Protein AF-A0A183KPX6-F1 (afdb_monomer)

Sequence (380 aa):
MDDGVQQNDGDDDDNSQLTISNYNNSENESKLTETSMHMRNQCDVLLHRLDSLIHPNVYNEDKGNSPETADRNSTFCPILLPINDLNYPQCCDAVCDIDKEFNTHLNEIPSSITDNKAGLFIQSVKGLAQVTNHLVQITYQAAYLIAAAHPASRPGHVTRFRSSDQLTTIHDHVAAIRKSVSEICQSQNEASSKGLPSLEILATANHLAQRATQLCQTTRPYLSEIKNLSEKRRLADSLEHVARSAASVFNIIKTSRNTNPTSGTTDIIQKLCSASSILEVDVDQYID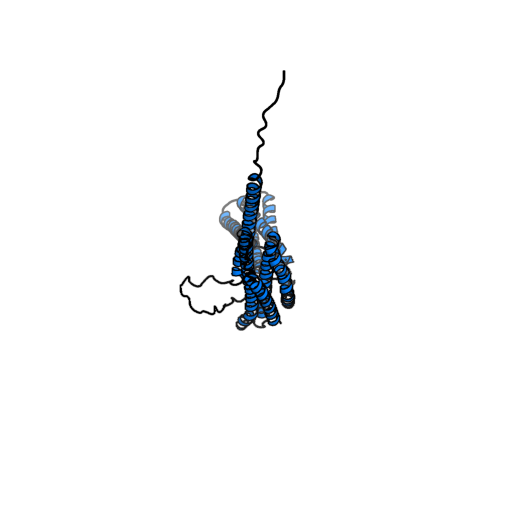LLLRDAAGSPAHLAEETYELQVPVLKCGQTVAKCIANLIDSSRQIIDNHCQNIQTKLNDNNNANNDRTGLSNFEDGRHNLHESCLNLLSTLR

Radius of gyration: 35.92 Å; Cα contacts (8 Å, |Δi|>4): 374; chains: 1; bounding box: 118×67×97 Å

Organism: NCBI:txid6186

Foldseek 3Di:
DDDDDDDDDDDDDDPPVVVVVVVVVVVVLVVLVVLLVLLLVLLVVLLVVLVCLLCVDPDDDDPDDDDDDDPPPNLDDQLFEALDDDDLVRLLVLLVCLLVQLCVLLVQLLVCLLVSVSVSNSVSLVSLSVSLVVLSNSLSNNLLNQQCPDPPKPHWYAFQPPDPVLVVLLVVLLVLLVVLLVVLVVVLVVCPPDDADPPVNLVSLLSNLVSLVVSLVSCVVVLVVDPDPVLSVVLVVLNVQLNVLSVQSVVLSVVSVVDDDDPCGSVSSVSNSVSSVSSSVSSVVNVVSCCVPRVIDTMPGDPVSSVLSVQSSVLSSQLSVLSSQLSVLSSVSSVLSSVQVVCVVVDVDDRPPPCVSVVSNVVSSVSNVVSSVSSSVSSD

Nearest PDB structures (foldseek):
  2x0c-assembly1_A  TM=5.797E-01  e=1.295E-13  Mus musculus
  5ic1-assembly1_A  TM=5.621E-01  e=4.613E-10  Mus musculus
  5ic0-assembly1_A  TM=5.397E-01  e=4.072E-09  Mus musculus
  6xz4-assembly1_B  TM=5.244E-01  e=3.895E-09  Homo sapiens
  8vdr-assembly1_A  TM=5.788E-01  e=6.182E-07  Mus musculus

Mean predicted aligned error: 13.22 Å

Secondary structure (DSSP, 8-state):
-------------SHHHHHHHHHHHHHHHHHHHHHHHHHHHHHHHHHHHHHHHH-TT-SSS------S-------PPP--S--SS--HHHHHHHHHHHHHHHHHHHTTHHHHHHTT-HHHHHHHHHHHHHHHHHHHHHHHHHHHHHHHTSTT-B--B----SSHHHHHHHHHHHHHHHHHHHHHHHHHHHGGGS-SPPHHHHHHHHHHHHHHHHHHHHHTTHHHH---HHHHHHHHHHHHHHHHHHHHHHHHHHHHHHS-SSS-HHHHHHHHHHHHHHHHHHHHHHHHHHHHHHS-B--B--THHHHHHHHHHHHHHHHHHHHHHHHHHHHHHHHHHHHHHHHHHH-SS------HHHHHHHHHHHHHHHHHHHHHHH--

Solvent-accessible surface area (backbone atoms only — not comparable to full-atom values): 21089 Å² total; per-residue (Å²): 135,82,90,84,85,90,84,83,88,81,91,82,83,74,68,67,62,61,53,52,54,52,52,56,49,51,55,52,52,51,52,51,51,51,45,52,50,52,49,43,54,52,42,55,56,48,45,58,56,47,48,52,69,61,48,78,78,82,86,85,74,75,99,64,94,77,94,73,94,68,86,72,76,77,78,74,76,73,62,38,48,61,70,62,90,70,51,66,70,54,34,51,55,52,57,68,47,46,60,58,57,45,47,65,26,58,69,46,38,67,56,20,57,77,68,68,35,46,71,59,30,51,51,22,56,51,45,46,54,51,53,44,52,50,47,45,48,41,30,46,30,39,26,22,51,60,27,40,68,38,90,78,22,42,69,38,40,60,49,67,58,92,42,76,64,55,55,52,53,51,51,52,31,52,52,49,34,55,50,32,38,50,55,41,42,50,48,45,69,64,47,76,78,68,74,68,76,50,74,62,52,55,47,39,48,50,50,30,29,49,34,50,50,47,45,54,59,74,50,48,68,54,56,76,70,48,82,52,65,70,59,32,48,55,53,49,53,34,49,49,48,30,53,52,32,27,49,51,42,49,52,51,55,54,50,62,75,72,54,80,97,81,82,65,46,70,60,50,45,50,50,45,32,53,36,36,51,51,29,49,54,35,44,52,56,33,47,57,55,46,46,76,71,32,62,40,41,69,32,51,63,38,78,78,33,51,67,67,22,47,65,41,48,51,29,40,38,48,34,44,48,33,51,47,52,34,46,51,24,49,45,43,39,48,53,48,50,52,52,51,52,52,46,60,74,73,44,97,81,76,81,79,81,74,53,62,31,58,50,53,30,55,55,31,50,54,55,30,52,53,31,49,50,50,35,53,61,66,71,103

Structure (mmCIF, N/CA/C/O backbone):
data_AF-A0A183KPX6-F1
#
_entry.id   AF-A0A183KPX6-F1
#
loop_
_atom_site.group_PDB
_atom_site.id
_atom_site.type_symbol
_atom_site.label_atom_id
_atom_site.label_alt_id
_atom_site.label_comp_id
_atom_site.label_asym_id
_atom_site.label_entity_id
_atom_site.label_seq_id
_atom_site.pdbx_PDB_ins_code
_atom_site.Cartn_x
_atom_site.Cartn_y
_atom_site.Cartn_z
_atom_site.occupancy
_atom_site.B_iso_or_equiv
_atom_site.auth_seq_id
_atom_site.auth_comp_id
_atom_site.auth_asym_id
_atom_site.auth_atom_id
_atom_site.pdbx_PDB_model_num
ATOM 1 N N . MET A 1 1 ? 96.692 37.257 -19.162 1.00 35.53 1 MET A N 1
ATOM 2 C CA . MET A 1 1 ? 95.775 37.783 -20.187 1.00 35.53 1 MET A CA 1
ATOM 3 C C . MET A 1 1 ? 94.917 36.613 -20.634 1.00 35.53 1 MET A C 1
ATOM 5 O O . MET A 1 1 ? 95.504 35.576 -20.912 1.00 35.53 1 MET A O 1
ATOM 9 N N . ASP A 1 2 ? 93.599 36.823 -20.589 1.00 33.12 2 ASP A N 1
ATOM 10 C CA . ASP A 1 2 ? 92.469 36.097 -21.205 1.00 33.12 2 ASP A CA 1
ATOM 11 C C . ASP A 1 2 ? 92.203 34.606 -20.933 1.00 33.12 2 ASP A C 1
ATOM 13 O O . ASP A 1 2 ? 92.860 33.722 -21.474 1.00 33.12 2 ASP A O 1
ATOM 17 N N . ASP A 1 3 ? 91.232 34.359 -20.039 1.00 37.50 3 ASP A N 1
ATOM 18 C CA . ASP A 1 3 ? 89.817 33.973 -20.273 1.00 37.50 3 ASP A CA 1
ATOM 19 C C . ASP A 1 3 ? 89.383 33.052 -21.437 1.00 37.50 3 ASP A C 1
ATOM 21 O O . ASP A 1 3 ? 89.729 33.259 -22.597 1.00 37.50 3 ASP A O 1
ATOM 25 N N . GLY A 1 4 ? 88.443 32.143 -21.104 1.00 31.92 4 GLY A N 1
ATOM 26 C CA . GLY A 1 4 ? 87.409 31.601 -22.013 1.00 31.92 4 GLY A CA 1
ATOM 27 C C . GLY A 1 4 ? 87.271 30.068 -22.017 1.00 31.92 4 GLY A C 1
ATOM 28 O O . GLY A 1 4 ? 87.915 29.407 -22.818 1.00 31.92 4 GLY A O 1
ATOM 29 N N . VAL A 1 5 ? 86.625 29.449 -21.017 1.00 37.97 5 VAL A N 1
ATOM 30 C CA . VAL A 1 5 ? 85.237 28.901 -21.020 1.00 37.97 5 VAL A CA 1
ATOM 31 C C . VAL A 1 5 ? 84.965 27.764 -22.031 1.00 37.97 5 VAL A C 1
ATOM 33 O O . VAL A 1 5 ? 84.950 27.965 -23.239 1.00 37.97 5 VAL A O 1
ATOM 36 N N . GLN A 1 6 ? 84.682 26.570 -21.486 1.00 41.88 6 GLN A N 1
ATOM 37 C CA . GLN A 1 6 ? 84.154 25.374 -22.161 1.00 41.88 6 GLN A CA 1
ATOM 38 C C . GLN A 1 6 ? 82.669 25.540 -22.534 1.00 41.88 6 GLN A C 1
ATOM 40 O O . GLN A 1 6 ? 81.868 25.929 -21.686 1.00 41.88 6 GLN A O 1
ATOM 45 N N . GLN A 1 7 ? 82.298 25.139 -23.753 1.00 36.00 7 GLN A N 1
ATOM 46 C CA . GLN A 1 7 ? 80.924 24.810 -24.149 1.00 36.00 7 GLN A CA 1
ATOM 47 C C . GLN A 1 7 ? 80.869 23.329 -24.548 1.00 36.00 7 GLN A C 1
ATOM 49 O O . GLN A 1 7 ? 81.538 22.912 -25.489 1.00 36.00 7 GLN A O 1
ATOM 54 N N . ASN A 1 8 ? 80.095 22.550 -23.789 1.00 34.31 8 ASN A N 1
ATOM 55 C CA . ASN A 1 8 ? 79.495 21.292 -24.223 1.00 34.31 8 ASN A CA 1
ATOM 56 C C . ASN A 1 8 ? 78.014 21.616 -24.442 1.00 34.31 8 ASN A C 1
ATOM 58 O O . ASN A 1 8 ? 77.315 21.892 -23.466 1.00 34.31 8 ASN A O 1
ATOM 62 N N . ASP A 1 9 ? 77.565 21.610 -25.693 1.00 37.88 9 ASP A N 1
ATOM 63 C CA . ASP A 1 9 ? 76.144 21.654 -26.023 1.00 37.88 9 ASP A CA 1
ATOM 64 C C . ASP A 1 9 ? 75.543 20.263 -25.783 1.00 37.88 9 ASP A C 1
ATOM 66 O O . ASP A 1 9 ? 76.089 19.247 -26.220 1.00 37.88 9 ASP A O 1
ATOM 70 N N . GLY A 1 10 ? 74.463 20.233 -25.003 1.00 35.16 10 GLY A N 1
ATOM 71 C CA . GLY A 1 10 ? 73.672 19.046 -24.718 1.00 35.16 10 GLY A CA 1
ATOM 72 C C . GLY A 1 10 ? 72.518 18.914 -25.703 1.00 35.16 10 GLY A C 1
ATOM 73 O O . GLY A 1 10 ? 71.741 19.851 -25.864 1.00 35.16 10 GLY A O 1
ATOM 74 N N . ASP A 1 11 ? 72.398 17.729 -26.295 1.00 39.25 11 ASP A N 1
A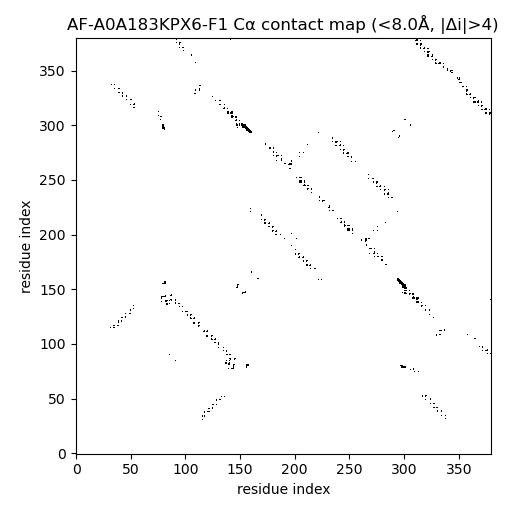TOM 75 C CA . ASP A 1 11 ? 71.172 17.221 -26.906 1.00 39.25 11 ASP A CA 1
ATOM 76 C C . ASP A 1 11 ? 70.502 16.287 -25.884 1.00 39.25 11 ASP A C 1
ATOM 78 O O . ASP A 1 11 ? 70.887 15.128 -25.753 1.00 39.25 11 ASP A O 1
ATOM 82 N N . ASP A 1 12 ? 69.528 16.799 -25.132 1.00 45.66 12 ASP A N 1
ATOM 83 C CA . ASP A 1 12 ? 68.634 16.019 -24.264 1.00 45.66 12 ASP A CA 1
ATOM 84 C C . ASP A 1 12 ? 67.262 16.715 -24.255 1.00 45.66 12 ASP A C 1
ATOM 86 O O . ASP A 1 12 ? 66.947 17.465 -23.336 1.00 45.66 12 ASP A O 1
ATOM 90 N N . ASP A 1 13 ? 66.445 16.513 -25.297 1.00 44.81 13 ASP A N 1
ATOM 91 C CA . ASP A 1 13 ? 65.096 17.113 -25.348 1.00 44.81 13 ASP A CA 1
ATOM 92 C C . ASP A 1 13 ? 63.986 16.224 -25.951 1.00 44.81 13 ASP A C 1
ATOM 94 O O . ASP A 1 13 ? 62.910 16.718 -26.273 1.00 44.81 13 ASP A O 1
ATOM 98 N N . ASP A 1 14 ? 64.171 14.896 -26.031 1.00 45.06 14 ASP A N 1
ATOM 99 C CA . ASP A 1 14 ? 63.149 13.990 -26.611 1.00 45.06 14 ASP A CA 1
ATOM 100 C C . ASP A 1 14 ? 62.479 13.010 -25.621 1.00 45.06 14 ASP A C 1
ATOM 102 O O . ASP A 1 14 ? 61.479 12.371 -25.949 1.00 45.06 14 ASP A O 1
ATOM 106 N N . ASN A 1 15 ? 62.954 12.893 -24.373 1.00 42.62 15 ASN A N 1
ATOM 107 C CA . ASN A 1 15 ? 62.436 11.878 -23.431 1.00 42.62 15 ASN A CA 1
ATOM 108 C C . ASN A 1 15 ? 61.370 12.404 -22.438 1.00 42.62 15 ASN A C 1
ATOM 110 O O . ASN A 1 15 ? 60.672 11.634 -21.769 1.00 42.62 15 ASN A O 1
ATOM 114 N N . SER A 1 16 ? 61.204 13.725 -22.337 1.00 43.66 16 SER A N 1
ATOM 115 C CA . SER A 1 16 ? 60.244 14.362 -21.423 1.00 43.66 16 SER A CA 1
ATOM 116 C C . SER A 1 16 ? 58.813 14.390 -21.985 1.00 43.66 16 SER A C 1
ATOM 118 O O . SER A 1 16 ? 57.857 14.244 -21.222 1.00 43.66 16 SER A O 1
ATOM 120 N N . GLN A 1 17 ? 58.634 14.475 -23.311 1.00 40.62 17 GLN A N 1
ATOM 121 C CA . GLN A 1 17 ? 57.304 14.494 -23.944 1.00 40.62 17 GLN A CA 1
ATOM 122 C C . GLN A 1 17 ? 56.614 13.117 -23.966 1.00 40.62 17 GLN A C 1
ATOM 124 O O . GLN A 1 17 ? 55.404 13.039 -23.745 1.00 40.62 17 GLN A O 1
ATOM 129 N N . LEU A 1 18 ? 57.369 12.027 -24.151 1.00 42.69 18 LEU A N 1
ATOM 130 C CA . LEU A 1 18 ? 56.855 10.645 -24.127 1.00 42.69 18 LEU A CA 1
ATOM 131 C C . LEU A 1 18 ? 56.393 10.199 -22.731 1.00 42.69 18 LEU A C 1
ATOM 133 O O . LEU A 1 18 ? 55.443 9.431 -22.594 1.00 42.69 18 LEU A O 1
ATOM 137 N N . THR A 1 19 ? 57.039 10.703 -21.681 1.00 40.47 19 THR A N 1
ATOM 138 C CA . THR A 1 19 ? 56.699 10.339 -20.299 1.00 40.47 19 THR A CA 1
ATOM 139 C C . THR A 1 19 ? 55.446 11.081 -19.817 1.00 40.47 19 THR A C 1
ATOM 141 O O . THR A 1 19 ? 54.610 10.495 -19.131 1.00 40.47 19 THR A O 1
ATOM 144 N N . ILE A 1 20 ? 55.258 12.341 -20.232 1.00 42.19 20 ILE A N 1
ATOM 145 C CA . ILE A 1 20 ? 54.077 13.155 -19.893 1.00 42.19 20 ILE A CA 1
ATOM 146 C C . ILE A 1 20 ? 52.832 12.703 -20.679 1.00 42.19 20 ILE A C 1
ATOM 148 O O . ILE A 1 20 ? 51.737 12.673 -20.115 1.00 42.19 20 ILE A O 1
ATOM 152 N N . SER A 1 21 ? 52.970 12.304 -21.952 1.00 46.66 21 SER A N 1
ATOM 153 C CA . SER A 1 21 ? 51.834 11.787 -22.735 1.00 46.66 21 SER A CA 1
ATOM 154 C C . SER A 1 21 ? 51.317 10.448 -22.192 1.00 46.66 21 SER A C 1
ATOM 156 O O . SER A 1 21 ? 50.106 10.265 -22.069 1.00 46.66 21 SER A O 1
ATOM 158 N N . ASN A 1 22 ? 52.215 9.555 -21.764 1.00 46.28 22 ASN A N 1
ATOM 159 C CA . ASN A 1 22 ? 51.853 8.266 -21.172 1.00 46.28 22 ASN A CA 1
ATOM 160 C C . ASN A 1 22 ? 51.226 8.401 -19.773 1.00 46.28 22 ASN A C 1
ATOM 162 O O . ASN A 1 22 ? 50.276 7.682 -19.463 1.00 46.28 22 ASN A O 1
ATOM 166 N N . TYR A 1 23 ? 51.689 9.346 -18.946 1.00 44.41 23 TYR A N 1
ATOM 167 C CA . TYR A 1 23 ? 51.087 9.601 -17.629 1.00 44.41 23 TYR A CA 1
ATOM 168 C C . TYR A 1 23 ? 49.653 10.138 -17.750 1.00 44.41 23 TYR A C 1
ATOM 170 O O . TYR A 1 23 ? 48.742 9.605 -17.111 1.00 44.41 23 TYR A O 1
ATOM 178 N N . ASN A 1 24 ? 49.442 11.118 -18.638 1.00 52.56 24 ASN A N 1
ATOM 179 C CA . ASN A 1 24 ? 48.124 11.696 -18.921 1.00 52.56 24 ASN A CA 1
ATOM 180 C C . ASN A 1 24 ? 47.159 10.678 -19.550 1.00 52.56 24 ASN A C 1
ATOM 182 O O . ASN A 1 24 ? 45.958 10.723 -19.283 1.00 52.56 24 ASN A O 1
ATOM 186 N N . ASN A 1 25 ? 47.661 9.743 -20.362 1.00 58.22 25 ASN A N 1
ATOM 187 C CA . ASN A 1 25 ? 46.845 8.654 -20.898 1.00 58.22 25 ASN A CA 1
ATOM 188 C C . ASN A 1 25 ? 46.409 7.674 -19.798 1.00 58.22 25 ASN A C 1
ATOM 190 O O . ASN A 1 25 ? 45.232 7.324 -19.754 1.00 58.22 25 ASN A O 1
ATOM 194 N N . SER A 1 26 ? 47.294 7.312 -18.859 1.00 59.88 26 SER A N 1
ATOM 195 C CA . SER A 1 26 ? 46.948 6.377 -17.772 1.00 59.88 26 SER A CA 1
ATOM 196 C C . SER A 1 26 ? 45.931 6.946 -16.768 1.00 59.88 26 SER A C 1
ATOM 198 O O . SER A 1 26 ? 45.042 6.231 -16.305 1.00 59.88 26 SER A O 1
ATOM 200 N N . GLU A 1 27 ? 46.002 8.248 -16.460 1.00 61.16 27 GLU A N 1
ATOM 201 C CA . GLU A 1 27 ? 45.043 8.914 -15.566 1.00 61.16 27 GLU A CA 1
ATOM 202 C C . GLU A 1 27 ? 43.651 9.019 -16.209 1.00 61.16 27 GLU A C 1
ATOM 204 O O . GLU A 1 27 ? 42.630 8.791 -15.552 1.00 61.16 27 GLU A O 1
ATOM 209 N N . ASN A 1 28 ? 43.605 9.307 -17.513 1.00 62.47 28 ASN A N 1
ATOM 210 C CA . ASN A 1 28 ? 42.362 9.354 -18.280 1.00 62.47 28 ASN A CA 1
ATOM 211 C C . ASN A 1 28 ? 41.732 7.962 -18.451 1.00 62.47 28 ASN A C 1
ATOM 213 O O . ASN A 1 28 ? 40.512 7.832 -18.340 1.00 62.47 28 ASN A O 1
ATOM 217 N N . GLU A 1 29 ? 42.542 6.921 -18.654 1.00 65.00 29 GLU A N 1
ATOM 218 C CA . GLU A 1 29 ? 42.094 5.525 -18.731 1.00 65.00 29 GLU A CA 1
ATOM 219 C C . GLU A 1 29 ? 41.525 5.033 -17.387 1.00 65.00 29 GLU A C 1
ATOM 221 O O . GLU A 1 29 ? 40.447 4.430 -17.341 1.00 65.00 29 GLU A O 1
ATOM 226 N N . SER A 1 30 ? 42.184 5.374 -16.275 1.00 69.06 30 SER A N 1
ATOM 227 C CA . SER A 1 30 ? 41.719 5.066 -14.915 1.00 69.06 30 SER A CA 1
ATOM 228 C C . SER A 1 30 ? 40.360 5.712 -14.612 1.00 69.06 30 SER A C 1
ATOM 230 O O . SER A 1 30 ? 39.408 5.035 -14.213 1.00 69.06 30 SER A O 1
ATOM 232 N N . LYS A 1 31 ? 40.218 7.012 -14.902 1.00 72.56 31 LYS A N 1
ATOM 233 C CA . LYS A 1 31 ? 38.980 7.770 -14.663 1.00 72.56 31 LYS A CA 1
ATOM 234 C C . LYS A 1 31 ? 37.813 7.298 -15.536 1.00 72.56 31 LYS A C 1
ATOM 236 O O . LYS A 1 31 ? 36.662 7.272 -15.089 1.00 72.56 31 LYS A O 1
ATOM 241 N N . LEU A 1 32 ? 38.092 6.909 -16.779 1.00 72.50 32 LEU A N 1
ATOM 242 C CA . LEU A 1 32 ? 37.102 6.340 -17.694 1.00 72.50 32 LEU A CA 1
ATOM 243 C C . LEU A 1 32 ? 36.619 4.960 -17.223 1.00 72.50 32 LEU A C 1
ATOM 245 O O . LEU A 1 32 ? 35.418 4.668 -17.254 1.00 72.50 32 LEU A O 1
ATOM 249 N N . THR A 1 33 ? 37.549 4.135 -16.741 1.00 78.50 33 THR A N 1
ATOM 250 C CA . THR A 1 33 ? 37.259 2.810 -16.184 1.00 78.50 33 THR A CA 1
ATOM 251 C C . THR A 1 33 ? 36.402 2.922 -14.923 1.00 78.50 33 THR A C 1
ATOM 253 O O . THR A 1 33 ? 35.402 2.212 -14.798 1.00 78.50 33 THR A O 1
ATOM 256 N N . GLU A 1 34 ? 36.717 3.865 -14.033 1.00 84.88 34 GLU A N 1
ATOM 257 C CA . GLU A 1 34 ? 35.930 4.151 -12.828 1.00 84.88 34 GLU A CA 1
ATOM 258 C C . GLU A 1 34 ? 34.511 4.637 -13.170 1.00 84.88 34 GLU A C 1
ATOM 260 O O . GLU A 1 34 ? 33.524 4.122 -12.639 1.00 84.88 34 GLU A O 1
ATOM 265 N N . THR A 1 35 ? 34.390 5.573 -14.118 1.00 87.56 35 THR A N 1
ATOM 266 C CA . THR A 1 35 ? 33.102 6.123 -14.579 1.00 87.56 35 THR A CA 1
ATOM 267 C C . THR A 1 35 ? 32.197 5.025 -15.145 1.00 87.56 35 THR A C 1
ATOM 269 O O . THR A 1 35 ? 31.026 4.917 -14.774 1.00 87.56 35 THR A O 1
ATOM 272 N N . SER A 1 36 ? 32.752 4.165 -15.998 1.00 87.69 36 SER A N 1
ATOM 273 C CA . SER A 1 36 ? 32.016 3.068 -16.630 1.00 87.69 36 SER A CA 1
ATOM 274 C C . SER A 1 36 ? 31.628 1.983 -15.624 1.00 87.69 36 SER A C 1
ATOM 276 O O . SER A 1 36 ? 30.502 1.484 -15.643 1.00 87.69 36 SER A O 1
ATOM 278 N N . MET A 1 37 ? 32.526 1.651 -14.690 1.00 89.69 37 MET A N 1
ATOM 279 C CA . MET A 1 37 ? 32.228 0.736 -13.586 1.00 89.69 37 MET A CA 1
ATOM 280 C C . MET A 1 37 ? 31.098 1.280 -12.704 1.00 89.69 37 MET A C 1
ATOM 282 O O . MET A 1 37 ? 30.201 0.531 -12.319 1.00 89.69 37 MET A O 1
ATOM 286 N N . HIS A 1 38 ? 31.085 2.587 -12.432 1.00 92.12 38 HIS A N 1
ATOM 287 C CA . HIS A 1 38 ? 30.016 3.214 -11.664 1.00 92.12 38 HIS A CA 1
ATOM 288 C C . HIS A 1 38 ? 28.654 3.109 -12.370 1.00 92.12 38 HIS A C 1
ATOM 290 O O . HIS A 1 38 ? 27.667 2.739 -11.731 1.00 92.12 38 HIS A O 1
ATOM 296 N N . MET A 1 39 ? 28.596 3.360 -13.684 1.00 94.44 39 MET A N 1
ATOM 297 C CA . MET A 1 39 ? 27.373 3.184 -14.479 1.00 94.44 39 MET A CA 1
ATOM 298 C C . MET A 1 39 ? 26.882 1.722 -14.480 1.00 94.44 39 MET A C 1
ATOM 300 O O . MET A 1 39 ? 25.694 1.480 -14.250 1.00 94.44 39 MET A O 1
ATOM 304 N N . ARG A 1 40 ? 27.781 0.740 -14.663 1.00 92.69 40 ARG A N 1
ATOM 305 C CA . ARG A 1 40 ? 27.448 -0.701 -14.607 1.00 92.69 40 ARG A CA 1
ATOM 306 C C . ARG A 1 40 ? 26.859 -1.104 -13.262 1.00 92.69 40 ARG A C 1
ATOM 308 O O . ARG A 1 40 ? 25.772 -1.671 -13.216 1.00 92.69 40 ARG A O 1
ATOM 315 N N . ASN A 1 41 ? 27.527 -0.721 -12.174 1.00 93.62 41 ASN A N 1
ATOM 316 C CA . ASN A 1 41 ? 27.073 -1.030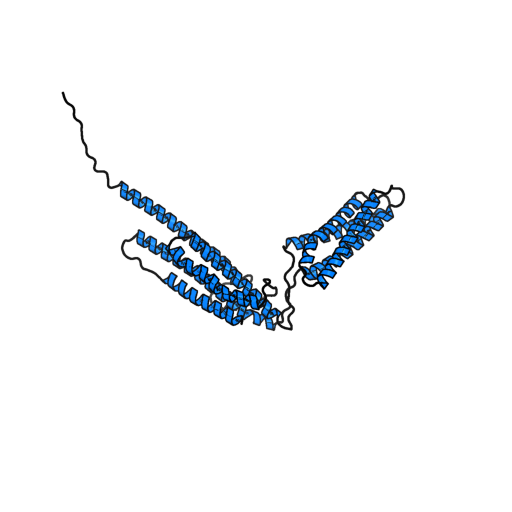 -10.820 1.00 93.62 41 ASN A CA 1
ATOM 317 C C . ASN A 1 41 ? 25.658 -0.488 -10.562 1.00 93.62 41 ASN A C 1
ATOM 319 O O . ASN A 1 41 ? 24.866 -1.123 -9.868 1.00 93.62 41 ASN A O 1
ATOM 323 N N . GLN A 1 42 ? 25.308 0.676 -11.122 1.00 94.69 42 GLN A N 1
ATOM 324 C CA . GLN A 1 42 ? 23.946 1.206 -11.009 1.00 94.69 42 GLN A CA 1
ATOM 325 C C . GLN A 1 42 ? 22.927 0.395 -11.819 1.00 94.69 42 GLN A C 1
ATOM 327 O O . GLN A 1 42 ? 21.809 0.219 -11.339 1.00 94.69 42 GLN A O 1
ATOM 332 N N . CYS A 1 43 ? 23.295 -0.142 -12.985 1.00 94.50 43 CYS A N 1
ATOM 333 C CA . CYS A 1 43 ? 22.432 -1.070 -13.723 1.00 94.50 43 CYS A CA 1
ATOM 334 C C . CYS A 1 43 ? 22.138 -2.317 -12.887 1.00 94.50 43 CYS A C 1
ATOM 336 O O . CYS A 1 43 ? 20.974 -2.658 -12.705 1.00 94.50 43 CYS A O 1
ATOM 338 N N . ASP A 1 44 ? 23.164 -2.942 -12.305 1.00 92.75 44 ASP A N 1
ATOM 339 C CA . ASP A 1 44 ? 23.007 -4.173 -11.521 1.00 92.75 44 ASP A CA 1
ATOM 340 C C . ASP A 1 44 ? 22.123 -3.960 -10.280 1.00 92.75 44 ASP A C 1
ATOM 342 O O . ASP A 1 44 ? 21.215 -4.749 -10.003 1.00 92.75 44 ASP A O 1
ATOM 346 N N . VAL A 1 45 ? 22.322 -2.846 -9.563 1.00 92.94 45 VAL A N 1
ATOM 347 C CA . VAL A 1 45 ? 21.478 -2.470 -8.415 1.00 92.94 45 VAL A CA 1
ATOM 348 C C . VAL A 1 45 ? 20.017 -2.289 -8.831 1.00 92.94 45 VAL A C 1
ATOM 350 O O . VAL A 1 45 ? 19.111 -2.692 -8.098 1.00 92.94 45 VAL A O 1
ATOM 353 N N . LEU A 1 46 ? 19.764 -1.663 -9.979 1.00 92.50 46 LEU A N 1
ATOM 354 C CA . LEU A 1 46 ? 18.404 -1.405 -10.448 1.00 92.50 46 LEU A CA 1
ATOM 355 C C . LEU A 1 46 ? 17.735 -2.657 -11.015 1.00 92.50 46 LEU A C 1
ATOM 357 O O . LEU A 1 46 ? 16.561 -2.870 -10.727 1.00 92.50 46 LEU A O 1
ATOM 361 N N . LEU A 1 47 ? 18.468 -3.513 -11.729 1.00 92.69 47 LEU A N 1
ATOM 362 C CA . LEU A 1 47 ? 17.972 -4.811 -12.188 1.00 92.69 47 LEU A CA 1
ATOM 363 C C . LEU A 1 47 ? 17.539 -5.677 -11.003 1.00 92.69 47 LEU A C 1
ATOM 365 O O . LEU A 1 47 ? 16.433 -6.207 -11.014 1.00 92.69 47 LEU A O 1
ATOM 369 N N . HIS A 1 48 ? 18.342 -5.731 -9.936 1.00 89.62 48 HIS A N 1
ATOM 370 C CA . HIS A 1 48 ? 17.960 -6.440 -8.714 1.00 89.62 48 HIS A CA 1
ATOM 371 C C . HIS A 1 48 ? 16.683 -5.861 -8.078 1.00 89.62 48 HIS A C 1
ATOM 373 O O . HIS A 1 48 ? 15.852 -6.600 -7.553 1.00 89.62 48 HIS A O 1
ATOM 379 N N . ARG A 1 49 ? 16.499 -4.535 -8.092 1.00 87.69 49 ARG A N 1
ATOM 380 C CA . ARG A 1 49 ? 15.272 -3.904 -7.566 1.00 87.69 49 ARG A CA 1
ATOM 381 C C . ARG A 1 49 ? 14.049 -4.197 -8.433 1.00 87.69 49 ARG A C 1
ATOM 383 O O . ARG A 1 49 ? 12.972 -4.425 -7.892 1.00 87.69 49 ARG A O 1
ATOM 390 N N . LEU A 1 50 ? 14.209 -4.179 -9.755 1.00 89.00 50 LEU A N 1
ATOM 391 C CA . LEU A 1 50 ? 13.138 -4.490 -10.699 1.00 89.00 50 LEU A CA 1
ATOM 392 C C . LEU A 1 50 ? 12.743 -5.965 -10.648 1.00 89.00 50 LEU A C 1
ATOM 394 O O . LEU A 1 50 ? 11.559 -6.261 -10.763 1.00 89.00 50 LEU A O 1
ATOM 398 N N . ASP A 1 51 ? 13.686 -6.877 -10.415 1.00 86.81 51 ASP A N 1
ATOM 399 C CA . ASP A 1 51 ? 13.389 -8.307 -10.299 1.00 86.81 51 ASP A CA 1
ATOM 400 C C . ASP A 1 51 ? 12.371 -8.586 -9.183 1.00 86.81 51 ASP A C 1
ATOM 402 O O . ASP A 1 51 ? 11.400 -9.312 -9.389 1.00 86.81 51 ASP A O 1
ATOM 406 N N . SER A 1 52 ? 12.504 -7.899 -8.043 1.00 80.44 52 SER A N 1
ATOM 407 C CA . SER A 1 52 ? 11.536 -7.971 -6.939 1.00 80.44 52 SER A CA 1
ATOM 408 C C . SER A 1 52 ? 10.137 -7.442 -7.304 1.00 80.44 52 SER A C 1
ATOM 410 O O . SER A 1 52 ? 9.153 -7.875 -6.712 1.00 80.44 52 SER A O 1
ATOM 412 N N . LEU A 1 53 ? 10.026 -6.521 -8.269 1.00 79.50 53 LEU A N 1
ATOM 413 C CA . LEU A 1 53 ? 8.740 -6.017 -8.778 1.00 79.50 53 LEU A CA 1
ATOM 414 C C . LEU A 1 53 ? 8.136 -6.943 -9.842 1.00 79.50 53 LEU A C 1
ATOM 416 O O . LEU A 1 53 ? 6.919 -7.100 -9.913 1.00 79.50 53 LEU A O 1
ATOM 420 N N . ILE A 1 54 ? 8.982 -7.554 -10.673 1.00 80.69 54 ILE A N 1
ATOM 421 C CA . ILE A 1 54 ? 8.574 -8.489 -11.726 1.00 80.69 54 ILE A CA 1
ATOM 422 C C . ILE A 1 54 ? 8.154 -9.828 -11.115 1.00 80.69 54 ILE A C 1
ATOM 424 O O . ILE A 1 54 ? 7.211 -10.451 -11.602 1.00 80.69 54 ILE A O 1
ATOM 428 N N . HIS A 1 55 ? 8.795 -10.254 -10.028 1.00 73.62 55 HIS A N 1
ATOM 429 C CA . HIS A 1 55 ? 8.544 -11.524 -9.354 1.00 73.62 55 HIS A CA 1
ATOM 430 C C . HIS A 1 55 ? 8.163 -11.314 -7.875 1.00 73.62 55 HIS A C 1
ATOM 432 O O . HIS A 1 55 ? 8.919 -11.713 -6.988 1.00 73.62 55 HIS A O 1
ATOM 438 N N . PRO A 1 56 ? 6.978 -10.742 -7.570 1.00 62.19 56 PRO A N 1
ATOM 439 C CA . PRO A 1 56 ? 6.589 -10.417 -6.194 1.00 62.19 56 PRO A CA 1
ATOM 440 C C . PRO A 1 56 ? 6.505 -11.637 -5.261 1.00 62.19 56 PRO A C 1
ATOM 442 O O . PRO A 1 56 ? 6.558 -11.472 -4.048 1.00 62.19 56 PRO A O 1
ATOM 445 N N . ASN A 1 57 ? 6.386 -12.854 -5.813 1.00 48.41 57 ASN A N 1
ATOM 446 C CA . ASN A 1 57 ? 6.211 -14.104 -5.072 1.00 48.41 57 ASN A CA 1
ATOM 447 C C . ASN A 1 57 ? 7.121 -15.231 -5.591 1.00 48.41 57 ASN A C 1
ATOM 449 O O . ASN A 1 57 ? 6.652 -16.203 -6.175 1.00 48.41 57 ASN A O 1
ATOM 453 N N . VAL A 1 58 ? 8.427 -15.138 -5.332 1.00 39.97 58 VAL A N 1
ATOM 454 C CA . VAL A 1 58 ? 9.313 -16.319 -5.297 1.00 39.97 58 VAL A CA 1
ATOM 455 C C . VAL A 1 58 ? 9.811 -16.501 -3.865 1.00 39.97 58 VAL A C 1
ATOM 457 O O . VAL A 1 58 ? 10.984 -16.337 -3.553 1.00 39.97 58 VAL A O 1
ATOM 460 N N . TYR A 1 59 ? 8.883 -16.805 -2.964 1.00 34.62 59 TYR A N 1
ATOM 461 C CA . TYR A 1 59 ? 9.184 -17.411 -1.669 1.00 34.62 59 TYR A CA 1
ATOM 462 C C . TYR A 1 59 ? 8.243 -18.602 -1.508 1.00 34.62 59 TYR A C 1
ATOM 464 O O . TYR A 1 59 ? 7.103 -18.436 -1.085 1.00 34.62 59 TYR A O 1
ATOM 472 N N . ASN A 1 60 ? 8.757 -19.766 -1.919 1.00 36.44 60 ASN A N 1
ATOM 473 C CA . ASN A 1 60 ? 8.233 -21.138 -1.825 1.00 36.44 60 ASN A CA 1
ATOM 474 C C . ASN A 1 60 ? 8.098 -21.807 -3.194 1.00 36.44 60 ASN A C 1
ATOM 476 O O . ASN A 1 60 ? 6.992 -22.095 -3.618 1.00 36.44 60 ASN A O 1
ATOM 480 N N . GLU A 1 61 ? 9.224 -22.113 -3.835 1.00 34.34 61 GLU A N 1
ATOM 481 C CA . GLU A 1 61 ? 9.423 -23.442 -4.422 1.00 34.34 61 GLU A CA 1
ATOM 482 C C . GLU A 1 61 ? 10.889 -23.828 -4.214 1.00 34.34 61 GLU A C 1
ATOM 484 O O . GLU A 1 61 ? 11.790 -22.987 -4.265 1.00 34.34 61 GLU A O 1
ATOM 489 N N . ASP A 1 62 ? 11.086 -25.094 -3.867 1.00 33.47 62 ASP A N 1
ATOM 490 C CA . ASP A 1 62 ? 12.349 -25.729 -3.535 1.00 33.47 62 ASP A CA 1
ATOM 491 C C . ASP A 1 62 ? 13.524 -25.295 -4.418 1.00 33.47 62 ASP A C 1
ATOM 493 O O . ASP A 1 62 ? 13.451 -25.241 -5.647 1.00 33.47 62 ASP A O 1
ATOM 497 N N . LYS A 1 63 ? 14.687 -25.137 -3.777 1.00 37.03 63 LYS A N 1
ATOM 498 C CA . LYS A 1 63 ? 15.977 -25.379 -4.431 1.00 37.03 63 LYS A CA 1
ATOM 499 C C . LYS A 1 63 ? 16.055 -26.868 -4.798 1.00 37.03 63 LYS A C 1
ATOM 501 O O . LYS A 1 63 ? 16.713 -27.647 -4.116 1.00 37.03 63 LYS A O 1
ATOM 506 N N . GLY A 1 64 ? 15.361 -27.257 -5.860 1.00 32.34 64 GLY A N 1
ATOM 507 C CA . GLY A 1 64 ? 15.354 -28.597 -6.428 1.00 32.34 64 GLY A CA 1
ATOM 508 C C . GLY A 1 64 ? 15.717 -28.525 -7.903 1.00 32.34 64 GLY A C 1
ATOM 509 O O . GLY A 1 64 ? 14.977 -27.982 -8.713 1.00 32.34 64 GLY A O 1
ATOM 510 N N . ASN A 1 65 ? 16.892 -29.047 -8.239 1.00 37.28 65 ASN A N 1
ATOM 511 C CA . ASN A 1 65 ? 17.436 -29.122 -9.591 1.00 37.28 65 ASN A CA 1
ATOM 512 C C . ASN A 1 65 ? 16.458 -29.772 -10.592 1.00 37.28 65 ASN A C 1
ATOM 514 O O . ASN A 1 65 ? 16.161 -30.954 -10.447 1.00 37.28 65 ASN A O 1
ATOM 518 N N . SER A 1 66 ? 16.086 -29.076 -11.669 1.00 28.12 66 SER A N 1
ATOM 519 C CA . SER A 1 66 ? 16.119 -29.642 -13.031 1.00 28.12 66 SER A CA 1
ATOM 520 C C . SER A 1 66 ? 16.024 -28.531 -14.093 1.00 28.12 66 SER A C 1
ATOM 522 O O . SER A 1 66 ? 15.335 -27.535 -13.858 1.00 28.12 66 SER A O 1
ATOM 524 N N . PRO A 1 67 ? 16.716 -28.657 -15.240 1.00 44.62 67 PRO A N 1
ATOM 525 C CA . PRO A 1 67 ? 16.623 -27.718 -16.343 1.00 44.62 67 PRO A CA 1
ATOM 526 C C . PRO A 1 67 ? 15.743 -28.320 -17.440 1.00 44.62 67 PRO A C 1
ATOM 528 O O . PRO A 1 67 ? 16.257 -29.070 -18.251 1.00 44.62 67 PRO A O 1
ATOM 531 N N . GLU A 1 68 ? 14.445 -28.025 -17.490 1.00 34.16 68 GLU A N 1
ATOM 532 C CA . GLU A 1 68 ? 13.646 -28.266 -18.701 1.00 34.16 68 GLU A CA 1
ATOM 533 C C . GLU A 1 68 ? 12.268 -27.599 -18.592 1.00 34.16 68 GLU A C 1
ATOM 535 O O . GLU A 1 68 ? 11.516 -27.831 -17.652 1.00 34.16 68 GLU A O 1
ATOM 540 N N . THR A 1 69 ? 11.980 -26.726 -19.563 1.00 39.09 69 THR A N 1
ATOM 541 C CA . THR A 1 69 ? 10.640 -26.322 -20.029 1.00 39.09 69 THR A CA 1
ATOM 542 C C . THR A 1 69 ? 9.525 -26.274 -18.979 1.00 39.09 69 THR A C 1
ATOM 544 O O . THR A 1 69 ? 8.687 -27.170 -18.905 1.00 39.09 69 THR A O 1
ATOM 547 N N . ALA A 1 70 ? 9.437 -25.173 -18.239 1.00 33.06 70 ALA A N 1
ATOM 548 C CA . ALA A 1 70 ? 8.198 -24.791 -17.579 1.00 33.06 70 ALA A CA 1
ATOM 549 C C . ALA A 1 70 ? 7.907 -23.341 -17.946 1.00 33.06 70 ALA A C 1
ATOM 551 O O . ALA A 1 70 ? 8.592 -22.422 -17.493 1.00 33.06 70 ALA A O 1
ATOM 552 N N . ASP A 1 71 ? 6.893 -23.155 -18.787 1.00 38.78 71 ASP A N 1
ATOM 553 C CA . ASP A 1 71 ? 6.080 -21.948 -18.783 1.00 38.78 71 ASP A CA 1
ATOM 554 C C . ASP A 1 71 ? 5.680 -21.745 -17.317 1.00 38.78 71 ASP A C 1
ATOM 556 O O . ASP A 1 71 ? 4.816 -22.447 -16.785 1.00 38.78 71 ASP A O 1
ATOM 560 N N . ARG A 1 72 ? 6.422 -20.898 -16.593 1.00 43.00 72 ARG A N 1
ATOM 561 C CA . ARG A 1 72 ? 6.073 -20.522 -15.228 1.00 43.00 72 ARG A CA 1
ATOM 562 C C . ARG A 1 72 ? 4.790 -19.726 -15.367 1.00 43.00 72 ARG A C 1
ATOM 564 O O . ARG A 1 72 ? 4.841 -18.511 -15.543 1.00 43.00 72 ARG A O 1
ATOM 571 N N . ASN A 1 73 ? 3.656 -20.426 -15.351 1.00 43.00 73 ASN A N 1
ATOM 572 C CA . ASN A 1 73 ? 2.344 -19.843 -15.154 1.00 43.00 73 ASN A CA 1
ATOM 573 C C . ASN A 1 73 ? 2.475 -18.974 -13.910 1.00 43.00 73 ASN A C 1
ATOM 575 O O . ASN A 1 73 ? 2.564 -19.476 -12.792 1.00 43.00 73 ASN A O 1
ATOM 579 N N . SER A 1 74 ? 2.621 -17.669 -14.121 1.00 50.59 74 SER A N 1
ATOM 580 C CA . SER A 1 74 ? 2.710 -16.694 -13.055 1.00 50.59 74 SER A CA 1
ATOM 581 C C . SER A 1 74 ? 1.346 -16.683 -12.385 1.00 50.59 74 SER A C 1
ATOM 583 O O . SER A 1 74 ? 0.447 -15.965 -12.823 1.00 50.59 74 SER A O 1
ATOM 585 N N . THR A 1 75 ? 1.160 -17.535 -11.381 1.00 63.16 75 THR A N 1
ATOM 586 C CA . THR A 1 75 ? -0.034 -17.528 -10.546 1.00 63.16 75 THR A CA 1
ATOM 587 C C . THR A 1 75 ? 0.024 -16.238 -9.744 1.00 63.16 75 THR A C 1
ATOM 589 O O . THR A 1 75 ? 0.701 -16.147 -8.720 1.00 63.16 75 THR A O 1
ATOM 592 N N . PHE A 1 76 ? -0.596 -15.187 -10.275 1.00 72.56 76 PHE A N 1
ATOM 593 C CA . PHE A 1 76 ? -0.709 -13.926 -9.566 1.00 72.56 76 PHE A CA 1
ATOM 594 C C . PHE A 1 76 ? -1.529 -14.168 -8.303 1.00 72.56 76 PHE A C 1
ATOM 596 O O . PHE A 1 76 ? -2.640 -14.694 -8.365 1.00 72.56 76 PHE A O 1
ATOM 603 N N . CYS A 1 77 ? -0.988 -13.780 -7.149 1.00 82.00 77 CYS A N 1
ATOM 604 C CA . CYS A 1 77 ? -1.819 -13.689 -5.960 1.00 82.00 77 CYS A CA 1
ATOM 605 C C . CYS A 1 77 ? -2.834 -12.560 -6.175 1.00 82.00 77 CYS A C 1
ATOM 607 O O . CYS A 1 77 ? -2.448 -11.488 -6.651 1.00 82.00 77 CYS A O 1
ATOM 609 N N . PRO A 1 78 ? -4.110 -12.779 -5.833 1.00 85.62 78 PRO A N 1
ATOM 610 C CA . PRO A 1 78 ? -5.128 -11.766 -6.031 1.00 85.62 78 PRO A CA 1
ATOM 611 C C . PRO A 1 78 ? -4.823 -10.530 -5.185 1.00 85.62 78 PRO A C 1
ATOM 613 O O . PRO A 1 78 ? -4.442 -10.630 -4.016 1.00 85.62 78 PRO A O 1
ATOM 616 N N . ILE A 1 79 ? -5.014 -9.352 -5.772 1.00 91.69 79 ILE A N 1
ATOM 617 C CA . ILE A 1 79 ? -4.852 -8.080 -5.077 1.00 91.69 79 ILE A CA 1
ATOM 618 C C . ILE A 1 79 ? -6.119 -7.823 -4.263 1.00 91.69 79 ILE A C 1
ATOM 620 O O . ILE A 1 79 ? -7.190 -7.555 -4.805 1.00 91.69 79 ILE A O 1
ATOM 624 N N . LEU A 1 80 ? -6.000 -7.931 -2.940 1.00 90.88 80 LEU A N 1
ATOM 625 C CA . LEU A 1 80 ? -7.135 -7.819 -2.015 1.00 90.88 80 LEU A CA 1
ATOM 626 C C . LEU A 1 80 ? -7.236 -6.450 -1.337 1.00 90.88 80 LEU A C 1
ATOM 628 O O . LEU A 1 80 ? -8.206 -6.190 -0.634 1.00 90.88 80 LEU A O 1
ATOM 632 N N . LEU A 1 81 ? -6.254 -5.571 -1.506 1.00 90.44 81 LEU A N 1
ATOM 633 C CA . LEU A 1 81 ? -6.251 -4.246 -0.891 1.00 90.44 81 LEU A CA 1
ATOM 634 C C . LEU A 1 81 ? -6.024 -3.174 -1.956 1.00 90.44 81 LEU A C 1
ATOM 636 O O . LEU A 1 81 ? -5.237 -3.407 -2.876 1.00 90.44 81 LEU A O 1
ATOM 640 N N . PRO A 1 82 ? -6.664 -1.998 -1.822 1.00 90.56 82 PRO A N 1
ATOM 641 C CA . PRO A 1 82 ? -6.317 -0.866 -2.663 1.00 90.56 82 PRO A CA 1
ATOM 642 C C . PRO A 1 82 ? -4.862 -0.467 -2.397 1.00 90.56 82 PRO A C 1
ATOM 644 O O . PRO A 1 82 ? -4.404 -0.470 -1.255 1.00 90.56 82 PRO A O 1
ATOM 647 N N . ILE A 1 83 ? -4.141 -0.126 -3.460 1.00 90.31 83 ILE A N 1
ATOM 648 C CA . ILE A 1 83 ? -2.723 0.249 -3.418 1.00 90.31 83 ILE A CA 1
ATOM 649 C C . ILE A 1 83 ? -2.563 1.757 -3.241 1.00 90.31 83 ILE A C 1
ATOM 651 O O . ILE A 1 83 ? -1.626 2.216 -2.592 1.00 90.31 83 ILE A O 1
ATOM 655 N N . ASN A 1 84 ? -3.474 2.534 -3.824 1.00 89.38 84 ASN A N 1
ATOM 656 C CA . ASN A 1 84 ? -3.477 3.990 -3.753 1.00 89.38 84 ASN A CA 1
ATOM 657 C C . ASN A 1 84 ? -4.912 4.546 -3.848 1.00 89.38 84 ASN A C 1
ATOM 659 O O . ASN A 1 84 ? -5.890 3.799 -3.911 1.00 89.38 84 ASN A O 1
ATOM 663 N N . ASP A 1 85 ? -5.031 5.875 -3.837 1.00 89.31 85 ASP A N 1
ATOM 664 C CA . ASP A 1 85 ? -6.314 6.588 -3.849 1.00 89.31 85 ASP A CA 1
ATOM 665 C C . ASP A 1 85 ? -6.872 6.857 -5.262 1.00 89.31 85 ASP A C 1
ATOM 667 O O . ASP A 1 85 ? -7.893 7.540 -5.393 1.00 89.31 85 ASP A O 1
ATOM 671 N N . LEU A 1 86 ? -6.227 6.357 -6.325 1.00 93.69 86 LEU A N 1
ATOM 672 C CA . LEU A 1 86 ? -6.705 6.557 -7.694 1.00 93.69 86 LEU A CA 1
ATOM 673 C C . LEU A 1 86 ? -7.989 5.760 -7.934 1.00 93.69 86 LEU A C 1
ATOM 675 O O . LEU A 1 86 ? -8.116 4.602 -7.528 1.00 93.69 86 LEU A O 1
ATOM 679 N N . ASN A 1 87 ? -8.940 6.377 -8.631 1.00 95.06 87 ASN A N 1
ATOM 680 C CA . ASN A 1 87 ? -10.085 5.675 -9.203 1.00 95.06 87 ASN A CA 1
ATOM 681 C C . ASN A 1 87 ? -9.736 5.065 -10.573 1.00 95.06 87 ASN A C 1
ATOM 683 O O . ASN A 1 87 ? -8.680 5.337 -11.138 1.00 95.06 87 ASN A O 1
ATOM 687 N N . TYR A 1 88 ? -10.632 4.238 -11.116 1.00 96.12 88 TYR A N 1
ATOM 688 C CA . TYR A 1 88 ? -10.333 3.462 -12.322 1.00 96.12 88 TYR A CA 1
ATOM 689 C C . TYR A 1 88 ? -10.025 4.340 -13.552 1.00 96.12 88 TYR A C 1
ATOM 691 O O . TYR A 1 88 ? -8.973 4.133 -14.153 1.00 96.12 88 TYR A O 1
ATOM 699 N N . PRO A 1 89 ? -10.827 5.378 -13.884 1.00 96.19 89 PRO A N 1
ATOM 700 C CA . PRO A 1 89 ? -10.460 6.330 -14.936 1.00 96.19 89 PRO A CA 1
ATOM 701 C C . PRO A 1 89 ? -9.082 6.974 -14.736 1.00 96.19 89 PRO A C 1
ATOM 703 O O . PRO A 1 89 ? -8.302 7.046 -15.679 1.00 96.19 89 PRO A O 1
ATOM 706 N N . GLN A 1 90 ? -8.743 7.369 -13.503 1.00 96.19 90 GLN A N 1
ATOM 707 C CA . GLN A 1 90 ? -7.433 7.947 -13.193 1.00 96.19 90 GLN A CA 1
ATOM 708 C C . GLN A 1 90 ? -6.283 6.951 -13.388 1.00 96.19 90 GLN A C 1
ATOM 710 O O . GLN A 1 90 ? -5.193 7.362 -13.777 1.00 96.19 90 GLN A O 1
ATOM 715 N N . CYS A 1 91 ? -6.498 5.654 -13.146 1.00 96.19 91 CYS A N 1
ATOM 716 C CA . CYS A 1 91 ? -5.512 4.627 -13.487 1.00 96.19 91 CYS A CA 1
ATOM 717 C C . CYS A 1 91 ? -5.274 4.565 -15.003 1.00 96.19 91 CYS A C 1
ATOM 719 O O . CYS A 1 91 ? -4.124 4.499 -15.433 1.00 96.19 91 CYS A O 1
ATOM 721 N N . CYS A 1 92 ? -6.337 4.623 -15.812 1.00 94.06 92 CYS A N 1
ATOM 722 C CA . CYS A 1 92 ? -6.225 4.618 -17.272 1.00 94.06 92 CYS A CA 1
ATOM 723 C C . CYS A 1 92 ? -5.506 5.870 -17.796 1.00 94.06 92 CYS A C 1
ATOM 725 O O . CYS A 1 92 ? -4.637 5.758 -18.663 1.00 94.06 92 CYS A O 1
ATOM 727 N N . ASP A 1 93 ? -5.828 7.043 -17.244 1.00 93.88 93 ASP A N 1
ATOM 728 C CA . ASP A 1 93 ? -5.165 8.305 -17.587 1.00 93.88 93 ASP A CA 1
ATOM 729 C C . ASP A 1 93 ? -3.675 8.259 -17.227 1.00 93.88 93 ASP A C 1
ATOM 731 O O . ASP A 1 93 ? -2.830 8.594 -18.054 1.00 93.88 93 ASP A O 1
ATOM 735 N N . ALA A 1 94 ? -3.331 7.755 -16.037 1.00 93.69 94 ALA A N 1
ATOM 736 C CA . ALA A 1 94 ? -1.939 7.637 -15.614 1.00 93.69 94 ALA A CA 1
ATOM 737 C C . ALA A 1 94 ? -1.127 6.707 -16.534 1.00 93.69 94 ALA A C 1
ATOM 739 O O . ALA A 1 94 ? -0.005 7.038 -16.908 1.00 93.69 94 ALA A O 1
ATOM 740 N N . VAL A 1 95 ? -1.702 5.583 -16.986 1.00 92.00 95 VAL A N 1
ATOM 741 C CA . VAL A 1 95 ? -1.037 4.695 -17.960 1.00 92.00 95 VAL A CA 1
ATOM 742 C C . VAL A 1 95 ? -0.809 5.374 -19.313 1.00 92.00 95 VAL A C 1
ATOM 744 O O . VAL A 1 95 ? 0.204 5.103 -19.957 1.00 92.00 95 VAL A O 1
ATOM 747 N N . CYS A 1 96 ? -1.684 6.294 -19.736 1.00 89.75 96 CYS A N 1
ATOM 748 C CA . CYS A 1 96 ? -1.485 7.046 -20.981 1.00 89.75 96 CYS A CA 1
ATOM 749 C C . CYS A 1 96 ? -0.227 7.931 -20.954 1.00 89.75 96 CYS A C 1
ATOM 751 O O . CYS A 1 96 ? 0.340 8.218 -22.011 1.00 89.75 96 CYS A O 1
ATOM 753 N N . ASP A 1 97 ? 0.205 8.374 -19.773 1.00 91.44 97 ASP A N 1
ATOM 754 C CA . ASP A 1 97 ? 1.366 9.252 -19.622 1.00 91.44 97 ASP A CA 1
ATOM 755 C C . ASP A 1 97 ? 2.672 8.497 -19.326 1.00 91.44 97 ASP A C 1
ATOM 757 O O . ASP A 1 97 ? 3.751 9.019 -19.616 1.00 91.44 97 ASP A O 1
ATOM 761 N N . ILE A 1 98 ? 2.594 7.243 -18.867 1.00 91.56 98 ILE A N 1
ATOM 762 C CA . ILE A 1 98 ? 3.765 6.416 -18.527 1.00 91.56 98 ILE A CA 1
ATOM 763 C C . ILE A 1 98 ? 4.722 6.216 -19.709 1.00 91.56 98 ILE A C 1
ATOM 765 O O . ILE A 1 98 ? 5.936 6.297 -19.533 1.00 91.56 98 ILE A O 1
ATOM 769 N N . ASP A 1 99 ? 4.212 5.996 -20.923 1.00 89.50 99 ASP A N 1
ATOM 770 C CA . ASP A 1 99 ? 5.069 5.817 -22.107 1.00 89.50 99 ASP A CA 1
ATOM 771 C C . ASP A 1 99 ? 5.903 7.077 -22.412 1.00 89.50 99 ASP A C 1
ATOM 773 O O . ASP A 1 99 ? 7.085 7.001 -22.763 1.00 89.50 99 ASP A O 1
ATOM 777 N N . LYS A 1 100 ? 5.324 8.267 -22.205 1.00 92.12 100 LYS A N 1
ATOM 778 C CA . LYS A 1 100 ? 6.041 9.545 -22.356 1.00 92.12 100 LYS A CA 1
ATOM 779 C C . LYS A 1 100 ? 7.087 9.720 -21.256 1.00 92.12 100 LYS A C 1
ATOM 781 O O . LYS A 1 100 ? 8.193 10.200 -21.522 1.00 92.12 100 LYS A O 1
ATOM 786 N N . GLU A 1 101 ? 6.751 9.323 -20.032 1.00 94.75 101 GLU A N 1
ATOM 787 C CA . GLU A 1 101 ? 7.651 9.394 -18.881 1.00 94.75 101 GLU A CA 1
ATOM 788 C C . GLU A 1 101 ? 8.869 8.476 -19.074 1.00 94.75 101 GLU A C 1
ATOM 790 O O . GLU A 1 101 ? 10.009 8.920 -18.926 1.00 94.75 101 GLU A O 1
ATOM 795 N N . PHE A 1 102 ? 8.663 7.239 -19.543 1.00 94.88 102 PHE A N 1
ATOM 796 C CA . PHE A 1 102 ? 9.760 6.343 -19.917 1.00 94.88 102 PHE A CA 1
ATOM 797 C C . PHE A 1 102 ? 10.642 6.938 -21.015 1.00 94.88 102 PHE A C 1
ATOM 799 O O . PHE A 1 102 ? 11.867 6.959 -20.878 1.00 94.88 102 PHE A O 1
ATOM 806 N N . ASN A 1 103 ? 10.042 7.462 -22.087 1.00 93.69 103 ASN A N 1
ATOM 807 C CA . ASN A 1 103 ? 10.794 8.038 -23.202 1.00 93.69 103 ASN A CA 1
ATOM 808 C C . ASN A 1 103 ? 11.656 9.240 -22.791 1.00 93.69 103 ASN A C 1
ATOM 810 O O . ASN A 1 103 ? 12.743 9.420 -23.342 1.00 93.69 103 ASN A O 1
ATOM 814 N N . THR A 1 104 ? 11.231 10.017 -21.790 1.00 94.25 104 THR A N 1
ATOM 815 C CA . THR A 1 104 ? 12.030 11.127 -21.239 1.00 94.25 104 THR A CA 1
ATOM 816 C C . THR A 1 104 ? 13.377 10.642 -20.698 1.00 94.25 104 THR A C 1
ATOM 818 O O . THR A 1 104 ? 14.390 11.310 -20.878 1.00 94.25 104 THR A O 1
ATOM 821 N N . HIS A 1 105 ? 13.416 9.455 -20.090 1.00 95.88 105 HIS A N 1
ATOM 822 C CA . HIS A 1 105 ? 14.648 8.865 -19.566 1.00 95.88 105 HIS A CA 1
ATOM 823 C C . HIS A 1 105 ? 15.406 8.030 -20.607 1.00 95.88 105 HIS A C 1
ATOM 825 O O . HIS A 1 105 ? 16.634 8.065 -20.640 1.00 95.88 105 HIS A O 1
ATOM 831 N N . LEU A 1 106 ? 14.703 7.296 -21.476 1.00 95.12 106 LEU A N 1
ATOM 832 C CA . LEU A 1 106 ? 15.332 6.435 -22.488 1.00 95.12 106 LEU A CA 1
ATOM 833 C C . LEU A 1 106 ? 16.135 7.230 -23.521 1.00 95.12 106 LEU A C 1
ATOM 835 O O . LEU A 1 106 ? 17.194 6.772 -23.942 1.00 95.12 106 LEU A O 1
ATOM 839 N N . ASN A 1 107 ? 15.668 8.425 -23.893 1.00 93.69 107 ASN A N 1
ATOM 840 C CA . ASN A 1 107 ? 16.356 9.285 -24.860 1.00 93.69 107 ASN A CA 1
ATOM 841 C C . ASN A 1 107 ? 17.738 9.762 -24.375 1.00 93.69 107 ASN A C 1
ATOM 843 O O . ASN A 1 107 ? 18.628 9.984 -25.193 1.00 93.69 107 ASN A O 1
ATOM 847 N N . GLU A 1 108 ? 17.930 9.899 -23.062 1.00 94.19 108 GLU A N 1
ATOM 848 C CA . GLU A 1 108 ? 19.168 10.418 -22.465 1.00 94.19 108 GLU A CA 1
ATOM 849 C C . GLU A 1 108 ? 20.242 9.341 -22.264 1.00 94.19 108 GLU A C 1
ATOM 851 O O . GLU A 1 108 ? 21.419 9.656 -22.079 1.00 94.19 108 GLU A O 1
ATOM 856 N N . ILE A 1 109 ? 19.869 8.058 -22.284 1.00 94.88 109 ILE A N 1
ATOM 857 C CA . ILE A 1 109 ? 20.782 6.961 -21.943 1.00 94.88 109 ILE A CA 1
ATOM 858 C C . ILE A 1 109 ? 21.923 6.809 -22.967 1.00 94.88 109 ILE A C 1
ATOM 860 O O . ILE A 1 109 ? 23.084 6.877 -22.549 1.00 94.88 109 ILE A O 1
ATOM 864 N N . PRO A 1 110 ? 21.666 6.646 -24.283 1.00 92.62 110 PRO A N 1
ATOM 865 C CA . PRO A 1 110 ? 22.742 6.414 -25.249 1.00 92.62 110 PRO A CA 1
ATOM 866 C C . PRO A 1 110 ? 23.735 7.582 -25.349 1.00 92.62 110 PRO A C 1
ATOM 868 O O . PRO A 1 110 ? 24.949 7.367 -25.441 1.00 92.62 110 PRO A O 1
ATOM 871 N N . SER A 1 111 ? 23.235 8.821 -25.298 1.00 91.81 111 SER A N 1
ATOM 872 C CA . SER A 1 111 ? 24.061 10.034 -25.326 1.00 91.81 111 SER A CA 1
ATOM 873 C C . SER A 1 111 ? 24.882 10.180 -24.044 1.00 91.81 111 SER A C 1
ATOM 875 O O . SER A 1 111 ? 26.075 10.460 -24.120 1.00 91.81 111 SER A O 1
ATOM 877 N N . SER A 1 112 ? 24.299 9.904 -22.873 1.00 93.38 112 SER A N 1
ATOM 878 C CA . SER A 1 112 ? 25.017 9.967 -21.593 1.00 93.38 112 SER A CA 1
ATOM 879 C C . SER A 1 112 ? 26.161 8.958 -21.499 1.00 93.38 112 SER A C 1
ATOM 881 O O . SER A 1 112 ? 27.195 9.277 -20.911 1.00 93.38 112 SER A O 1
ATOM 883 N N . ILE A 1 113 ? 25.998 7.763 -22.079 1.00 91.69 113 ILE A N 1
ATOM 884 C CA . ILE A 1 113 ? 27.076 6.767 -22.157 1.00 91.69 113 ILE A CA 1
ATOM 885 C C . ILE A 1 113 ? 28.174 7.263 -23.102 1.00 91.69 113 ILE A C 1
ATOM 887 O O . ILE A 1 113 ? 29.335 7.314 -22.711 1.00 91.69 113 ILE A O 1
ATOM 891 N N . THR A 1 114 ? 27.804 7.689 -24.314 1.00 88.12 114 THR A N 1
ATOM 892 C CA . THR A 1 114 ? 28.766 8.139 -25.338 1.00 88.12 114 THR A CA 1
ATOM 893 C C . THR A 1 114 ? 29.574 9.360 -24.884 1.00 88.12 114 THR A C 1
ATOM 895 O O . THR A 1 114 ? 30.769 9.450 -25.162 1.00 88.12 114 THR A O 1
ATOM 898 N N . ASP A 1 115 ? 28.937 10.271 -24.146 1.00 89.94 115 ASP A N 1
ATOM 899 C CA . ASP A 1 115 ? 29.550 11.486 -23.606 1.00 89.94 115 ASP A CA 1
ATOM 900 C C . ASP A 1 115 ? 30.276 11.261 -22.263 1.00 89.94 115 ASP A C 1
ATOM 902 O O . ASP A 1 115 ? 30.781 12.218 -21.673 1.00 89.94 115 ASP A O 1
ATOM 906 N N . ASN A 1 116 ? 30.302 10.030 -21.734 1.00 88.12 116 ASN A N 1
ATOM 907 C CA . ASN A 1 116 ? 30.839 9.692 -20.408 1.00 88.12 116 ASN A CA 1
ATOM 908 C C . ASN A 1 116 ? 30.236 10.513 -19.246 1.00 88.12 116 ASN A C 1
ATOM 910 O O . ASN A 1 116 ? 30.884 10.796 -18.235 1.00 88.12 116 ASN A O 1
ATOM 914 N N . LYS A 1 117 ? 28.952 10.874 -19.350 1.00 92.00 117 LYS A N 1
ATOM 915 C CA . LYS A 1 117 ? 28.206 11.634 -18.334 1.00 92.00 117 LYS A CA 1
ATOM 916 C C . LYS A 1 117 ? 27.517 10.693 -17.340 1.00 92.00 117 LYS A C 1
ATOM 918 O O . LYS A 1 117 ? 26.295 10.545 -17.354 1.00 92.00 117 LYS A O 1
ATOM 923 N N . ALA A 1 118 ? 28.286 10.090 -16.425 1.00 92.75 118 ALA A N 1
ATOM 924 C CA . ALA A 1 118 ? 27.753 9.150 -15.421 1.00 92.75 118 ALA A CA 1
ATOM 925 C C . ALA A 1 118 ? 26.580 9.709 -14.606 1.00 92.75 118 ALA A C 1
ATOM 927 O O . ALA A 1 118 ? 25.608 8.996 -14.385 1.00 92.75 118 ALA A O 1
ATOM 928 N N . GLY A 1 119 ? 26.619 10.983 -14.206 1.00 94.25 119 GLY A N 1
ATOM 929 C CA . GLY A 1 119 ? 25.522 11.594 -13.450 1.00 94.25 119 GLY A CA 1
ATOM 930 C C . GLY A 1 119 ? 24.173 11.541 -14.182 1.00 94.25 119 GLY A C 1
ATOM 931 O O . GLY A 1 119 ? 23.179 11.121 -13.592 1.00 94.25 119 GLY A O 1
ATOM 932 N N . LEU A 1 120 ? 24.154 11.900 -15.473 1.00 95.12 120 LEU A N 1
ATOM 933 C CA . LEU A 1 120 ? 22.938 11.899 -16.297 1.00 95.12 120 LEU A CA 1
ATOM 934 C C . LEU A 1 120 ? 22.454 10.482 -16.604 1.00 95.12 120 LEU A C 1
ATOM 936 O O . LEU A 1 120 ? 21.258 10.205 -16.501 1.00 95.12 120 LEU A O 1
ATOM 940 N N . PHE A 1 121 ? 23.382 9.567 -16.899 1.00 96.81 121 PHE A N 1
ATOM 941 C CA . PHE A 1 121 ? 23.055 8.157 -17.087 1.00 96.81 121 PHE A CA 1
ATOM 942 C C . PHE A 1 121 ? 22.350 7.592 -15.848 1.00 96.81 121 PHE A C 1
ATOM 944 O O . PHE A 1 121 ? 21.251 7.049 -15.940 1.00 96.81 121 PHE A O 1
ATOM 951 N N . ILE A 1 122 ? 22.951 7.789 -14.670 1.00 95.56 122 ILE A N 1
ATOM 952 C CA . ILE A 1 122 ? 22.453 7.266 -13.394 1.00 95.56 122 ILE A CA 1
ATOM 953 C C . ILE A 1 122 ? 21.095 7.864 -13.043 1.00 95.56 122 ILE A C 1
ATOM 955 O O . ILE A 1 122 ? 20.215 7.151 -12.560 1.00 95.56 122 ILE A O 1
ATOM 959 N N . GLN A 1 123 ? 20.909 9.162 -13.281 1.00 96.38 123 GLN A N 1
ATOM 960 C CA . GLN A 1 123 ? 19.616 9.811 -13.104 1.00 96.38 123 GLN A CA 1
ATOM 961 C C . GLN A 1 123 ? 18.552 9.192 -14.018 1.00 96.38 123 GLN A C 1
ATOM 963 O O . GLN A 1 123 ? 17.448 8.917 -13.555 1.00 96.38 123 GLN A O 1
ATOM 968 N N . SER A 1 124 ? 18.897 8.918 -15.276 1.00 96.94 124 SER A N 1
ATOM 969 C CA . SER A 1 124 ? 17.977 8.346 -16.261 1.00 96.94 124 SER A CA 1
ATOM 970 C C . SER A 1 124 ? 17.558 6.922 -15.895 1.00 96.94 124 SER A C 1
ATOM 972 O O . SER A 1 124 ? 16.364 6.645 -15.815 1.00 96.94 124 SER A O 1
ATOM 974 N N . VAL A 1 125 ? 18.501 6.033 -15.558 1.00 95.88 125 VAL A N 1
ATOM 975 C CA . VAL A 1 125 ? 18.157 4.656 -15.150 1.00 95.88 125 VAL A CA 1
ATOM 976 C C . VAL A 1 125 ? 17.390 4.612 -13.822 1.00 95.88 125 VAL A C 1
ATOM 978 O O . VAL A 1 125 ? 16.467 3.811 -13.669 1.00 95.88 125 VAL A O 1
ATOM 981 N N . LYS A 1 126 ? 17.696 5.506 -12.868 1.00 94.56 126 LYS A N 1
ATOM 982 C CA . LYS A 1 126 ? 16.903 5.648 -11.634 1.00 94.56 126 LYS A CA 1
ATOM 983 C C . LYS A 1 126 ? 15.484 6.127 -11.928 1.00 94.56 126 LYS A C 1
ATOM 985 O O . LYS A 1 126 ? 14.554 5.605 -11.318 1.00 94.56 126 LYS A O 1
ATOM 990 N N . GLY A 1 127 ? 15.334 7.068 -12.859 1.00 95.38 127 GLY A N 1
ATOM 991 C CA . GLY A 1 127 ? 14.042 7.510 -13.375 1.00 95.38 127 GLY A CA 1
ATOM 992 C C . GLY A 1 127 ? 13.233 6.335 -13.914 1.00 95.38 127 GLY A C 1
ATOM 993 O O . GLY A 1 127 ? 12.144 6.078 -13.419 1.00 95.38 127 GLY A O 1
ATOM 994 N N . LEU A 1 128 ? 13.808 5.513 -14.802 1.00 95.50 128 LEU A N 1
ATOM 995 C CA . LEU A 1 128 ? 13.133 4.312 -15.325 1.00 95.50 128 LEU A CA 1
ATOM 996 C C . LEU A 1 128 ? 12.619 3.378 -14.224 1.00 95.50 128 LEU A C 1
ATOM 998 O O . LEU A 1 128 ? 11.490 2.894 -14.300 1.00 95.50 128 LEU A O 1
ATOM 1002 N N . ALA A 1 129 ? 13.414 3.138 -13.181 1.00 92.62 129 ALA A N 1
ATOM 1003 C CA . ALA A 1 129 ? 12.984 2.302 -12.063 1.00 92.62 129 ALA A CA 1
ATOM 1004 C C . ALA A 1 129 ? 11.843 2.941 -11.248 1.00 92.62 129 ALA A C 1
ATOM 1006 O O . ALA A 1 129 ? 10.947 2.231 -10.789 1.00 92.62 129 ALA A O 1
ATOM 1007 N N . GLN A 1 130 ? 11.846 4.268 -11.084 1.00 94.62 130 GLN A N 1
ATOM 1008 C CA . GLN A 1 130 ? 10.763 5.003 -10.422 1.00 94.62 130 GLN A CA 1
ATOM 1009 C C . GLN A 1 130 ? 9.464 4.934 -11.228 1.00 94.62 130 GLN A C 1
ATOM 1011 O O . GLN A 1 130 ? 8.435 4.563 -10.662 1.00 94.62 130 GLN A O 1
ATOM 1016 N N . VAL A 1 131 ? 9.528 5.195 -12.538 1.00 95.94 131 VAL A N 1
ATOM 1017 C CA . VAL A 1 131 ? 8.376 5.082 -13.447 1.00 95.94 131 VAL A CA 1
ATOM 1018 C C . VAL A 1 131 ? 7.841 3.649 -13.461 1.00 95.94 131 VAL A C 1
ATOM 1020 O O . VAL A 1 131 ? 6.637 3.434 -13.370 1.00 95.94 131 VAL A O 1
ATOM 1023 N N . THR A 1 132 ? 8.721 2.643 -13.470 1.00 95.25 132 THR A N 1
ATOM 1024 C CA . THR A 1 132 ? 8.307 1.229 -13.422 1.00 95.25 132 THR A CA 1
ATOM 1025 C C . THR A 1 132 ? 7.601 0.880 -12.114 1.00 95.25 132 THR A C 1
ATOM 1027 O O . THR A 1 132 ? 6.576 0.203 -12.124 1.00 95.25 132 THR A O 1
ATOM 1030 N N . ASN A 1 133 ? 8.104 1.354 -10.973 1.00 93.38 133 ASN A N 1
ATOM 1031 C CA . ASN A 1 133 ? 7.428 1.158 -9.692 1.00 93.38 133 ASN A CA 1
ATOM 1032 C C . ASN A 1 133 ? 6.050 1.844 -9.677 1.00 93.38 133 ASN A C 1
ATOM 1034 O O . ASN A 1 133 ? 5.071 1.261 -9.214 1.00 93.38 133 ASN A O 1
ATOM 1038 N N . HIS A 1 134 ? 5.959 3.057 -10.225 1.00 94.62 134 HIS A N 1
ATOM 1039 C CA . HIS A 1 134 ? 4.692 3.771 -10.352 1.00 94.62 134 HIS A CA 1
ATOM 1040 C C . HIS A 1 134 ? 3.690 3.012 -11.236 1.00 94.62 134 HIS A C 1
ATOM 1042 O O . HIS A 1 134 ? 2.545 2.801 -10.832 1.00 94.62 134 HIS A O 1
ATOM 1048 N N . LEU A 1 135 ? 4.143 2.503 -12.383 1.00 95.50 135 LEU A N 1
ATOM 1049 C CA . LEU A 1 135 ? 3.365 1.651 -13.277 1.00 95.50 135 LEU A CA 1
ATOM 1050 C C . LEU A 1 135 ? 2.804 0.415 -12.567 1.00 95.50 135 LEU A C 1
ATOM 1052 O O . LEU A 1 135 ? 1.620 0.105 -12.709 1.00 95.50 135 LEU A O 1
ATOM 1056 N N . VAL A 1 136 ? 3.642 -0.298 -11.810 1.00 93.19 136 VAL A N 1
ATOM 1057 C CA . VAL A 1 136 ? 3.224 -1.496 -11.067 1.00 93.19 136 VAL A CA 1
ATOM 1058 C C . VAL A 1 136 ? 2.138 -1.139 -10.051 1.00 93.19 136 VAL A C 1
ATOM 1060 O O . VAL A 1 136 ? 1.118 -1.823 -9.985 1.00 93.19 136 VAL A O 1
ATOM 1063 N N . GLN A 1 137 ? 2.289 -0.025 -9.327 1.00 93.38 137 GLN A N 1
ATOM 1064 C CA . GLN A 1 137 ? 1.272 0.450 -8.383 1.00 93.38 137 GLN A CA 1
ATOM 1065 C C . GLN A 1 137 ? -0.057 0.789 -9.068 1.00 93.38 137 GLN A C 1
ATOM 1067 O O . GLN A 1 137 ? -1.115 0.426 -8.554 1.00 93.38 137 GLN A O 1
ATOM 1072 N N . ILE A 1 138 ? -0.023 1.458 -10.225 1.00 95.62 138 ILE A N 1
ATOM 1073 C CA . ILE A 1 138 ? -1.230 1.777 -11.004 1.00 95.62 138 ILE A CA 1
ATOM 1074 C C . ILE A 1 138 ? -1.896 0.501 -11.519 1.00 95.62 138 ILE A C 1
ATOM 1076 O O . ILE A 1 138 ? -3.110 0.351 -11.403 1.00 95.62 138 ILE A O 1
ATOM 1080 N N . THR A 1 139 ? -1.104 -0.438 -12.036 1.00 94.88 139 THR A N 1
ATOM 1081 C CA . THR A 1 139 ? -1.589 -1.726 -12.546 1.00 94.88 139 THR A CA 1
ATOM 1082 C C . THR A 1 139 ? -2.288 -2.519 -11.441 1.00 94.88 139 THR A C 1
ATOM 1084 O O . THR A 1 139 ? -3.376 -3.052 -11.648 1.00 94.88 139 THR A O 1
ATOM 1087 N N . TYR A 1 140 ? -1.696 -2.570 -10.246 1.00 94.50 140 TYR A N 1
ATOM 1088 C CA . TYR A 1 140 ? -2.265 -3.302 -9.114 1.00 94.50 140 TYR A CA 1
ATOM 1089 C C . TYR A 1 140 ? -3.520 -2.613 -8.576 1.00 94.50 140 TYR A C 1
ATOM 1091 O O . TYR A 1 140 ? -4.492 -3.290 -8.243 1.00 94.50 140 TYR A O 1
ATOM 1099 N N . GLN A 1 141 ? -3.535 -1.277 -8.544 1.00 95.56 141 GLN A N 1
ATOM 1100 C CA . GLN A 1 141 ? -4.741 -0.521 -8.217 1.00 95.56 141 GLN A CA 1
ATOM 1101 C C . GLN A 1 141 ? -5.869 -0.812 -9.213 1.00 95.56 141 GLN A C 1
ATOM 1103 O O . GLN A 1 141 ? -6.996 -1.076 -8.802 1.00 95.56 141 GLN A O 1
ATOM 1108 N N . ALA A 1 142 ? -5.585 -0.788 -10.516 1.00 96.94 142 ALA A N 1
ATOM 1109 C CA . ALA A 1 142 ? -6.583 -1.067 -11.540 1.00 96.94 142 ALA A CA 1
ATOM 1110 C C . ALA A 1 142 ? -7.124 -2.500 -11.425 1.00 96.94 142 ALA A C 1
ATOM 1112 O O . ALA A 1 142 ? -8.338 -2.693 -11.450 1.00 96.94 142 ALA A O 1
ATOM 1113 N N . ALA A 1 143 ? -6.246 -3.485 -11.215 1.00 95.31 143 ALA A N 1
ATOM 1114 C CA . ALA A 1 143 ? -6.632 -4.874 -10.971 1.00 95.31 143 ALA A CA 1
ATOM 1115 C C . ALA A 1 143 ? -7.554 -5.009 -9.744 1.00 95.31 143 ALA A C 1
ATOM 1117 O O . ALA A 1 143 ? -8.615 -5.630 -9.834 1.00 95.31 143 ALA A O 1
ATOM 1118 N N . TYR A 1 144 ? -7.206 -4.361 -8.625 1.00 95.69 144 TYR A N 1
ATOM 1119 C CA . TYR A 1 144 ? -8.059 -4.305 -7.435 1.00 95.69 144 TYR A CA 1
ATOM 1120 C C . TYR A 1 144 ? -9.445 -3.723 -7.750 1.00 95.69 144 TYR A C 1
ATOM 1122 O O . TYR A 1 144 ? -10.462 -4.313 -7.386 1.00 95.69 144 TYR A O 1
ATOM 1130 N N . LEU A 1 145 ? -9.499 -2.583 -8.446 1.00 96.31 145 LEU A N 1
ATOM 1131 C CA . LEU A 1 145 ? -10.753 -1.897 -8.767 1.00 96.31 145 LEU A CA 1
ATOM 1132 C C . LEU A 1 145 ? -11.649 -2.720 -9.700 1.00 96.31 145 LEU A C 1
ATOM 1134 O O . LEU A 1 145 ? -12.860 -2.746 -9.487 1.00 96.31 145 LEU A O 1
ATOM 1138 N N . ILE A 1 146 ? -11.071 -3.424 -10.680 1.00 95.31 146 ILE A N 1
ATOM 1139 C CA . ILE A 1 146 ? -11.801 -4.342 -11.569 1.00 95.31 146 ILE A CA 1
ATOM 1140 C C . ILE A 1 146 ? -12.489 -5.435 -10.749 1.00 95.31 146 ILE A C 1
ATOM 1142 O O . ILE A 1 146 ? -13.690 -5.659 -10.892 1.00 95.31 146 ILE A O 1
ATOM 1146 N N . ALA A 1 147 ? -11.751 -6.094 -9.853 1.00 94.25 147 ALA A N 1
ATOM 1147 C CA . ALA A 1 147 ? -12.304 -7.195 -9.074 1.00 94.25 147 ALA A CA 1
ATOM 1148 C C . ALA A 1 147 ? -13.301 -6.727 -7.999 1.00 94.25 147 ALA A C 1
ATOM 1150 O O . ALA A 1 147 ? -14.324 -7.376 -7.751 1.00 94.25 147 ALA A O 1
ATOM 1151 N N . ALA A 1 148 ? -13.035 -5.576 -7.379 1.00 94.56 148 ALA A N 1
ATOM 1152 C CA . ALA A 1 148 ? -13.905 -4.977 -6.372 1.00 94.56 148 ALA A CA 1
ATOM 1153 C C . ALA A 1 148 ? -15.218 -4.427 -6.958 1.00 94.56 148 ALA A C 1
ATOM 1155 O O . ALA A 1 148 ? -16.194 -4.301 -6.222 1.00 94.56 148 ALA A O 1
ATOM 1156 N N . ALA A 1 149 ? -15.263 -4.121 -8.260 1.00 94.69 149 ALA A N 1
ATOM 1157 C CA . ALA A 1 149 ? -16.469 -3.651 -8.942 1.00 94.69 149 ALA A CA 1
ATOM 1158 C C . ALA A 1 149 ? -17.519 -4.754 -9.169 1.00 94.69 149 ALA A C 1
ATOM 1160 O O . ALA A 1 149 ? -18.668 -4.450 -9.499 1.00 94.69 149 ALA A O 1
ATOM 1161 N N . HIS A 1 150 ? -17.155 -6.028 -8.999 1.00 94.69 150 HIS A N 1
ATOM 1162 C CA . HIS A 1 150 ? -18.088 -7.132 -9.183 1.00 94.69 150 HIS A CA 1
ATOM 1163 C C . HIS A 1 150 ? -19.205 -7.117 -8.117 1.00 94.69 150 HIS A C 1
ATOM 1165 O O . HIS A 1 150 ? -18.905 -6.971 -6.932 1.00 94.69 150 HIS A O 1
ATOM 1171 N N . PRO A 1 151 ? -20.489 -7.334 -8.473 1.00 93.69 151 PRO A N 1
ATOM 1172 C CA . PRO A 1 151 ? -21.607 -7.217 -7.526 1.00 93.69 151 PRO A CA 1
ATOM 1173 C C . PRO A 1 151 ? -21.557 -8.179 -6.332 1.00 93.69 151 PRO A C 1
ATOM 1175 O O . PRO A 1 151 ? -22.120 -7.882 -5.280 1.00 93.69 151 PRO A O 1
ATOM 1178 N N . ALA A 1 152 ? -20.916 -9.339 -6.497 1.00 94.06 152 ALA A N 1
ATOM 1179 C CA . ALA A 1 152 ? -20.737 -10.316 -5.422 1.00 94.06 152 ALA A CA 1
ATOM 1180 C C . ALA A 1 152 ? -19.475 -10.062 -4.573 1.00 94.06 152 ALA A C 1
ATOM 1182 O O . ALA A 1 152 ? -19.286 -10.723 -3.552 1.00 94.06 152 ALA A O 1
ATOM 1183 N N . SER A 1 153 ? -18.633 -9.100 -4.964 1.00 93.88 153 SER A N 1
ATOM 1184 C CA . SER A 1 153 ? -17.451 -8.696 -4.206 1.00 93.88 153 SER A CA 1
ATOM 1185 C C . SER A 1 153 ? -17.804 -7.672 -3.124 1.00 93.88 153 SER A C 1
ATOM 1187 O O . SER A 1 153 ? -18.734 -6.875 -3.253 1.00 93.88 153 SER A O 1
ATOM 1189 N N . ARG A 1 154 ? -17.024 -7.658 -2.042 1.00 90.88 154 ARG A N 1
ATOM 1190 C CA . ARG A 1 154 ? -17.040 -6.601 -1.025 1.00 90.88 154 ARG A CA 1
ATOM 1191 C C . ARG A 1 154 ? -15.678 -5.913 -1.002 1.00 90.88 154 ARG A C 1
ATOM 1193 O O . ARG A 1 154 ? -14.691 -6.593 -0.708 1.00 90.88 154 ARG A O 1
ATOM 1200 N N . PRO A 1 155 ? -15.606 -4.602 -1.293 1.00 87.56 155 PRO A N 1
ATOM 1201 C CA . PRO A 1 155 ? -14.342 -3.885 -1.315 1.00 87.56 155 PRO A CA 1
ATOM 1202 C C . PRO A 1 155 ? -13.705 -3.876 0.073 1.00 87.56 155 PRO A C 1
ATOM 1204 O O . PRO A 1 155 ? -14.386 -3.755 1.093 1.00 87.56 155 PRO A O 1
ATOM 1207 N N . GLY A 1 156 ? -12.384 -4.002 0.083 1.00 85.81 156 GLY A N 1
ATOM 1208 C CA . GLY A 1 156 ? -11.568 -3.821 1.268 1.00 85.81 156 GLY A CA 1
ATOM 1209 C C . GLY A 1 156 ? -11.234 -2.350 1.488 1.00 85.81 156 GLY A C 1
ATOM 1210 O O . GLY A 1 156 ? -11.614 -1.465 0.718 1.00 85.81 156 GLY A O 1
ATOM 1211 N N . HIS A 1 157 ? -10.467 -2.086 2.535 1.00 83.75 157 HIS A N 1
ATOM 1212 C CA . HIS A 1 157 ? -9.844 -0.789 2.742 1.00 83.75 157 HIS A CA 1
ATOM 1213 C C . HIS A 1 157 ? -8.491 -0.962 3.417 1.00 83.75 157 HIS A C 1
ATOM 1215 O O . HIS A 1 157 ? -8.290 -1.863 4.233 1.00 83.75 157 HIS A O 1
ATOM 1221 N N . VAL A 1 158 ? -7.560 -0.074 3.084 1.00 81.25 158 VAL A N 1
ATOM 1222 C CA . VAL A 1 158 ? -6.285 -0.003 3.791 1.00 81.25 158 VAL A CA 1
ATOM 1223 C C . VAL A 1 158 ? -6.499 0.432 5.233 1.00 81.25 158 VAL A C 1
ATOM 1225 O O . VAL A 1 158 ? -7.485 1.096 5.584 1.00 81.25 158 VAL A O 1
ATOM 1228 N N . THR A 1 159 ? -5.549 0.034 6.069 1.00 81.75 159 THR A N 1
ATOM 1229 C CA . THR A 1 159 ? -5.428 0.584 7.408 1.00 81.75 159 THR A CA 1
ATOM 1230 C C . THR A 1 159 ? -5.296 2.103 7.337 1.00 81.75 159 THR A C 1
ATOM 1232 O O . THR A 1 159 ? -4.594 2.641 6.480 1.00 81.75 159 THR A O 1
ATOM 1235 N N . ARG A 1 160 ? -5.983 2.802 8.239 1.00 78.31 160 ARG A N 1
ATOM 1236 C CA . ARG A 1 160 ? -5.809 4.251 8.422 1.00 78.31 160 ARG A CA 1
ATOM 1237 C C . ARG A 1 160 ? -4.684 4.557 9.412 1.00 78.31 160 ARG A C 1
ATOM 1239 O O . ARG A 1 160 ? -4.317 5.714 9.595 1.00 78.31 160 ARG A O 1
ATOM 1246 N N . PHE A 1 161 ? -4.103 3.529 10.039 1.00 77.81 161 PHE A N 1
ATOM 1247 C CA . PHE A 1 161 ? -2.908 3.662 10.867 1.00 77.81 161 PHE A CA 1
ATOM 1248 C C . PHE A 1 161 ? -1.732 4.136 9.997 1.00 77.81 161 PHE A C 1
ATOM 1250 O O . PHE A 1 161 ? -1.373 3.489 9.016 1.00 77.81 161 PHE A O 1
ATOM 1257 N N . ARG A 1 162 ? -1.132 5.283 10.348 1.00 69.94 162 ARG A N 1
ATOM 1258 C CA . ARG A 1 162 ? -0.044 5.915 9.573 1.00 69.94 162 ARG A CA 1
ATOM 1259 C C . ARG A 1 162 ? 1.277 5.155 9.685 1.00 69.94 162 ARG A C 1
ATOM 1261 O O . ARG A 1 162 ? 2.147 5.309 8.833 1.00 69.94 162 ARG A O 1
ATOM 1268 N N . SER A 1 163 ? 1.425 4.350 10.731 1.00 70.44 163 SER A N 1
ATOM 1269 C CA . SER A 1 163 ? 2.554 3.454 10.944 1.00 70.44 163 SER A CA 1
ATOM 1270 C C . SER A 1 163 ? 2.112 2.221 11.730 1.00 70.44 163 SER A C 1
ATOM 1272 O O . SER A 1 163 ? 1.138 2.267 12.487 1.00 70.44 163 SER A O 1
ATOM 1274 N N . SER A 1 164 ? 2.861 1.124 11.586 1.00 70.19 164 SER A N 1
ATOM 1275 C CA . SER A 1 164 ? 2.680 -0.075 12.418 1.00 70.19 164 SER A CA 1
ATOM 1276 C C . SER A 1 164 ? 2.822 0.246 13.912 1.00 70.19 164 SER A C 1
ATOM 1278 O O . SER A 1 164 ? 2.102 -0.311 14.736 1.00 70.19 164 SER A O 1
ATOM 1280 N N . ASP A 1 165 ? 3.695 1.196 14.258 1.00 81.75 165 ASP A N 1
ATOM 1281 C CA . ASP A 1 165 ? 3.949 1.619 15.641 1.00 81.75 165 ASP A CA 1
ATOM 1282 C C . ASP A 1 165 ? 2.723 2.258 16.301 1.00 81.75 165 ASP A C 1
ATOM 1284 O O . ASP A 1 165 ? 2.552 2.200 17.521 1.00 81.75 165 ASP A O 1
ATOM 1288 N N . GLN A 1 166 ? 1.844 2.865 15.501 1.00 83.00 166 GLN A N 1
ATOM 1289 C CA . GLN A 1 166 ? 0.656 3.536 16.008 1.00 83.00 166 GLN A CA 1
ATOM 1290 C C . GLN A 1 166 ? -0.365 2.531 16.558 1.00 83.00 166 GLN A C 1
ATOM 1292 O O . GLN A 1 166 ? -0.946 2.768 17.618 1.00 83.00 166 GLN A O 1
ATOM 1297 N N . LEU A 1 167 ? -0.534 1.386 15.888 1.00 85.31 167 LEU A N 1
ATOM 1298 C CA . LEU A 1 167 ? -1.386 0.297 16.370 1.00 85.31 167 LEU A CA 1
ATOM 1299 C C . LEU A 1 167 ? -0.817 -0.318 17.658 1.00 85.31 167 LEU A C 1
ATOM 1301 O O . LEU A 1 167 ? -1.555 -0.510 18.624 1.00 85.31 167 LEU A O 1
ATOM 1305 N N . THR A 1 168 ? 0.500 -0.541 17.710 1.00 88.81 168 THR A N 1
ATOM 1306 C CA . THR A 1 168 ? 1.193 -1.005 18.923 1.00 88.81 168 THR A CA 1
ATOM 1307 C C . THR A 1 168 ? 0.968 -0.049 20.094 1.00 88.81 168 THR A C 1
ATOM 1309 O O . THR A 1 168 ? 0.561 -0.474 21.170 1.00 88.81 168 THR A O 1
ATOM 1312 N N . THR A 1 169 ? 1.119 1.259 19.865 1.00 91.75 169 THR A N 1
ATOM 1313 C CA . THR A 1 169 ? 0.911 2.292 20.895 1.00 91.75 169 THR A CA 1
ATOM 1314 C C . THR A 1 169 ? -0.520 2.275 21.449 1.00 91.75 169 THR A C 1
ATOM 1316 O O . THR A 1 169 ? -0.732 2.428 22.654 1.00 91.75 169 THR A O 1
ATOM 1319 N N . ILE A 1 170 ? -1.521 2.072 20.587 1.00 91.56 170 ILE A N 1
ATOM 1320 C CA . ILE A 1 170 ? -2.925 1.951 21.006 1.00 91.56 170 ILE A CA 1
ATOM 1321 C C . ILE A 1 170 ? -3.116 0.708 21.879 1.00 91.56 170 ILE A C 1
ATOM 1323 O O . ILE A 1 170 ? -3.710 0.811 22.954 1.00 91.56 170 ILE A O 1
ATOM 1327 N N . HIS A 1 171 ? -2.577 -0.441 21.464 1.00 92.12 171 HIS A N 1
ATOM 1328 C CA . HIS A 1 171 ? -2.629 -1.664 22.263 1.00 92.12 171 HIS A CA 1
ATOM 1329 C C . HIS A 1 171 ? -1.945 -1.502 23.626 1.00 92.12 171 HIS A C 1
ATOM 1331 O O . HIS A 1 171 ? -2.507 -1.936 24.631 1.00 92.12 171 HIS A O 1
ATOM 1337 N N . ASP A 1 172 ? -0.804 -0.814 23.687 1.00 95.50 172 ASP A N 1
ATOM 1338 C CA . ASP A 1 172 ? -0.091 -0.539 24.937 1.00 95.50 172 ASP A CA 1
ATOM 1339 C C . ASP A 1 172 ? -0.923 0.320 25.898 1.00 95.50 172 ASP A C 1
ATOM 1341 O O . ASP A 1 172 ? -0.975 0.045 27.100 1.00 95.50 172 ASP A O 1
ATOM 1345 N N . HIS A 1 173 ? -1.620 1.343 25.388 1.00 95.75 173 HIS A N 1
ATOM 1346 C CA . HIS A 1 173 ? -2.538 2.141 26.202 1.00 95.75 173 HIS A CA 1
ATOM 1347 C C . HIS A 1 173 ? -3.680 1.295 26.768 1.00 95.75 173 HIS A C 1
ATOM 1349 O O . HIS A 1 173 ? -3.959 1.386 27.963 1.00 95.75 173 HIS A O 1
ATOM 1355 N N . VAL A 1 174 ? -4.307 0.450 25.945 1.00 96.31 174 VAL A N 1
ATOM 1356 C CA . VAL A 1 174 ? -5.407 -0.432 26.371 1.00 96.31 174 VAL A CA 1
ATOM 1357 C C . VAL A 1 174 ? -4.928 -1.439 27.415 1.00 96.31 174 VAL A C 1
ATOM 1359 O O . VAL A 1 174 ? -5.550 -1.582 28.465 1.00 96.31 174 VAL A O 1
ATOM 1362 N N . ALA A 1 175 ? -3.788 -2.091 27.181 1.00 96.75 175 ALA A N 1
ATOM 1363 C CA . ALA A 1 175 ? -3.208 -3.038 28.128 1.00 96.75 175 ALA A CA 1
ATOM 1364 C C . ALA A 1 175 ? -2.876 -2.367 29.472 1.00 96.75 175 ALA A C 1
ATOM 1366 O O . ALA A 1 175 ? -3.178 -2.916 30.534 1.00 96.75 175 ALA A O 1
ATOM 1367 N N . ALA A 1 176 ? -2.308 -1.157 29.439 1.00 96.94 176 ALA A N 1
ATOM 1368 C CA . ALA A 1 176 ? -2.018 -0.380 30.640 1.00 96.94 176 ALA A CA 1
ATOM 1369 C C . ALA A 1 176 ? -3.290 0.017 31.408 1.00 96.94 176 ALA A C 1
ATOM 1371 O O . ALA A 1 176 ? -3.297 -0.051 32.636 1.00 96.94 176 ALA A O 1
ATOM 1372 N N . ILE A 1 177 ? -4.363 0.394 30.703 1.00 97.75 177 ILE A N 1
ATOM 1373 C CA . ILE A 1 177 ? -5.675 0.707 31.289 1.00 97.75 177 ILE A CA 1
ATOM 1374 C C . ILE A 1 177 ? -6.230 -0.521 32.020 1.00 97.75 177 ILE A C 1
ATOM 1376 O O . ILE A 1 177 ? -6.469 -0.441 33.224 1.00 97.75 177 ILE A O 1
ATOM 1380 N N . ARG A 1 178 ? -6.339 -1.671 31.342 1.00 96.94 178 ARG A N 1
ATOM 1381 C CA . ARG A 1 178 ? -6.864 -2.920 31.932 1.00 96.94 178 ARG A CA 1
ATOM 1382 C C . ARG A 1 178 ? -6.053 -3.381 33.144 1.00 96.94 178 ARG A C 1
ATOM 1384 O O . ARG A 1 178 ? -6.610 -3.780 34.169 1.00 96.94 178 ARG A O 1
ATOM 1391 N N . LYS A 1 179 ? -4.721 -3.266 33.062 1.00 96.56 179 LYS A N 1
ATOM 1392 C CA . LYS A 1 179 ? -3.821 -3.557 34.185 1.00 96.56 179 LYS A CA 1
ATOM 1393 C C . LYS A 1 179 ? -4.110 -2.650 35.385 1.00 96.56 179 LYS A C 1
ATOM 1395 O O . LYS A 1 179 ? -4.297 -3.153 36.488 1.00 96.56 179 LYS A O 1
ATOM 1400 N N . SER A 1 180 ? -4.192 -1.334 35.180 1.00 96.25 180 SER A N 1
ATOM 1401 C CA . SER A 1 180 ? -4.477 -0.392 36.268 1.00 96.25 180 SER A CA 1
ATOM 1402 C C . SER A 1 180 ? -5.869 -0.593 36.877 1.00 96.25 180 SER A C 1
ATOM 1404 O O . SER A 1 180 ? -6.014 -0.473 38.090 1.00 96.25 180 SER A O 1
ATOM 1406 N N . VAL A 1 181 ? -6.883 -0.940 36.077 1.00 96.38 181 VAL A N 1
ATOM 1407 C CA . VAL A 1 181 ? -8.229 -1.269 36.585 1.00 96.38 181 VAL A CA 1
ATOM 1408 C C . VAL A 1 181 ? -8.178 -2.512 37.475 1.00 96.38 181 VAL A C 1
ATOM 1410 O O . VAL A 1 181 ? -8.689 -2.485 38.596 1.00 96.38 181 VAL A O 1
ATOM 1413 N N . SER A 1 182 ? -7.484 -3.560 37.023 1.00 94.88 182 SER A N 1
ATOM 1414 C CA . SER A 1 182 ? -7.292 -4.797 37.790 1.00 94.88 182 SER A CA 1
ATOM 1415 C C . SER A 1 182 ? -6.605 -4.539 39.137 1.00 94.88 182 SER A C 1
ATOM 1417 O O . SER A 1 182 ? -7.083 -5.012 40.164 1.00 94.88 182 SER A O 1
ATOM 1419 N N . GLU A 1 183 ? -5.537 -3.736 39.162 1.00 92.94 183 GLU A N 1
ATOM 1420 C CA . GLU A 1 183 ? -4.808 -3.363 40.388 1.00 92.94 183 GLU A CA 1
ATOM 1421 C C . GLU A 1 183 ? -5.682 -2.563 41.373 1.00 92.94 183 GLU A C 1
ATOM 1423 O O . GLU A 1 183 ? -5.672 -2.819 42.582 1.00 92.94 183 GLU A O 1
ATOM 1428 N N . ILE A 1 184 ? -6.484 -1.616 40.869 1.00 91.38 184 ILE A N 1
ATOM 1429 C CA . ILE A 1 184 ? -7.406 -0.811 41.686 1.00 91.38 184 ILE A CA 1
ATOM 1430 C C . ILE A 1 184 ? -8.496 -1.695 42.303 1.00 91.38 184 ILE A C 1
ATOM 1432 O O . ILE A 1 184 ? -8.786 -1.581 43.496 1.00 91.38 184 ILE A O 1
ATOM 1436 N N . CYS A 1 185 ? -9.098 -2.582 41.512 1.00 89.94 185 CYS A N 1
ATOM 1437 C CA . CYS A 1 185 ? -10.176 -3.445 41.981 1.00 89.94 185 CYS A CA 1
ATOM 1438 C C . CYS A 1 185 ? -9.668 -4.598 42.864 1.00 89.94 185 CYS A C 1
ATOM 1440 O O . CYS A 1 185 ? -10.339 -4.969 43.826 1.00 89.94 185 CYS A O 1
ATOM 1442 N N . GLN A 1 186 ? -8.452 -5.107 42.642 1.00 86.62 186 GLN A N 1
ATOM 1443 C CA . GLN A 1 186 ? -7.795 -6.020 43.582 1.00 86.62 186 GLN A CA 1
ATOM 1444 C C . GLN A 1 186 ? -7.581 -5.343 44.941 1.00 86.62 186 GLN A C 1
ATOM 1446 O O . GLN A 1 186 ? -7.936 -5.901 45.981 1.00 86.62 186 GLN A O 1
ATOM 1451 N N . SER A 1 187 ? -7.095 -4.103 44.929 1.00 79.12 187 SER A N 1
ATOM 1452 C CA . SER A 1 187 ? -6.898 -3.326 46.151 1.00 79.12 187 SER A CA 1
ATOM 1453 C C . SER A 1 187 ? -8.205 -3.070 46.908 1.00 79.12 187 SER A C 1
ATOM 1455 O O . SER A 1 187 ? -8.189 -2.970 48.130 1.00 79.12 187 SER A O 1
ATOM 1457 N N . GLN A 1 188 ? -9.354 -2.998 46.224 1.00 74.88 188 GLN A N 1
ATOM 1458 C CA . GLN A 1 188 ? -10.668 -2.926 46.876 1.00 74.88 188 GLN A CA 1
ATOM 1459 C C . 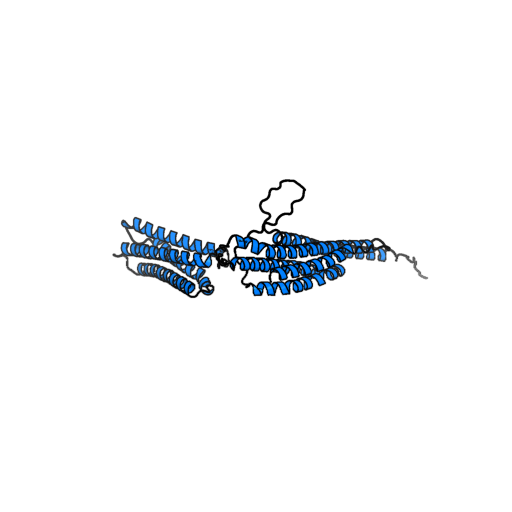GLN A 1 188 ? -10.984 -4.199 47.674 1.00 74.88 188 GLN A C 1
ATOM 1461 O O . GLN A 1 188 ? -11.474 -4.104 48.802 1.00 74.88 188 GLN A O 1
ATOM 1466 N N . ASN A 1 189 ? -10.690 -5.374 47.111 1.00 70.38 189 ASN A N 1
ATOM 1467 C CA . ASN A 1 189 ? -10.915 -6.660 47.774 1.00 70.38 189 ASN A CA 1
ATOM 1468 C C . ASN A 1 189 ? -10.016 -6.819 49.013 1.00 70.38 189 ASN A C 1
ATOM 1470 O O . ASN A 1 189 ? -10.450 -7.351 50.033 1.00 70.38 189 ASN A O 1
ATOM 1474 N N . GLU A 1 190 ? -8.787 -6.302 48.950 1.00 67.81 190 GLU A N 1
ATOM 1475 C CA . GLU A 1 190 ? -7.811 -6.339 50.048 1.00 67.81 190 GLU A CA 1
ATOM 1476 C C . GLU A 1 190 ? -8.079 -5.263 51.122 1.00 67.81 190 GLU A C 1
ATOM 1478 O O . GLU A 1 190 ? -7.925 -5.508 52.322 1.00 67.81 190 GLU A O 1
ATOM 1483 N N . ALA A 1 191 ? -8.567 -4.082 50.722 1.00 59.16 191 ALA A N 1
ATOM 1484 C CA . ALA A 1 191 ? -8.883 -2.963 51.615 1.00 59.16 191 ALA A CA 1
ATOM 1485 C C . ALA A 1 191 ? -10.126 -3.189 52.498 1.00 59.16 191 ALA A C 1
ATOM 1487 O O . ALA A 1 191 ? -10.394 -2.379 53.391 1.00 59.16 191 ALA A O 1
ATOM 1488 N N . SER A 1 192 ? -10.849 -4.305 52.328 1.00 54.28 192 SER A N 1
ATOM 1489 C CA . SER A 1 192 ? -11.987 -4.697 53.176 1.00 54.28 192 SER A CA 1
ATOM 1490 C C . SER A 1 192 ? -11.635 -4.821 54.672 1.00 54.28 192 SER A C 1
ATOM 1492 O O . SER A 1 192 ? -12.548 -4.950 55.487 1.00 54.28 192 SER A O 1
ATOM 1494 N N . SER A 1 193 ? -10.350 -4.778 55.063 1.00 49.78 193 SER A N 1
ATOM 1495 C CA . SER A 1 193 ? -9.932 -4.986 56.455 1.00 49.78 193 SER A CA 1
ATOM 1496 C C . SER A 1 193 ? -9.232 -3.818 57.176 1.00 49.78 193 SER A C 1
ATOM 1498 O O . SER A 1 193 ? -9.150 -3.927 58.400 1.00 49.78 193 SER A O 1
ATOM 1500 N N . LYS A 1 194 ? -8.729 -2.735 56.547 1.00 44.28 194 LYS A N 1
ATOM 1501 C CA . LYS A 1 194 ? -8.137 -1.561 57.261 1.00 44.28 194 LYS A CA 1
ATOM 1502 C C . LYS A 1 194 ? -7.615 -0.457 56.314 1.00 44.28 194 LYS A C 1
ATOM 1504 O O . LYS A 1 194 ? -6.767 -0.734 55.479 1.00 44.28 194 LYS A O 1
ATOM 1509 N N . GLY A 1 195 ? -7.966 0.807 56.590 1.00 54.91 195 GLY A N 1
ATOM 1510 C CA . GLY A 1 195 ? -7.139 1.990 56.259 1.00 54.91 195 GLY A CA 1
ATOM 1511 C C . GLY A 1 195 ? -7.433 2.770 54.962 1.00 54.91 195 GLY A C 1
ATOM 1512 O O . GLY A 1 195 ? -8.232 2.350 54.135 1.00 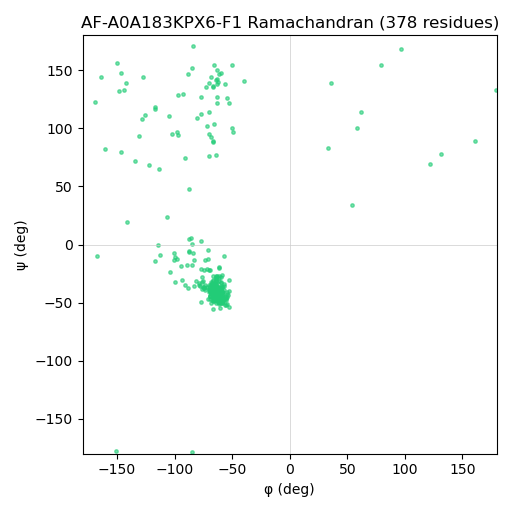54.91 195 GLY A O 1
ATOM 1513 N N . LEU A 1 196 ? -6.805 3.959 54.851 1.00 55.09 196 LEU A N 1
ATOM 1514 C CA . LEU A 1 196 ? -6.834 4.918 53.720 1.00 55.09 196 LEU A CA 1
ATOM 1515 C C . LEU A 1 196 ? -6.533 4.279 52.353 1.00 55.09 196 LEU A C 1
ATOM 1517 O O . LEU A 1 196 ? -5.790 3.299 52.332 1.00 55.09 196 LEU A O 1
ATOM 1521 N N . PRO A 1 197 ? -7.014 4.843 51.212 1.00 62.59 197 PRO A N 1
ATOM 1522 C CA . PRO A 1 197 ? -6.464 4.468 49.914 1.00 62.59 197 PRO A CA 1
ATOM 1523 C C . PRO A 1 197 ? -4.957 4.673 49.981 1.00 62.59 197 PRO A C 1
ATOM 1525 O O . PRO A 1 197 ? -4.498 5.757 50.359 1.00 62.59 197 PRO A O 1
ATOM 1528 N N . SER A 1 198 ? -4.190 3.636 49.654 1.00 71.56 198 SER A N 1
ATOM 1529 C CA . SER A 1 198 ? -2.745 3.776 49.593 1.00 71.56 198 SER A CA 1
ATOM 1530 C C . SER A 1 198 ? -2.395 4.851 48.561 1.00 71.56 198 SER A C 1
ATOM 1532 O O . SER A 1 198 ? -3.089 5.047 47.556 1.00 71.56 198 SER A O 1
ATOM 1534 N N . LEU A 1 199 ? 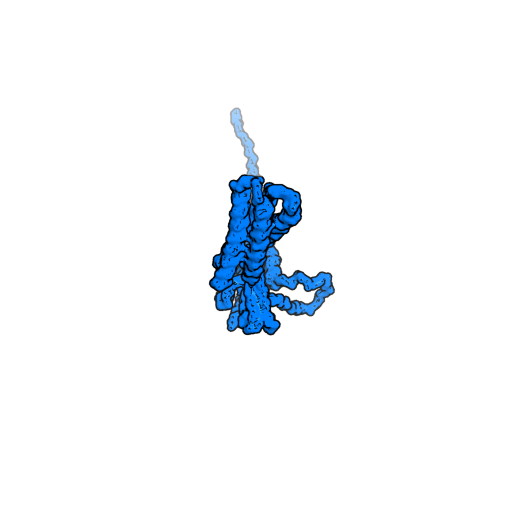-1.301 5.574 48.811 1.00 80.81 199 LEU A N 1
ATOM 1535 C CA . LEU A 1 199 ? -0.748 6.521 47.842 1.00 80.81 199 LEU A CA 1
ATOM 1536 C C . LEU A 1 199 ? -0.518 5.844 46.476 1.00 80.81 199 LEU A C 1
ATOM 1538 O O . LEU A 1 199 ? -0.668 6.483 45.438 1.00 80.81 199 LEU A O 1
ATOM 1542 N N . GLU A 1 200 ? -0.220 4.546 46.502 1.00 84.31 200 GLU A N 1
ATOM 1543 C CA . GLU A 1 200 ? -0.076 3.669 45.345 1.00 84.31 200 GLU A CA 1
ATOM 1544 C C . GLU A 1 200 ? -1.377 3.531 44.540 1.00 84.31 200 GLU A C 1
ATOM 1546 O O . GLU A 1 200 ? -1.355 3.820 43.350 1.00 84.31 200 GLU A O 1
ATOM 1551 N N . ILE A 1 201 ? -2.531 3.240 45.161 1.00 87.31 201 ILE A N 1
ATOM 1552 C CA . ILE A 1 201 ? -3.826 3.157 44.447 1.00 87.31 201 ILE A CA 1
ATOM 1553 C C . ILE A 1 201 ? -4.164 4.486 43.762 1.00 87.31 201 ILE A C 1
ATOM 1555 O O . ILE A 1 201 ? -4.631 4.510 42.622 1.00 87.31 201 ILE A O 1
ATOM 1559 N N . LEU A 1 202 ? -3.913 5.613 44.435 1.00 88.12 202 LEU A N 1
ATOM 1560 C CA . LEU A 1 202 ? -4.135 6.937 43.847 1.00 88.12 202 LEU A CA 1
ATOM 1561 C C . LEU A 1 202 ? -3.158 7.232 42.698 1.00 88.12 202 LEU A C 1
ATOM 1563 O O . LEU A 1 202 ? -3.534 7.922 41.747 1.00 88.12 202 LEU A O 1
ATOM 1567 N N . ALA A 1 203 ? -1.924 6.726 42.764 1.00 90.75 203 ALA A N 1
ATOM 1568 C CA . ALA A 1 203 ? -0.955 6.825 41.677 1.00 90.75 203 ALA A CA 1
ATOM 1569 C C . ALA A 1 203 ? -1.363 5.952 40.479 1.00 90.75 203 ALA A C 1
ATOM 1571 O O . ALA A 1 203 ? -1.360 6.448 39.351 1.00 90.75 203 ALA A O 1
ATOM 1572 N N . THR A 1 204 ? -1.803 4.714 40.718 1.00 93.06 204 THR A N 1
ATOM 1573 C CA . THR A 1 204 ? -2.337 3.801 39.696 1.00 93.06 204 THR A CA 1
ATOM 1574 C C . THR A 1 204 ? -3.572 4.387 39.018 1.00 93.06 204 THR A C 1
ATOM 1576 O O . THR A 1 204 ? -3.651 4.403 37.794 1.00 93.06 204 THR A O 1
ATOM 1579 N N . ALA A 1 205 ? -4.502 4.968 39.777 1.00 93.56 205 ALA A N 1
ATOM 1580 C CA . ALA A 1 205 ? -5.668 5.657 39.225 1.00 93.56 205 ALA A CA 1
ATOM 1581 C C . ALA A 1 205 ? -5.311 6.892 38.393 1.00 93.56 205 ALA A C 1
ATOM 1583 O O . ALA A 1 205 ? -5.926 7.164 37.360 1.00 93.56 205 ALA A O 1
ATOM 1584 N N . ASN A 1 206 ? -4.306 7.650 38.829 1.00 94.31 206 ASN A N 1
ATOM 1585 C CA . ASN A 1 206 ? -3.816 8.784 38.061 1.00 94.31 206 ASN A CA 1
ATOM 1586 C C . ASN A 1 206 ? -3.168 8.313 36.751 1.00 94.31 206 ASN A C 1
ATOM 1588 O O . ASN A 1 206 ? -3.415 8.905 35.704 1.00 94.31 206 ASN A O 1
ATOM 1592 N N . HIS A 1 207 ? -2.396 7.224 36.793 1.00 95.81 207 HIS A N 1
ATOM 1593 C CA . HIS A 1 207 ? -1.832 6.593 35.603 1.00 95.81 207 HIS A CA 1
ATOM 1594 C C . HIS A 1 207 ? -2.930 6.072 34.659 1.00 95.81 207 HIS A C 1
ATOM 1596 O O . HIS A 1 207 ? -2.873 6.354 33.466 1.00 95.81 207 HIS A O 1
ATOM 1602 N N . LEU A 1 208 ? -3.970 5.411 35.178 1.00 97.31 208 LEU A N 1
ATOM 1603 C CA . LEU A 1 208 ? -5.147 4.972 34.418 1.00 97.31 208 LEU A CA 1
ATOM 1604 C C . LEU A 1 208 ? -5.778 6.130 33.630 1.00 97.31 208 LEU A C 1
ATOM 1606 O O . LEU A 1 208 ? -5.935 6.053 32.411 1.00 97.31 208 LEU A O 1
ATOM 1610 N N . ALA A 1 209 ? -6.094 7.231 34.314 1.00 95.88 209 ALA A N 1
ATOM 1611 C CA . ALA A 1 209 ? -6.737 8.379 33.684 1.00 95.88 209 ALA A CA 1
ATOM 1612 C C . ALA A 1 209 ? -5.809 9.102 32.685 1.00 95.88 209 ALA A C 1
ATOM 1614 O O . ALA A 1 209 ? -6.261 9.581 31.640 1.00 95.88 209 ALA A O 1
ATOM 1615 N N . GLN A 1 210 ? -4.499 9.139 32.961 1.00 96.94 210 GLN A N 1
ATOM 1616 C CA . GLN A 1 210 ? -3.491 9.621 32.013 1.00 96.94 210 GLN A CA 1
ATOM 1617 C C . GLN A 1 210 ? -3.439 8.752 30.752 1.00 96.94 210 GLN A C 1
ATOM 1619 O O . GLN A 1 210 ? -3.460 9.301 29.652 1.00 96.94 210 GLN A O 1
ATOM 1624 N N . ARG A 1 211 ? -3.424 7.419 30.884 1.00 97.19 211 ARG A N 1
ATOM 1625 C CA . ARG A 1 211 ? -3.407 6.490 29.743 1.00 97.19 211 ARG A CA 1
ATOM 1626 C C . ARG A 1 211 ? -4.668 6.594 28.893 1.00 97.19 211 ARG A C 1
ATOM 1628 O O . ARG A 1 211 ? -4.549 6.655 27.676 1.00 97.19 211 ARG A O 1
ATOM 1635 N N . ALA A 1 212 ? -5.843 6.722 29.506 1.00 97.25 212 ALA A N 1
ATOM 1636 C CA . ALA A 1 212 ? -7.083 6.975 28.773 1.00 97.25 212 ALA A CA 1
ATOM 1637 C C . ALA A 1 212 ? -7.053 8.320 28.023 1.00 97.25 212 ALA A C 1
ATOM 1639 O O . ALA A 1 212 ? -7.455 8.401 26.867 1.00 97.25 212 ALA A O 1
ATOM 1640 N N . THR A 1 213 ? -6.503 9.373 28.636 1.00 96.31 213 THR A N 1
ATOM 1641 C CA . THR A 1 213 ? -6.348 10.678 27.969 1.00 96.31 213 THR A CA 1
ATOM 1642 C C . THR A 1 213 ? -5.363 10.606 26.799 1.00 96.31 213 THR A C 1
ATOM 1644 O O . THR A 1 213 ? -5.623 11.182 25.743 1.00 96.31 213 THR A O 1
ATOM 1647 N N . GLN A 1 214 ? -4.248 9.889 26.967 1.00 96.50 214 GLN A N 1
ATOM 1648 C CA . GLN A 1 214 ? -3.275 9.643 25.901 1.00 96.50 214 GLN A CA 1
ATOM 1649 C C . GLN A 1 214 ? -3.897 8.843 24.758 1.00 96.50 214 GLN A C 1
ATOM 1651 O O . GLN A 1 214 ? -3.722 9.227 23.608 1.00 96.50 214 GLN A O 1
ATOM 1656 N N . LEU A 1 215 ? -4.691 7.809 25.059 1.00 95.38 215 LEU A N 1
ATOM 1657 C CA . LEU A 1 215 ? -5.451 7.075 24.052 1.00 95.38 215 LEU A CA 1
ATOM 1658 C C . LEU A 1 215 ? -6.321 8.035 23.232 1.00 95.38 215 LEU A C 1
ATOM 1660 O O . LEU A 1 215 ? -6.189 8.063 22.012 1.00 95.38 215 LEU A O 1
ATOM 1664 N N . CYS A 1 216 ? -7.110 8.893 23.893 1.00 94.69 216 CYS A N 1
ATOM 1665 C CA . CYS A 1 216 ? -7.933 9.890 23.206 1.00 94.69 216 CYS A CA 1
ATOM 1666 C C . CYS A 1 216 ? -7.117 10.824 22.303 1.00 94.69 216 CYS A C 1
ATOM 1668 O O . CYS A 1 216 ? -7.579 11.203 21.231 1.00 94.69 216 CYS A O 1
ATOM 1670 N N . GLN A 1 217 ? -5.922 11.236 22.733 1.00 93.38 217 GLN A N 1
ATOM 1671 C CA . GLN A 1 217 ? -5.046 12.117 21.957 1.00 93.38 217 GLN A CA 1
ATOM 1672 C C . GLN A 1 217 ? -4.450 11.404 20.743 1.00 93.38 217 GLN A C 1
ATOM 1674 O O . GLN A 1 217 ? -4.498 11.948 19.641 1.00 93.38 217 GLN A O 1
ATOM 1679 N N . THR A 1 218 ? -3.938 10.188 20.941 1.00 91.00 218 THR A N 1
ATOM 1680 C CA . THR A 1 218 ? -3.334 9.348 19.901 1.00 91.00 218 THR A CA 1
ATOM 1681 C C . THR A 1 218 ? -4.330 9.030 18.791 1.00 91.00 218 THR A C 1
ATOM 1683 O O . THR A 1 218 ? -3.952 8.980 17.621 1.00 91.00 218 THR A O 1
ATOM 1686 N N . THR A 1 219 ? -5.608 8.854 19.132 1.00 90.25 219 THR A N 1
ATOM 1687 C CA . THR A 1 219 ? -6.635 8.431 18.177 1.00 90.25 219 THR A CA 1
ATOM 1688 C C . THR A 1 219 ? -7.501 9.565 17.623 1.00 90.25 219 THR A C 1
ATOM 1690 O O . THR A 1 219 ? -8.211 9.382 16.632 1.00 90.25 219 THR A O 1
ATOM 1693 N N . ARG A 1 220 ? -7.430 10.776 18.187 1.00 88.62 220 ARG A N 1
ATOM 1694 C CA . ARG A 1 220 ? -8.175 11.944 17.684 1.00 88.62 220 ARG A CA 1
ATOM 1695 C C . ARG A 1 220 ? -7.933 12.256 16.200 1.00 88.62 220 ARG A C 1
ATOM 1697 O O . ARG A 1 220 ? -8.916 12.578 15.530 1.00 88.62 220 ARG A O 1
ATOM 1704 N N . PRO A 1 221 ? -6.697 12.171 15.661 1.00 86.75 221 PRO A N 1
ATOM 1705 C CA . PRO A 1 221 ? -6.447 12.435 14.245 1.00 86.75 221 PRO A CA 1
ATOM 1706 C C . PRO A 1 221 ? -7.244 11.526 13.297 1.00 86.75 221 PRO A C 1
ATOM 1708 O O . PRO A 1 221 ? -7.597 11.960 12.204 1.00 86.75 221 PRO A O 1
ATOM 1711 N N . TYR A 1 222 ? -7.632 10.314 13.713 1.00 82.56 222 TYR A N 1
ATOM 1712 C CA . TYR A 1 222 ? -8.445 9.436 12.860 1.00 82.56 222 TYR A CA 1
ATOM 1713 C C . TYR A 1 222 ? -9.813 10.018 12.556 1.00 82.56 222 TYR A C 1
ATOM 1715 O O . TYR A 1 222 ? -10.309 9.858 11.447 1.00 82.56 222 TYR A O 1
ATOM 1723 N N . LEU A 1 223 ? -10.414 10.751 13.499 1.00 83.19 223 LEU A N 1
ATOM 1724 C CA . LEU A 1 223 ? -11.736 11.342 13.303 1.00 83.19 223 LEU A CA 1
ATOM 1725 C C . LEU A 1 223 ? -11.772 12.314 12.116 1.00 83.19 223 LEU A C 1
ATOM 1727 O O . LEU A 1 223 ? -12.833 12.500 11.514 1.00 83.19 223 LEU A O 1
ATOM 1731 N N . SER A 1 224 ? -10.654 12.957 11.759 1.00 82.88 224 SER A N 1
ATOM 1732 C CA . SER A 1 224 ? -10.613 13.809 10.566 1.00 82.88 224 SER A CA 1
ATOM 1733 C C . SER A 1 224 ? -10.525 13.022 9.260 1.00 82.88 224 SER A C 1
ATOM 1735 O O . SER A 1 224 ? -10.928 13.554 8.232 1.00 82.88 224 SER A O 1
ATOM 1737 N N . GLU A 1 225 ? -10.070 11.771 9.296 1.00 79.94 225 GLU A N 1
ATOM 1738 C CA . GLU A 1 225 ? -9.879 10.925 8.111 1.00 79.94 225 GLU A CA 1
ATOM 1739 C C . GLU A 1 225 ? -11.133 10.113 7.742 1.00 79.94 225 GLU A C 1
ATOM 1741 O O . GLU A 1 225 ? -11.268 9.654 6.607 1.00 79.94 225 GLU A O 1
ATOM 1746 N N . ILE A 1 226 ? -12.089 9.969 8.668 1.00 82.69 226 ILE A N 1
ATOM 1747 C CA . ILE A 1 226 ? -13.351 9.264 8.409 1.00 82.69 226 ILE A CA 1
ATOM 1748 C C . ILE A 1 226 ? -14.230 10.077 7.451 1.00 82.69 226 ILE A C 1
ATOM 1750 O O . ILE A 1 226 ? -14.745 11.143 7.806 1.00 82.69 226 ILE A O 1
ATOM 1754 N N . LYS A 1 227 ? -14.448 9.536 6.247 1.00 80.69 227 LYS A N 1
ATOM 1755 C CA . LYS A 1 227 ? -15.312 10.137 5.214 1.00 80.69 227 LYS A CA 1
ATOM 1756 C C . LYS A 1 227 ? -16.805 9.975 5.529 1.00 80.69 227 LYS A C 1
ATOM 1758 O O . LYS A 1 227 ? -17.592 10.882 5.266 1.00 80.69 227 LYS A O 1
ATOM 1763 N N . ASN A 1 228 ? -17.210 8.845 6.110 1.00 82.44 228 ASN A N 1
ATOM 1764 C CA . ASN A 1 228 ? -18.604 8.588 6.464 1.00 82.44 228 ASN A CA 1
ATOM 1765 C C . ASN A 1 228 ? -18.998 9.357 7.738 1.00 82.44 228 ASN A C 1
ATOM 1767 O O . ASN A 1 228 ? -18.553 9.047 8.843 1.00 82.44 228 ASN A O 1
ATOM 1771 N N . LEU A 1 229 ? -19.889 10.343 7.597 1.00 87.31 229 LEU A N 1
ATOM 1772 C CA . LEU A 1 229 ? -20.336 11.197 8.705 1.00 87.31 229 LEU A CA 1
ATOM 1773 C C . LEU A 1 229 ? -21.002 10.421 9.853 1.00 87.31 229 LEU A C 1
ATOM 1775 O O . LEU A 1 229 ? -20.883 10.827 11.009 1.00 87.31 229 LEU A O 1
ATOM 1779 N N . SER A 1 230 ? -21.694 9.319 9.555 1.00 88.69 230 SER A N 1
ATOM 1780 C CA . SER A 1 230 ? -22.377 8.509 10.571 1.00 88.69 230 SER A CA 1
ATOM 1781 C C . SER A 1 230 ? -21.395 7.688 11.412 1.00 88.69 230 SER A C 1
ATOM 1783 O O . SER A 1 230 ? -21.544 7.596 12.628 1.00 88.69 230 SER A O 1
ATOM 1785 N N . GLU A 1 231 ? -20.354 7.134 10.788 1.00 86.56 231 GLU A N 1
ATOM 1786 C CA . GLU A 1 231 ? -19.250 6.445 11.468 1.00 86.56 231 GLU A CA 1
ATOM 1787 C C . GLU A 1 231 ? -18.416 7.428 12.276 1.00 86.56 231 GLU A C 1
ATOM 1789 O O . GLU A 1 231 ? -18.168 7.193 13.457 1.00 86.56 231 GLU A O 1
ATOM 1794 N N . LYS A 1 232 ? -18.097 8.584 11.684 1.00 90.69 232 LYS A N 1
ATOM 1795 C CA . LYS A 1 232 ? -17.375 9.661 12.359 1.00 90.69 232 LYS A CA 1
ATOM 1796 C C . LYS A 1 232 ? -18.083 10.115 13.629 1.00 90.69 232 LYS A C 1
ATOM 1798 O O . LYS A 1 232 ? -17.431 10.275 14.655 1.00 90.69 232 LYS A O 1
ATOM 1803 N N . ARG A 1 233 ? -19.406 10.311 13.568 1.00 92.75 233 ARG A N 1
ATOM 1804 C CA . ARG A 1 233 ? -20.207 10.689 14.739 1.00 92.75 233 ARG A CA 1
ATOM 1805 C C . ARG A 1 233 ? -20.182 9.591 15.800 1.00 92.75 233 ARG A C 1
ATOM 1807 O O . ARG A 1 233 ? -19.821 9.882 16.929 1.00 92.75 233 ARG A O 1
ATOM 1814 N N . ARG A 1 234 ? -20.458 8.334 15.429 1.00 92.44 234 ARG A N 1
ATOM 1815 C CA . ARG A 1 234 ? -20.424 7.201 16.373 1.00 92.44 234 ARG A CA 1
ATOM 1816 C C . ARG A 1 234 ? -19.075 7.066 17.082 1.00 92.44 234 ARG A C 1
ATOM 1818 O O . ARG A 1 234 ? -19.043 6.867 18.293 1.00 92.44 234 ARG A O 1
ATOM 1825 N N . LEU A 1 235 ? -17.971 7.190 16.344 1.00 92.62 235 LEU A N 1
ATOM 1826 C CA . LEU A 1 235 ? -16.634 7.100 16.924 1.00 92.62 235 LEU A CA 1
ATOM 1827 C C . LEU A 1 235 ? -16.313 8.311 17.813 1.00 92.62 235 LEU A C 1
ATOM 1829 O O . LEU A 1 235 ? -15.714 8.141 18.871 1.00 92.62 235 LEU A O 1
ATOM 1833 N N . ALA A 1 236 ? -16.726 9.520 17.415 1.00 94.31 236 ALA A N 1
ATOM 1834 C CA . ALA A 1 236 ? -16.555 10.729 18.221 1.00 94.31 236 ALA A CA 1
ATOM 1835 C C . ALA A 1 236 ? -17.345 10.663 19.538 1.00 94.31 236 ALA A C 1
ATOM 1837 O O . ALA A 1 236 ? -16.790 10.991 20.584 1.00 94.31 236 ALA A O 1
ATOM 1838 N N . ASP A 1 237 ? -18.592 10.190 19.493 1.00 95.44 237 ASP A N 1
ATOM 1839 C CA . ASP A 1 237 ? -19.443 10.025 20.675 1.00 95.44 237 ASP A CA 1
ATOM 1840 C C . ASP A 1 237 ? -18.819 9.008 21.646 1.00 95.44 237 ASP A C 1
ATOM 1842 O O . ASP A 1 237 ? -18.700 9.269 22.843 1.00 95.44 237 ASP A O 1
ATOM 1846 N N . SER A 1 238 ? -18.340 7.869 21.131 1.00 96.50 238 SER A N 1
ATOM 1847 C CA . SER A 1 238 ? -17.641 6.857 21.933 1.00 96.50 238 SER A CA 1
ATOM 1848 C C . SER A 1 238 ? -16.332 7.388 22.539 1.00 96.50 238 SER A C 1
ATOM 1850 O O . SER A 1 238 ? -16.068 7.167 23.720 1.00 96.50 238 SER A O 1
ATOM 1852 N N . LEU A 1 239 ? -15.556 8.176 21.788 1.00 96.06 239 LEU A N 1
ATOM 1853 C CA . LEU A 1 239 ? -14.356 8.841 22.308 1.00 96.06 239 LEU A CA 1
ATOM 1854 C C . LEU A 1 239 ? -14.686 9.859 23.413 1.00 96.06 239 LEU A C 1
ATOM 1856 O O . LEU A 1 239 ? -13.935 10.006 24.379 1.00 96.06 239 LEU A O 1
ATOM 1860 N N . GLU A 1 240 ? -15.816 10.560 23.293 1.00 96.69 240 GLU A N 1
ATOM 1861 C CA . GLU A 1 240 ? -16.304 11.472 24.328 1.00 96.69 240 GLU A CA 1
ATOM 1862 C C . GLU A 1 240 ? -16.678 10.718 25.613 1.00 96.69 240 GLU A C 1
ATOM 1864 O O . GLU A 1 240 ? -16.387 11.200 26.709 1.00 96.69 240 GLU A O 1
ATOM 1869 N N . HIS A 1 241 ? -17.271 9.523 25.506 1.00 97.44 241 HIS A N 1
ATOM 1870 C CA . HIS A 1 241 ? -17.522 8.657 26.663 1.00 97.44 241 HIS A CA 1
ATOM 1871 C C . HIS A 1 241 ? -16.227 8.300 27.401 1.00 97.44 241 HIS A C 1
ATOM 1873 O O . HIS A 1 241 ? -16.136 8.571 28.599 1.00 97.44 241 HIS A O 1
ATOM 1879 N N . VAL A 1 242 ? -15.187 7.853 26.686 1.00 97.88 242 VAL A N 1
ATOM 1880 C CA . VAL A 1 242 ? -13.863 7.580 27.278 1.00 97.88 242 VAL A CA 1
ATOM 1881 C C . VAL A 1 242 ? -13.311 8.813 28.002 1.00 97.88 242 VAL A C 1
ATOM 1883 O O . VAL A 1 242 ? -12.866 8.723 29.148 1.00 97.88 242 VAL A O 1
ATOM 1886 N N . ALA A 1 243 ? -13.381 9.992 27.375 1.00 97.31 243 ALA A N 1
ATOM 1887 C CA . ALA A 1 243 ? -12.900 11.235 27.978 1.00 97.31 243 ALA A CA 1
ATOM 1888 C C . ALA A 1 243 ? -13.680 11.622 29.251 1.00 97.31 243 ALA A C 1
ATOM 1890 O O . ALA A 1 243 ? -13.077 12.042 30.244 1.00 97.31 243 ALA A O 1
ATOM 1891 N N . ARG A 1 244 ? -15.011 11.459 29.252 1.00 97.44 244 ARG A N 1
ATOM 1892 C CA . ARG A 1 244 ? -15.864 11.720 30.426 1.00 97.44 244 ARG A CA 1
ATOM 1893 C C . ARG A 1 244 ? -15.570 10.747 31.567 1.00 97.44 244 ARG A C 1
ATOM 1895 O O . ARG A 1 244 ? -15.448 11.184 32.713 1.00 97.44 244 ARG A O 1
ATOM 1902 N N . SER A 1 245 ? -15.387 9.466 31.267 1.00 97.56 245 SER A N 1
ATOM 1903 C CA . SER A 1 245 ? -15.053 8.444 32.264 1.00 97.56 245 SER A CA 1
ATOM 1904 C C . SER A 1 245 ? -13.650 8.648 32.846 1.00 97.56 245 SER A C 1
ATOM 1906 O O . SER A 1 245 ? -13.477 8.586 34.065 1.00 97.56 245 SER A O 1
ATOM 1908 N N . ALA A 1 246 ? -12.668 9.050 32.031 1.00 97.38 246 ALA A N 1
ATOM 1909 C CA . ALA A 1 246 ? -11.343 9.442 32.516 1.00 97.38 246 ALA A CA 1
ATOM 1910 C C . ALA A 1 246 ? -11.400 10.677 33.438 1.00 97.38 246 ALA A C 1
ATOM 1912 O O . ALA A 1 246 ? -10.755 10.708 34.490 1.00 97.38 246 ALA A O 1
ATOM 1913 N N . ALA A 1 247 ? -12.211 11.684 33.090 1.00 96.62 247 ALA A N 1
ATOM 1914 C CA . ALA A 1 247 ? -12.428 12.861 33.933 1.00 96.62 247 ALA A CA 1
ATOM 1915 C C . ALA A 1 247 ? -13.109 12.506 35.268 1.00 96.62 247 ALA A C 1
ATOM 1917 O O . ALA A 1 247 ? -12.762 13.075 36.305 1.00 96.62 247 ALA A O 1
ATOM 1918 N N . SER A 1 248 ? -14.038 11.543 35.266 1.00 96.31 248 SER A N 1
ATOM 1919 C CA . SER A 1 248 ? -14.667 11.014 36.484 1.00 96.31 248 SER A CA 1
ATOM 1920 C C . SER A 1 248 ? -13.626 10.425 37.443 1.00 96.31 248 SER A C 1
ATOM 1922 O O . SER A 1 248 ? -13.570 10.823 38.609 1.00 96.31 248 SER A O 1
ATOM 1924 N N . VAL A 1 249 ? -12.720 9.577 36.936 1.00 95.62 249 VAL A N 1
ATOM 1925 C CA . VAL A 1 249 ? -11.600 9.021 37.719 1.00 95.62 249 VAL A CA 1
ATOM 1926 C C . VAL A 1 249 ? -10.718 10.141 38.292 1.00 95.62 249 VAL A C 1
ATOM 1928 O O . VAL A 1 249 ? -10.449 10.161 39.495 1.00 95.62 249 VAL A O 1
ATOM 1931 N N . PHE A 1 250 ? -10.339 11.137 37.481 1.00 93.88 250 PHE A N 1
ATOM 1932 C CA . PHE A 1 250 ? -9.569 12.303 37.945 1.00 93.88 250 PHE A CA 1
ATOM 1933 C C . PHE A 1 250 ? -10.265 13.089 39.065 1.00 93.88 250 PHE A C 1
ATOM 1935 O O . PHE A 1 250 ? -9.624 13.497 40.038 1.00 93.88 250 PHE A O 1
ATOM 1942 N N . ASN A 1 251 ? -11.574 13.307 38.947 1.00 92.38 251 ASN A N 1
ATOM 1943 C CA . ASN A 1 251 ? -12.353 14.048 39.936 1.00 92.38 251 ASN A CA 1
ATOM 1944 C C . ASN A 1 251 ? -12.444 13.307 41.275 1.00 92.38 251 ASN A C 1
ATOM 1946 O O . ASN A 1 251 ? -12.383 13.948 42.330 1.00 92.38 251 ASN A O 1
ATOM 1950 N N . ILE A 1 252 ? -12.518 11.973 41.250 1.00 90.62 252 ILE A N 1
ATOM 1951 C CA . ILE A 1 252 ? -12.473 11.140 42.459 1.00 90.62 252 ILE A CA 1
ATOM 1952 C C . ILE A 1 252 ? -11.110 11.292 43.152 1.00 90.62 252 ILE A C 1
ATOM 1954 O O . ILE A 1 252 ? -11.074 11.586 44.348 1.00 90.62 252 ILE A O 1
ATOM 1958 N N . ILE A 1 253 ? -9.999 11.209 42.406 1.00 88.44 253 ILE A N 1
ATOM 1959 C CA . ILE A 1 253 ? -8.631 11.407 42.937 1.00 88.44 253 ILE A CA 1
ATOM 1960 C C . ILE A 1 253 ? -8.459 12.811 43.535 1.00 88.44 253 ILE A C 1
ATOM 1962 O O . ILE A 1 253 ? -7.838 12.994 44.583 1.00 88.44 253 ILE A O 1
ATOM 1966 N N . LYS A 1 254 ? -8.988 13.843 42.870 1.00 86.81 254 LYS A N 1
ATOM 1967 C CA . LYS A 1 254 ? -8.895 15.225 43.359 1.00 86.81 254 LYS A CA 1
ATOM 1968 C C . LYS A 1 254 ? -9.678 15.408 44.657 1.00 86.81 254 LYS A C 1
ATOM 1970 O O . LYS A 1 254 ? -9.184 16.040 45.587 1.00 86.81 254 LYS A O 1
ATOM 1975 N N . THR A 1 255 ? -10.880 14.841 44.723 1.00 84.00 255 THR A N 1
ATOM 1976 C CA . THR A 1 255 ? -11.723 14.884 45.923 1.00 84.00 255 THR A CA 1
ATOM 1977 C C . THR A 1 255 ? -11.051 14.162 47.088 1.00 84.00 255 THR A C 1
ATOM 1979 O O . THR A 1 255 ? -11.000 14.716 48.183 1.00 84.00 255 THR A O 1
ATOM 1982 N N . SER A 1 256 ? -10.448 12.992 46.849 1.00 77.69 256 SER A N 1
ATOM 1983 C CA . SER A 1 256 ? -9.785 12.212 47.901 1.00 77.69 256 SER A CA 1
ATOM 1984 C C . SER A 1 256 ? -8.575 12.919 48.519 1.00 77.69 256 SER A C 1
ATOM 1986 O O . SER A 1 256 ? -8.291 12.715 49.695 1.00 77.69 256 SER A O 1
ATOM 1988 N N . ARG A 1 257 ? -7.872 13.772 47.759 1.00 74.12 257 ARG A N 1
ATOM 1989 C CA . ARG A 1 257 ? -6.754 14.588 48.272 1.00 74.12 257 ARG A CA 1
ATOM 1990 C C . ARG A 1 257 ? -7.202 15.769 49.140 1.00 74.12 257 ARG A C 1
ATOM 1992 O O . ARG A 1 257 ? -6.399 16.263 49.923 1.00 74.12 257 ARG A O 1
ATOM 1999 N N . ASN A 1 258 ? -8.450 16.223 49.002 1.00 67.31 258 ASN A N 1
ATOM 2000 C CA . ASN A 1 258 ? -8.958 17.435 49.654 1.00 67.31 258 ASN A CA 1
ATOM 2001 C C . ASN A 1 258 ? -9.792 17.163 50.921 1.00 67.31 258 ASN A C 1
ATOM 2003 O O . ASN A 1 258 ? -10.091 18.098 51.662 1.00 67.31 258 ASN A O 1
ATOM 2007 N N . THR A 1 259 ? -10.204 15.918 51.176 1.00 61.19 259 THR A N 1
ATOM 2008 C CA . THR A 1 259 ? -11.053 15.555 52.325 1.00 61.19 259 THR A CA 1
ATOM 2009 C C . THR A 1 259 ? -10.235 15.031 53.510 1.00 61.19 259 THR A C 1
ATOM 2011 O O . THR A 1 259 ? -9.448 14.101 53.349 1.00 61.19 259 THR A O 1
ATOM 2014 N N . ASN A 1 260 ? -10.456 15.583 54.713 1.00 54.06 260 ASN A N 1
ATOM 2015 C CA . ASN A 1 260 ? -9.830 15.120 55.962 1.00 54.06 260 ASN A CA 1
ATOM 2016 C C . ASN A 1 260 ? -10.209 13.654 56.309 1.00 54.06 260 ASN A C 1
ATOM 2018 O O . ASN A 1 260 ? -11.335 13.227 56.040 1.00 54.06 260 ASN A O 1
ATOM 2022 N N . PRO A 1 261 ? -9.302 12.878 56.935 1.00 53.06 261 PRO A N 1
ATOM 2023 C CA . PRO A 1 261 ? -9.330 11.411 56.931 1.00 53.06 261 PRO A CA 1
ATOM 2024 C C . PRO A 1 261 ? -10.181 10.770 58.047 1.00 53.06 261 PRO A C 1
ATOM 2026 O O . PRO A 1 261 ? -9.705 9.867 58.729 1.00 53.06 261 PRO A O 1
ATOM 2029 N N . THR A 1 262 ? -11.423 11.210 58.279 1.00 48.44 262 THR A N 1
ATOM 2030 C CA . THR A 1 262 ? -12.184 10.762 59.471 1.00 48.44 262 THR A CA 1
ATOM 2031 C C . THR A 1 262 ? -13.449 9.921 59.254 1.00 48.44 262 THR A C 1
ATOM 2033 O O . THR A 1 262 ? -14.008 9.483 60.255 1.00 48.44 262 THR A O 1
ATOM 2036 N N . SER A 1 263 ? -13.898 9.583 58.030 1.00 45.44 263 SER A N 1
ATOM 2037 C CA . SER A 1 263 ? -15.003 8.588 57.901 1.00 45.44 263 SER A CA 1
ATOM 2038 C C . SER A 1 263 ? -15.330 7.986 56.514 1.00 45.44 263 SER A C 1
ATOM 2040 O O . SER A 1 263 ? -16.110 7.045 56.449 1.00 45.44 263 SER A O 1
ATOM 2042 N N . GLY A 1 264 ? -14.784 8.480 55.393 1.00 52.62 264 GLY A N 1
ATOM 2043 C CA . GLY A 1 264 ? -15.279 8.157 54.031 1.00 52.62 264 GLY A CA 1
ATOM 2044 C C . GLY A 1 264 ? -14.418 7.207 53.183 1.00 52.62 264 GLY A C 1
ATOM 2045 O O . GLY A 1 264 ? -14.427 7.281 51.960 1.00 52.62 264 GLY A O 1
ATOM 2046 N N . THR A 1 265 ? -13.598 6.371 53.806 1.00 58.47 265 THR A N 1
ATOM 2047 C CA . THR A 1 265 ? -12.416 5.780 53.163 1.00 58.47 265 THR A CA 1
ATOM 2048 C C . THR A 1 265 ? -12.704 4.623 52.199 1.00 58.47 265 THR A C 1
ATOM 2050 O O . THR A 1 265 ? -12.232 4.629 51.062 1.00 58.47 265 THR A O 1
ATOM 2053 N N . THR A 1 266 ? -13.502 3.645 52.631 1.00 61.84 266 THR A N 1
ATOM 2054 C CA . THR A 1 266 ? -13.927 2.501 51.803 1.00 61.84 266 THR A CA 1
ATOM 2055 C C . THR A 1 266 ? -14.774 2.961 50.614 1.00 61.84 266 THR A C 1
ATOM 2057 O O . THR A 1 266 ? -14.672 2.410 49.521 1.00 61.84 266 THR A O 1
ATOM 2060 N N . ASP A 1 267 ? -15.535 4.040 50.804 1.00 76.56 267 ASP A N 1
ATOM 2061 C CA . ASP A 1 267 ? -16.382 4.657 49.784 1.00 76.56 267 ASP A CA 1
ATOM 2062 C C . ASP A 1 267 ? -15.558 5.240 48.618 1.00 76.56 267 ASP A C 1
ATOM 2064 O O . ASP A 1 267 ? -15.948 5.113 47.461 1.00 76.56 267 ASP A O 1
ATOM 2068 N N . ILE A 1 268 ? -14.367 5.799 48.876 1.00 81.19 268 ILE A N 1
ATOM 2069 C CA . ILE A 1 268 ? -13.492 6.328 47.812 1.00 81.19 268 ILE A CA 1
ATOM 2070 C C . ILE A 1 268 ? -12.919 5.204 46.945 1.00 81.19 268 ILE A C 1
ATOM 2072 O O . ILE A 1 268 ? -12.962 5.312 45.721 1.00 81.19 268 ILE A O 1
ATOM 2076 N N . ILE A 1 269 ? -12.393 4.132 47.548 1.00 82.19 269 ILE A N 1
ATOM 2077 C CA . ILE A 1 269 ? -11.821 3.000 46.795 1.00 82.19 269 ILE A CA 1
ATOM 2078 C C . ILE A 1 269 ? -12.919 2.299 45.985 1.00 82.19 269 ILE A C 1
ATOM 2080 O O . ILE A 1 269 ? -12.714 1.979 44.817 1.00 82.19 269 ILE A O 1
ATOM 2084 N N . GLN A 1 270 ? -14.113 2.139 46.562 1.00 86.88 270 GLN A N 1
ATOM 2085 C CA . GLN A 1 270 ? -15.268 1.583 45.859 1.00 86.88 270 GLN A CA 1
ATOM 2086 C C . GLN A 1 270 ? -15.714 2.463 44.683 1.00 86.88 270 GLN A C 1
ATOM 2088 O O . GLN A 1 270 ? -15.936 1.952 43.581 1.00 86.88 270 GLN A O 1
ATOM 2093 N N . LYS A 1 271 ? -15.812 3.786 44.880 1.00 89.88 271 LYS A N 1
ATOM 2094 C CA . LYS A 1 271 ? -16.097 4.746 43.799 1.00 89.88 271 LYS A CA 1
ATOM 2095 C C . LYS A 1 271 ? -15.041 4.681 42.705 1.00 89.88 271 LYS A C 1
ATOM 2097 O O . LYS A 1 271 ? -15.383 4.722 41.526 1.00 89.88 271 LYS A O 1
ATOM 2102 N N . LEU A 1 272 ? -13.776 4.550 43.092 1.00 91.94 272 LEU A N 1
ATOM 2103 C CA . LEU A 1 272 ? -12.659 4.468 42.169 1.00 91.94 272 LEU A CA 1
ATOM 2104 C C . LEU A 1 272 ? -12.691 3.179 41.342 1.00 91.94 272 LEU A C 1
ATOM 2106 O O . LEU A 1 272 ? -12.598 3.278 40.123 1.00 91.94 272 LEU A O 1
ATOM 2110 N N . CYS A 1 273 ? -12.870 2.000 41.948 1.00 92.31 273 CYS A N 1
ATOM 2111 C CA . CYS A 1 273 ? -12.994 0.750 41.185 1.00 92.31 273 CYS A CA 1
ATOM 2112 C C . CYS A 1 273 ? -14.230 0.777 40.272 1.00 92.31 273 CYS A C 1
ATOM 2114 O O . CYS A 1 273 ? -14.130 0.408 39.104 1.00 92.31 273 CYS A O 1
ATOM 2116 N N . SER A 1 274 ? -15.361 1.317 40.743 1.00 94.75 274 SER A N 1
ATOM 2117 C CA . SER A 1 274 ? -16.571 1.459 39.917 1.00 94.75 274 SER A CA 1
ATOM 2118 C C . SER A 1 274 ? -16.328 2.359 38.697 1.00 94.75 274 SER A C 1
ATOM 2120 O O . SER A 1 274 ? -16.618 1.968 37.571 1.00 94.75 274 SER A O 1
ATOM 2122 N N . ALA A 1 275 ? -15.744 3.547 38.896 1.00 96.50 275 ALA A N 1
ATOM 2123 C CA . ALA A 1 275 ? -15.423 4.468 37.804 1.00 96.50 275 ALA A CA 1
ATOM 2124 C C . ALA A 1 275 ? -14.344 3.912 36.859 1.00 96.50 275 ALA A C 1
ATOM 2126 O O . ALA A 1 275 ? -14.418 4.130 35.653 1.00 96.50 275 ALA A O 1
ATOM 2127 N N . SER A 1 276 ? -13.367 3.175 37.395 1.00 97.12 276 SER A N 1
ATOM 2128 C CA . SER A 1 276 ? -12.311 2.523 36.612 1.00 97.12 276 SER A CA 1
ATOM 2129 C C . SER A 1 276 ? -12.876 1.404 35.735 1.00 97.12 276 SER A C 1
ATOM 2131 O O . SER A 1 276 ? -12.521 1.322 34.566 1.00 97.12 276 SER A O 1
ATOM 2133 N N . SER A 1 277 ? -13.813 0.609 36.261 1.00 97.25 277 SER A N 1
ATOM 2134 C CA . SER A 1 277 ? -14.497 -0.448 35.503 1.00 97.25 277 SER A CA 1
ATOM 2135 C C . SER A 1 277 ? -15.368 0.128 34.381 1.00 97.25 277 SER A C 1
ATOM 2137 O O . SER A 1 277 ? -15.375 -0.389 33.272 1.00 97.25 277 SER A O 1
ATOM 2139 N N . ILE A 1 278 ? -16.075 1.238 34.636 1.00 97.75 278 ILE A N 1
ATOM 2140 C CA . ILE A 1 278 ? -16.838 1.944 33.592 1.00 97.75 278 ILE A CA 1
ATOM 2141 C C . ILE A 1 278 ? -15.899 2.456 32.494 1.00 97.75 278 ILE A C 1
ATOM 2143 O O . ILE A 1 278 ? -16.180 2.274 31.313 1.00 97.75 278 ILE A O 1
ATOM 2147 N N . LEU A 1 279 ? -14.766 3.056 32.876 1.00 98.12 279 LEU A N 1
ATOM 2148 C CA . LEU A 1 279 ? -13.761 3.518 31.922 1.00 98.12 279 LEU A CA 1
ATOM 2149 C C . LEU A 1 279 ? -13.204 2.370 31.069 1.00 98.12 279 LEU A C 1
ATOM 2151 O O . LEU A 1 279 ? -13.008 2.564 29.875 1.00 98.12 279 LEU A O 1
ATOM 2155 N N . GLU A 1 280 ? -12.957 1.196 31.652 1.00 97.94 280 GLU A N 1
ATOM 2156 C CA . GLU A 1 280 ? -12.523 0.008 30.905 1.00 97.94 280 GLU A CA 1
ATOM 2157 C C . GLU A 1 280 ? -13.537 -0.385 29.827 1.00 97.94 280 GLU A C 1
ATOM 2159 O O . GLU A 1 280 ? -13.164 -0.538 28.667 1.00 97.94 280 GLU A O 1
ATOM 2164 N N . VAL A 1 281 ? -14.823 -0.459 30.185 1.00 97.81 281 VAL A N 1
ATOM 2165 C CA . VAL A 1 281 ? -15.904 -0.794 29.245 1.00 97.81 281 VAL A CA 1
ATOM 2166 C C . VAL A 1 281 ? -16.019 0.243 28.126 1.00 97.81 281 VAL A C 1
ATOM 2168 O O . VAL A 1 281 ? -16.129 -0.127 26.956 1.00 97.81 281 VAL A O 1
ATOM 2171 N N . ASP A 1 282 ? -15.953 1.536 28.458 1.00 98.00 282 ASP A N 1
ATOM 2172 C CA . ASP A 1 282 ? -15.987 2.610 27.460 1.00 98.00 282 ASP A CA 1
ATOM 2173 C C . ASP A 1 282 ? -14.781 2.534 26.508 1.00 98.00 282 ASP A C 1
ATOM 2175 O O . ASP A 1 282 ? -14.920 2.774 25.306 1.00 98.00 282 ASP A O 1
ATOM 2179 N N . VAL A 1 283 ? -13.596 2.192 27.029 1.00 97.75 283 VAL A N 1
ATOM 2180 C CA . VAL A 1 283 ? -12.374 1.998 26.235 1.00 97.75 283 VAL A CA 1
ATOM 2181 C C . VAL A 1 283 ? -12.510 0.785 25.322 1.00 97.75 283 VAL A C 1
ATOM 2183 O O . VAL A 1 283 ? -12.208 0.903 24.139 1.00 97.75 283 VAL A O 1
ATOM 2186 N N . ASP A 1 284 ? -12.997 -0.349 25.820 1.00 96.00 284 ASP A N 1
ATOM 2187 C CA . ASP A 1 284 ? -13.195 -1.555 25.012 1.00 96.00 284 ASP A CA 1
ATOM 2188 C C . ASP A 1 284 ? -14.181 -1.299 23.866 1.00 96.00 284 ASP A C 1
ATOM 2190 O O . ASP A 1 284 ? -13.878 -1.583 22.706 1.00 96.00 284 ASP A O 1
ATOM 2194 N N . GLN A 1 285 ? -15.314 -0.652 24.158 1.00 95.88 285 GLN A N 1
ATOM 2195 C CA . GLN A 1 285 ? -16.287 -0.272 23.135 1.00 95.88 285 GLN A CA 1
ATOM 2196 C C . GLN A 1 285 ? -15.687 0.692 22.100 1.00 95.88 285 GLN A C 1
ATOM 2198 O O . GLN A 1 285 ? -15.941 0.560 20.899 1.00 95.88 285 GLN A O 1
ATOM 2203 N N . TYR A 1 286 ? -14.890 1.662 22.552 1.00 95.38 286 TYR A N 1
ATOM 2204 C CA . TYR A 1 286 ? -14.210 2.600 21.668 1.00 95.38 286 TYR A CA 1
ATOM 2205 C C . TYR A 1 286 ? -13.206 1.903 20.747 1.00 95.38 286 TYR A C 1
ATOM 2207 O O . TYR A 1 286 ? -13.176 2.176 19.546 1.00 95.38 286 TYR A O 1
ATOM 2215 N N . ILE A 1 287 ? -12.405 0.988 21.290 1.00 93.88 287 ILE A N 1
ATOM 2216 C CA . ILE A 1 287 ? -11.391 0.246 20.540 1.00 93.88 287 ILE A CA 1
ATOM 2217 C C . ILE A 1 287 ? -12.037 -0.685 19.519 1.00 93.88 287 ILE A C 1
ATOM 2219 O O . ILE A 1 287 ? -11.586 -0.717 18.376 1.00 93.88 287 ILE A O 1
ATOM 2223 N N . ASP A 1 288 ? -13.128 -1.363 19.867 1.00 91.25 288 ASP A N 1
ATOM 2224 C CA . ASP A 1 288 ? -13.874 -2.200 18.924 1.00 91.25 288 ASP A CA 1
ATOM 2225 C C . ASP A 1 288 ? -14.413 -1.395 17.733 1.00 91.25 288 ASP A C 1
ATOM 2227 O O . ASP A 1 288 ? -14.373 -1.851 16.585 1.00 91.25 288 ASP A O 1
ATOM 2231 N N . LEU A 1 289 ? -14.911 -0.179 17.986 1.00 90.31 289 LEU A N 1
ATOM 2232 C CA . LEU A 1 289 ? -15.359 0.732 16.931 1.00 90.31 289 LEU A CA 1
ATOM 2233 C C . LEU A 1 289 ? -14.187 1.253 16.096 1.00 90.31 289 LEU A C 1
ATOM 2235 O O . LEU A 1 289 ? -14.279 1.273 14.868 1.00 90.31 289 LEU A O 1
ATOM 2239 N N . LEU A 1 290 ? -13.094 1.653 16.751 1.00 89.19 290 LEU A N 1
ATOM 2240 C CA . LEU A 1 290 ? -11.897 2.164 16.095 1.00 89.19 290 LEU A CA 1
ATOM 2241 C C . LEU A 1 290 ? -11.284 1.105 15.179 1.00 89.19 290 LEU A C 1
ATOM 2243 O O . LEU A 1 290 ? -11.035 1.389 14.015 1.00 89.19 290 LEU A O 1
ATOM 2247 N N . LEU A 1 291 ? -11.058 -0.113 15.673 1.00 85.62 291 LEU A N 1
ATOM 2248 C CA . LEU A 1 291 ? -10.408 -1.176 14.906 1.00 85.62 291 LEU A CA 1
ATOM 2249 C C . LEU A 1 291 ? -11.267 -1.640 13.730 1.00 85.62 291 LEU A C 1
ATOM 2251 O O . LEU A 1 291 ? -10.724 -1.899 12.660 1.00 85.62 291 LEU A O 1
ATOM 2255 N N . ARG A 1 292 ? -12.596 -1.666 13.876 1.00 81.88 292 ARG A N 1
ATOM 2256 C CA . ARG A 1 292 ? -13.503 -2.002 12.768 1.00 81.88 292 ARG A CA 1
ATOM 2257 C C . ARG A 1 292 ? -13.371 -1.051 11.577 1.00 81.88 292 ARG A C 1
ATOM 2259 O O . ARG A 1 292 ? -13.568 -1.481 10.448 1.00 81.88 292 ARG A O 1
ATOM 2266 N N . ASP A 1 293 ? -13.069 0.219 11.826 1.00 77.50 293 ASP A N 1
ATOM 2267 C CA . ASP A 1 293 ? -12.973 1.252 10.789 1.00 77.50 293 ASP A CA 1
ATOM 2268 C C . ASP A 1 293 ? -11.519 1.541 10.361 1.00 77.50 293 ASP A C 1
ATOM 2270 O O . ASP A 1 293 ? -11.251 1.849 9.199 1.00 77.50 293 ASP A O 1
ATOM 2274 N N . ALA A 1 294 ? -10.557 1.426 11.281 1.00 78.81 294 ALA A N 1
ATOM 2275 C CA . ALA A 1 294 ? -9.178 1.867 11.080 1.00 78.81 294 ALA A CA 1
ATOM 2276 C C . ALA A 1 294 ? -8.176 0.737 10.808 1.00 78.81 294 ALA A C 1
ATOM 2278 O O . ALA A 1 294 ? -7.150 1.018 10.195 1.00 78.81 294 ALA A O 1
ATOM 2279 N N . ALA A 1 295 ? -8.439 -0.516 11.210 1.00 74.56 295 ALA A N 1
ATOM 2280 C CA . ALA A 1 295 ? -7.455 -1.606 11.098 1.00 74.56 295 ALA A CA 1
ATOM 2281 C C . ALA A 1 295 ? -7.186 -2.077 9.663 1.00 74.56 295 ALA A C 1
ATOM 2283 O O . ALA A 1 295 ? -6.198 -2.767 9.416 1.00 74.56 295 ALA A O 1
ATOM 2284 N N . GLY A 1 296 ? -8.022 -1.664 8.713 1.00 78.62 296 GLY A N 1
ATOM 2285 C CA . GLY A 1 296 ? -7.990 -2.205 7.364 1.00 78.62 296 GLY A CA 1
ATOM 2286 C C . GLY A 1 296 ? -8.690 -3.558 7.291 1.00 78.62 296 GLY A C 1
ATOM 2287 O O . GLY A 1 296 ? -8.791 -4.293 8.273 1.00 78.62 296 GLY A O 1
ATOM 2288 N N . SER A 1 297 ? -9.186 -3.895 6.110 1.00 84.06 297 SER A N 1
ATOM 2289 C CA . SER A 1 297 ? -9.749 -5.212 5.836 1.00 84.06 297 SER A CA 1
ATOM 2290 C C . SER A 1 297 ? -9.505 -5.563 4.373 1.00 84.06 297 SER A 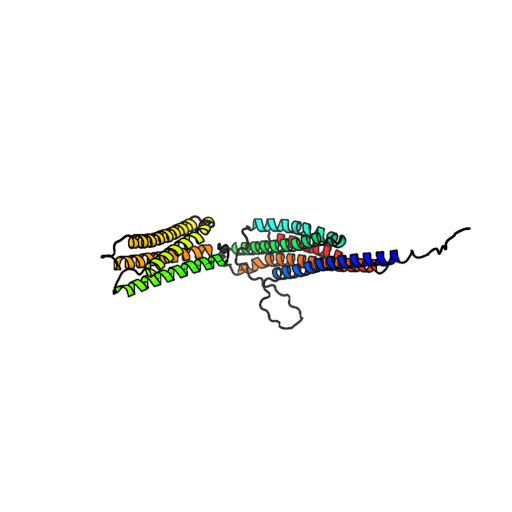C 1
ATOM 2292 O O . SER A 1 297 ? -9.750 -4.709 3.515 1.00 84.06 297 SER A O 1
ATOM 2294 N N . PRO A 1 298 ? -9.012 -6.776 4.059 1.00 86.50 298 PRO A N 1
ATOM 2295 C CA . PRO A 1 298 ? -8.919 -7.224 2.680 1.00 86.50 298 PRO A CA 1
ATOM 2296 C C . PRO A 1 298 ? -10.314 -7.334 2.057 1.00 86.50 298 PRO A C 1
ATOM 2298 O O . PRO A 1 298 ? -11.313 -7.616 2.726 1.00 86.50 298 PRO A O 1
ATOM 2301 N N . ALA A 1 299 ? -10.379 -7.119 0.751 1.00 89.44 299 ALA A N 1
ATOM 2302 C CA . ALA A 1 299 ? -11.579 -7.328 -0.029 1.00 89.44 299 ALA A CA 1
ATOM 2303 C C . ALA A 1 299 ? -11.973 -8.804 -0.013 1.00 89.44 299 ALA A C 1
ATOM 2305 O O . ALA A 1 299 ? -11.132 -9.698 -0.116 1.00 89.44 299 ALA A O 1
ATOM 2306 N N . HIS A 1 300 ? -13.277 -9.044 0.065 1.00 92.06 300 HIS A N 1
ATOM 2307 C CA . HIS A 1 300 ? -13.849 -10.367 -0.146 1.00 92.06 300 HIS A CA 1
ATOM 2308 C C . HIS A 1 300 ? -14.314 -10.415 -1.592 1.00 92.06 300 HIS A C 1
ATOM 2310 O O . HIS A 1 300 ? -15.391 -9.919 -1.918 1.00 92.06 300 HIS A O 1
ATOM 2316 N N . LEU A 1 301 ? -13.449 -10.918 -2.462 1.00 90.44 301 LEU A N 1
ATOM 2317 C CA . LEU A 1 301 ? -13.685 -10.949 -3.897 1.00 90.44 301 LEU A CA 1
ATOM 2318 C C . LEU A 1 301 ? -14.432 -12.223 -4.295 1.00 90.44 301 LEU A C 1
ATOM 2320 O O . LEU A 1 301 ? -14.225 -13.274 -3.689 1.00 90.44 301 LEU A O 1
ATOM 2324 N N . ALA A 1 302 ? -15.289 -12.126 -5.308 1.00 91.44 302 ALA A N 1
ATOM 2325 C CA . ALA A 1 302 ? -15.882 -13.306 -5.928 1.00 91.44 302 ALA A CA 1
ATOM 2326 C C . ALA A 1 302 ? -14.803 -14.104 -6.684 1.00 91.44 302 ALA A C 1
ATOM 2328 O O . ALA A 1 302 ? -13.881 -13.512 -7.247 1.00 91.44 302 ALA A O 1
ATOM 2329 N N . GLU A 1 303 ? -14.895 -15.431 -6.683 1.00 87.81 303 GLU A N 1
ATOM 2330 C CA . GLU A 1 303 ? -13.832 -16.318 -7.177 1.00 87.81 303 GLU A CA 1
ATOM 2331 C C . GLU A 1 303 ? -13.514 -16.067 -8.657 1.00 87.81 303 GLU A C 1
ATOM 2333 O O . GLU A 1 303 ? -12.354 -15.960 -9.052 1.00 87.81 303 GLU A O 1
ATOM 2338 N N . GLU A 1 304 ? -14.548 -15.831 -9.462 1.00 88.50 304 GLU A N 1
ATOM 2339 C CA . GLU A 1 304 ? -14.438 -15.500 -10.881 1.00 88.50 304 GLU A CA 1
ATOM 2340 C C . GLU A 1 304 ? -13.675 -14.192 -11.150 1.00 88.50 304 GLU A C 1
ATOM 2342 O O . GLU A 1 304 ? -13.159 -13.980 -12.246 1.00 88.50 304 GLU A O 1
ATOM 2347 N N . THR A 1 305 ? -13.566 -13.305 -10.156 1.00 90.69 305 THR A N 1
ATOM 2348 C CA . THR A 1 305 ? -12.896 -12.009 -10.319 1.00 90.69 305 THR A CA 1
ATOM 2349 C C . THR A 1 305 ? -11.385 -12.087 -10.161 1.00 90.69 305 THR A C 1
ATOM 2351 O O . THR A 1 305 ? -10.696 -11.141 -10.541 1.00 90.69 305 THR A O 1
ATOM 2354 N N . TYR A 1 306 ? -10.848 -13.196 -9.646 1.00 89.94 306 TYR A N 1
ATOM 2355 C CA . TYR A 1 306 ? -9.402 -13.411 -9.608 1.00 89.94 306 TYR A CA 1
ATOM 2356 C C . TYR A 1 306 ? -8.826 -13.474 -11.024 1.00 89.94 306 TYR A C 1
ATOM 2358 O O . TYR A 1 306 ? -7.844 -12.795 -11.322 1.00 89.94 306 TYR A O 1
ATOM 2366 N N . GLU A 1 307 ? -9.517 -14.169 -11.928 1.00 90.19 307 GLU A N 1
ATOM 2367 C CA . GLU A 1 307 ? -9.141 -14.259 -13.342 1.00 90.19 307 GLU A CA 1
ATOM 2368 C C . GLU A 1 307 ? -9.259 -12.912 -14.071 1.00 90.19 307 GLU A C 1
ATOM 2370 O O . GLU A 1 307 ? -8.498 -12.641 -14.996 1.00 90.19 307 GLU A O 1
ATOM 2375 N N . LEU A 1 308 ? -10.146 -12.013 -13.622 1.00 91.69 308 LEU A N 1
ATOM 2376 C CA . LEU A 1 308 ? -10.279 -10.670 -14.205 1.00 91.69 308 LEU A CA 1
ATOM 2377 C C . LEU A 1 308 ? -9.077 -9.761 -13.908 1.00 91.69 308 LEU A C 1
ATOM 2379 O O . LEU A 1 308 ? -8.841 -8.798 -14.635 1.00 91.69 308 LEU A O 1
ATOM 2383 N N . GLN A 1 309 ? -8.300 -10.056 -12.863 1.00 92.81 309 GLN A N 1
ATOM 2384 C CA . GLN A 1 309 ? -7.095 -9.290 -12.526 1.00 92.81 309 GLN A CA 1
ATOM 2385 C C . GLN A 1 309 ? -5.909 -9.669 -13.415 1.00 92.81 309 GLN A C 1
ATOM 2387 O O . GLN A 1 309 ? -5.067 -8.825 -13.733 1.00 92.81 309 GLN A O 1
ATOM 2392 N N . VAL A 1 310 ? -5.839 -10.940 -13.821 1.00 91.69 310 VAL A N 1
ATOM 2393 C CA . VAL A 1 310 ? -4.671 -11.540 -14.479 1.00 91.69 310 VAL A CA 1
ATOM 2394 C C . VAL A 1 310 ? -4.231 -10.784 -15.739 1.00 91.69 310 VAL A C 1
ATOM 2396 O O . VAL A 1 310 ? -3.033 -10.514 -15.845 1.00 91.69 310 VAL A O 1
ATOM 2399 N N . PRO A 1 311 ? -5.118 -10.385 -16.677 1.00 93.50 311 PRO A N 1
ATOM 2400 C CA . PRO A 1 311 ? -4.695 -9.695 -17.896 1.00 93.50 311 PRO A CA 1
ATOM 2401 C C . PRO A 1 311 ? -3.948 -8.389 -17.611 1.00 93.50 311 PRO A C 1
ATOM 2403 O O . PRO A 1 311 ? -2.882 -8.145 -18.178 1.00 93.50 311 PRO A O 1
ATOM 2406 N N . VAL A 1 312 ? -4.469 -7.580 -16.686 1.00 94.38 312 VAL A N 1
ATOM 2407 C CA . VAL A 1 312 ? -3.885 -6.286 -16.310 1.00 94.38 312 VAL A CA 1
ATOM 2408 C C . VAL A 1 312 ? -2.542 -6.493 -15.613 1.00 94.38 312 VAL A C 1
ATOM 2410 O O . VAL A 1 312 ? -1.542 -5.893 -16.009 1.00 94.38 312 VAL A O 1
ATOM 2413 N N . LEU A 1 313 ? -2.485 -7.407 -14.639 1.00 93.19 313 LEU A N 1
ATOM 2414 C CA . LEU A 1 313 ? -1.254 -7.732 -13.912 1.00 93.19 313 LEU A CA 1
ATOM 2415 C C . LEU A 1 313 ? -0.160 -8.275 -14.843 1.00 93.19 313 LEU A C 1
ATOM 2417 O O . LEU A 1 313 ? 0.998 -7.861 -14.749 1.00 93.19 313 LEU A O 1
ATOM 2421 N N . LYS A 1 314 ? -0.524 -9.152 -15.785 1.00 92.12 314 LYS A N 1
ATOM 2422 C CA . LYS A 1 314 ? 0.396 -9.714 -16.781 1.00 92.12 314 LYS A CA 1
ATOM 2423 C C . LYS A 1 314 ? 0.934 -8.645 -17.728 1.00 92.12 314 LYS A C 1
ATOM 2425 O O . LYS A 1 314 ? 2.133 -8.644 -18.019 1.00 92.12 314 LYS A O 1
ATOM 2430 N N . CYS A 1 315 ? 0.090 -7.719 -18.179 1.00 93.81 315 CYS A N 1
ATOM 2431 C CA . CYS A 1 315 ? 0.533 -6.607 -19.018 1.00 93.81 315 CYS A CA 1
ATOM 2432 C C . CYS A 1 315 ? 1.510 -5.693 -18.265 1.00 93.81 315 CYS A C 1
ATOM 2434 O O . CYS A 1 315 ? 2.598 -5.432 -18.773 1.00 93.81 315 CYS A O 1
ATOM 2436 N N . GLY A 1 316 ? 1.202 -5.293 -17.025 1.00 93.75 316 GLY A N 1
ATOM 2437 C CA . GLY A 1 316 ? 2.122 -4.479 -16.219 1.00 93.75 316 GLY A CA 1
ATOM 2438 C C . GLY A 1 316 ? 3.456 -5.179 -15.933 1.00 93.75 316 GLY A C 1
ATOM 2439 O O . GLY A 1 316 ? 4.516 -4.566 -16.055 1.00 93.75 316 GLY A O 1
ATOM 2440 N N . GLN A 1 317 ? 3.433 -6.487 -15.646 1.00 92.44 317 GLN A N 1
ATOM 2441 C CA . GLN A 1 317 ? 4.654 -7.289 -15.497 1.00 92.44 317 GLN A CA 1
ATOM 2442 C C . GLN A 1 317 ? 5.470 -7.337 -16.800 1.00 92.44 317 GLN A C 1
ATOM 2444 O O . GLN A 1 317 ? 6.698 -7.292 -16.762 1.00 92.44 317 GLN A O 1
ATOM 2449 N N . THR A 1 318 ? 4.805 -7.422 -17.955 1.00 93.56 318 THR A N 1
ATOM 2450 C CA . THR A 1 318 ? 5.464 -7.436 -19.272 1.00 93.56 318 THR A CA 1
ATOM 2451 C C . THR A 1 318 ? 6.185 -6.118 -19.539 1.00 93.56 318 THR A C 1
ATOM 2453 O O . THR A 1 318 ? 7.362 -6.135 -19.889 1.00 93.56 318 THR A O 1
ATOM 2456 N N . VAL A 1 319 ? 5.540 -4.980 -19.269 1.00 94.94 319 VAL A N 1
ATOM 2457 C CA . VAL A 1 319 ? 6.176 -3.659 -19.393 1.00 94.94 319 VAL A CA 1
ATOM 2458 C C . VAL A 1 319 ? 7.392 -3.544 -18.463 1.00 94.94 319 VAL A C 1
ATOM 2460 O O . VAL A 1 319 ? 8.463 -3.123 -18.898 1.00 94.94 319 VAL A O 1
ATOM 2463 N N . ALA A 1 320 ? 7.281 -3.993 -17.207 1.00 94.06 320 ALA A N 1
ATOM 2464 C CA . ALA A 1 320 ? 8.411 -4.001 -16.273 1.00 94.06 320 ALA A CA 1
ATOM 2465 C C . ALA A 1 320 ? 9.585 -4.874 -16.768 1.00 94.06 320 ALA A C 1
ATOM 2467 O O . ALA A 1 320 ? 10.745 -4.475 -16.645 1.00 94.06 320 ALA A O 1
ATOM 2468 N N . LYS A 1 321 ? 9.301 -6.030 -17.389 1.00 94.00 321 LYS A N 1
ATOM 2469 C CA . LYS A 1 321 ? 10.314 -6.882 -18.041 1.00 94.00 321 LYS A CA 1
ATOM 2470 C C . LYS A 1 321 ? 10.989 -6.172 -19.219 1.00 94.00 321 LYS A C 1
ATOM 2472 O O . LYS A 1 321 ? 12.209 -6.247 -19.338 1.00 94.00 321 LYS A O 1
ATOM 2477 N N . CYS A 1 322 ? 10.240 -5.446 -20.053 1.00 94.88 322 CYS A N 1
ATOM 2478 C CA . CYS A 1 322 ? 10.816 -4.643 -21.138 1.00 94.88 322 CYS A CA 1
ATOM 2479 C C . CYS A 1 322 ? 11.805 -3.594 -20.608 1.00 94.88 322 CYS A C 1
ATOM 2481 O O . CYS A 1 322 ? 12.886 -3.438 -21.173 1.00 94.88 322 CYS A O 1
ATOM 2483 N N . ILE A 1 323 ? 11.490 -2.932 -19.489 1.00 95.62 323 ILE A N 1
ATOM 2484 C CA . ILE A 1 323 ? 12.411 -1.980 -18.849 1.00 95.62 323 ILE A CA 1
ATOM 2485 C C . ILE A 1 323 ? 13.667 -2.671 -18.315 1.00 95.62 323 ILE A C 1
ATOM 2487 O O . ILE A 1 323 ? 14.770 -2.163 -18.519 1.00 95.62 323 ILE A O 1
ATOM 2491 N N . ALA A 1 324 ? 13.536 -3.832 -17.670 1.00 94.62 324 ALA A N 1
ATOM 2492 C CA . ALA A 1 324 ? 14.700 -4.593 -17.218 1.00 94.62 324 ALA A CA 1
ATOM 2493 C C . ALA A 1 324 ? 15.622 -4.961 -18.398 1.00 94.62 324 ALA A C 1
ATOM 2495 O O . ALA A 1 324 ? 16.830 -4.741 -18.326 1.00 94.62 324 ALA A O 1
ATOM 2496 N N . ASN A 1 325 ? 15.054 -5.404 -19.522 1.00 94.00 325 ASN A N 1
ATOM 2497 C CA . ASN A 1 325 ? 15.816 -5.702 -20.740 1.00 94.00 325 ASN A CA 1
ATOM 2498 C C . ASN A 1 325 ? 16.498 -4.454 -21.333 1.00 94.00 325 ASN A C 1
ATOM 2500 O O . ASN A 1 325 ? 17.609 -4.545 -21.854 1.00 94.00 325 ASN A O 1
ATOM 2504 N N . LEU A 1 326 ? 15.867 -3.280 -21.240 1.00 95.06 326 LEU A N 1
ATOM 2505 C CA . LEU A 1 326 ? 16.455 -2.007 -21.675 1.00 95.06 326 LEU A CA 1
ATOM 2506 C C . LEU A 1 326 ? 17.623 -1.567 -20.786 1.00 95.06 326 LEU A C 1
ATOM 2508 O O . LEU A 1 326 ? 18.634 -1.080 -21.296 1.00 95.06 326 LEU A O 1
ATOM 2512 N N . ILE A 1 327 ? 17.528 -1.764 -19.469 1.00 94.62 327 ILE A N 1
ATOM 2513 C CA . ILE A 1 327 ? 18.641 -1.505 -18.544 1.00 94.62 327 ILE A CA 1
ATOM 2514 C C . ILE A 1 327 ? 19.794 -2.482 -18.810 1.00 94.62 327 ILE A C 1
ATOM 2516 O O . ILE A 1 327 ? 20.949 -2.062 -18.843 1.00 94.62 327 ILE A O 1
ATOM 2520 N N . ASP A 1 328 ? 19.501 -3.756 -19.081 1.00 92.81 328 ASP A N 1
ATOM 2521 C CA . ASP A 1 328 ? 20.529 -4.724 -19.476 1.00 92.81 328 ASP A CA 1
ATOM 2522 C C . ASP A 1 328 ? 21.187 -4.358 -20.819 1.00 92.81 328 ASP A C 1
ATOM 2524 O O . ASP A 1 328 ? 22.411 -4.358 -20.941 1.00 92.81 328 ASP A O 1
ATOM 2528 N N . SER A 1 329 ? 20.397 -3.920 -21.802 1.00 93.19 329 SER A N 1
ATOM 2529 C CA . SER A 1 329 ? 20.915 -3.406 -23.080 1.00 93.19 329 SER A CA 1
ATOM 2530 C C . SER A 1 329 ? 21.793 -2.167 -22.873 1.00 93.19 329 SER A C 1
ATOM 2532 O O . SER A 1 329 ? 22.834 -2.023 -23.506 1.00 93.19 329 SER A O 1
ATOM 2534 N N . SER A 1 330 ? 21.437 -1.297 -21.923 1.00 93.62 330 SER A N 1
ATOM 2535 C CA . SER A 1 330 ? 22.253 -0.135 -21.546 1.00 93.62 330 SER A CA 1
ATOM 2536 C C . SER A 1 330 ? 23.616 -0.550 -20.987 1.00 93.62 330 SER A C 1
ATOM 2538 O O . SER A 1 330 ? 24.629 0.073 -21.305 1.00 93.62 330 SER A O 1
ATOM 2540 N N . ARG A 1 331 ? 23.665 -1.635 -20.202 1.00 92.31 331 ARG A N 1
ATOM 2541 C CA . ARG A 1 331 ? 24.918 -2.232 -19.718 1.00 92.31 331 ARG A CA 1
ATOM 2542 C C . ARG A 1 331 ? 25.789 -2.726 -20.876 1.00 92.31 331 ARG A C 1
ATOM 2544 O O . ARG A 1 331 ? 26.976 -2.414 -20.901 1.00 92.31 331 ARG A O 1
ATOM 2551 N N . GLN A 1 332 ? 25.196 -3.387 -21.871 1.00 90.56 332 GLN A N 1
ATOM 2552 C CA . GLN A 1 332 ? 25.909 -3.815 -23.084 1.00 90.56 332 GLN A CA 1
ATOM 2553 C C . GLN A 1 332 ? 26.458 -2.618 -23.884 1.00 90.56 332 GLN A C 1
ATOM 2555 O O . GLN A 1 332 ? 27.577 -2.670 -24.391 1.00 90.56 332 GLN A O 1
ATOM 2560 N N . ILE A 1 333 ? 25.718 -1.502 -23.960 1.00 90.88 333 ILE A N 1
ATOM 2561 C CA . ILE A 1 333 ? 26.209 -0.268 -24.598 1.00 90.88 333 ILE A CA 1
ATOM 2562 C C . ILE A 1 333 ? 27.435 0.282 -23.852 1.00 90.88 333 ILE A C 1
ATOM 2564 O O . ILE A 1 333 ? 28.397 0.692 -24.501 1.00 90.88 333 ILE A O 1
ATOM 2568 N N . ILE A 1 334 ? 27.434 0.267 -22.512 1.00 91.56 334 ILE A N 1
ATOM 2569 C CA . ILE A 1 334 ? 28.600 0.668 -21.705 1.00 91.56 334 ILE A CA 1
ATOM 2570 C C . ILE A 1 334 ? 29.801 -0.231 -22.021 1.00 91.56 334 ILE A C 1
ATOM 2572 O O . ILE A 1 334 ? 30.893 0.275 -22.269 1.00 91.56 334 ILE A O 1
ATOM 2576 N N . ASP A 1 335 ? 29.603 -1.551 -22.070 1.00 88.56 335 ASP A N 1
ATOM 2577 C CA . ASP A 1 335 ? 30.660 -2.518 -22.392 1.00 88.56 335 ASP A CA 1
ATOM 2578 C C . ASP A 1 335 ? 31.283 -2.262 -23.762 1.00 88.56 335 ASP A C 1
ATOM 2580 O O . ASP A 1 335 ? 32.506 -2.116 -23.870 1.00 88.56 335 ASP A O 1
ATOM 2584 N N . ASN A 1 336 ? 30.441 -2.106 -24.783 1.00 86.38 336 ASN A N 1
ATOM 2585 C CA . ASN A 1 336 ? 30.881 -1.809 -26.141 1.00 86.38 336 ASN A CA 1
ATOM 2586 C C . ASN A 1 336 ? 31.588 -0.446 -26.210 1.00 86.38 336 ASN A C 1
ATOM 2588 O O . ASN A 1 336 ? 32.578 -0.294 -26.927 1.00 86.38 336 ASN A O 1
ATOM 2592 N N . HIS A 1 337 ? 31.122 0.559 -25.461 1.00 86.56 337 HIS A N 1
ATOM 2593 C CA . HIS A 1 337 ? 31.764 1.873 -25.406 1.00 86.56 337 HIS A CA 1
ATOM 2594 C C . HIS A 1 337 ? 33.170 1.798 -24.792 1.00 86.56 337 HIS A C 1
ATOM 2596 O O . HIS A 1 337 ? 34.120 2.311 -25.388 1.00 86.56 337 HIS A O 1
ATOM 2602 N N . CYS A 1 338 ? 33.334 1.096 -23.664 1.00 84.12 338 CYS A N 1
ATOM 2603 C CA . CYS A 1 338 ? 34.643 0.886 -23.039 1.00 84.12 338 CYS A CA 1
ATOM 2604 C C . CYS A 1 338 ? 35.615 0.162 -23.975 1.00 84.12 338 CYS A C 1
ATOM 2606 O O . CYS A 1 338 ? 36.748 0.606 -24.146 1.00 84.12 338 CYS A O 1
ATOM 2608 N N . GLN A 1 339 ? 35.174 -0.935 -24.601 1.00 82.75 339 GLN A N 1
ATOM 2609 C CA . GLN A 1 339 ? 36.007 -1.716 -25.521 1.00 82.75 339 GLN A CA 1
ATOM 2610 C C . GLN A 1 339 ? 36.452 -0.886 -26.729 1.00 82.75 339 GLN A C 1
ATOM 2612 O O . GLN A 1 339 ? 37.616 -0.947 -27.129 1.00 82.75 339 GLN A O 1
ATOM 2617 N N . ASN A 1 340 ? 35.557 -0.062 -27.280 1.00 80.62 340 ASN A N 1
ATOM 2618 C CA . ASN A 1 340 ? 35.880 0.834 -28.388 1.00 80.62 340 ASN A CA 1
ATOM 2619 C C . ASN A 1 340 ? 36.921 1.890 -28.003 1.00 80.62 340 ASN A C 1
ATOM 2621 O O . ASN A 1 340 ? 37.800 2.191 -28.811 1.00 80.62 340 ASN A O 1
ATOM 2625 N N . ILE A 1 341 ? 36.847 2.455 -26.795 1.00 77.38 341 ILE A N 1
ATOM 2626 C CA . ILE A 1 341 ? 37.864 3.406 -26.331 1.00 77.38 341 ILE A CA 1
ATOM 2627 C C . ILE A 1 341 ? 39.199 2.692 -26.092 1.00 77.38 341 ILE A C 1
ATOM 2629 O O . ILE A 1 341 ? 40.220 3.172 -26.579 1.00 77.38 341 ILE A O 1
ATOM 2633 N N . GLN A 1 342 ? 39.193 1.516 -25.458 1.00 75.56 342 GLN A N 1
ATOM 2634 C CA . GLN A 1 342 ? 40.410 0.732 -25.224 1.00 75.56 342 GLN A CA 1
ATOM 2635 C C . GLN A 1 342 ? 41.108 0.341 -26.533 1.00 75.56 342 GLN A C 1
ATOM 2637 O O . GLN A 1 342 ? 42.325 0.439 -26.653 1.00 75.56 342 GLN A O 1
ATOM 2642 N N . THR A 1 343 ? 40.334 -0.051 -27.547 1.00 75.94 343 THR A N 1
ATOM 2643 C CA . THR A 1 343 ? 40.862 -0.404 -28.873 1.00 75.94 343 THR A CA 1
ATOM 2644 C C . THR A 1 343 ? 41.468 0.816 -29.570 1.00 75.94 343 THR A C 1
ATOM 2646 O O . THR A 1 343 ? 42.537 0.706 -30.159 1.00 75.94 343 THR A O 1
ATOM 2649 N N . LYS A 1 344 ? 40.838 1.996 -29.459 1.00 74.56 344 LYS A N 1
ATOM 2650 C CA . LYS A 1 344 ? 41.378 3.257 -30.003 1.00 74.56 344 LYS A CA 1
ATOM 2651 C C . LYS A 1 344 ? 42.652 3.727 -29.299 1.00 74.56 344 LYS A C 1
ATOM 2653 O O . LYS A 1 344 ? 43.465 4.389 -29.932 1.00 74.56 344 LYS A O 1
ATOM 2658 N N . LEU A 1 345 ? 42.799 3.432 -28.007 1.00 70.00 345 LEU A N 1
ATOM 2659 C CA . LEU A 1 345 ? 44.007 3.749 -27.242 1.00 70.00 345 LEU A CA 1
ATOM 2660 C C . LEU A 1 345 ? 45.161 2.786 -27.566 1.00 70.00 345 LEU A C 1
ATOM 2662 O O . LEU A 1 345 ? 46.313 3.212 -27.561 1.00 70.00 345 LEU A O 1
ATOM 2666 N N . ASN A 1 346 ? 44.852 1.524 -27.887 1.00 70.19 346 ASN A N 1
ATOM 2667 C CA . ASN A 1 346 ? 45.850 0.471 -28.087 1.00 70.19 346 ASN A CA 1
ATOM 2668 C C . ASN A 1 346 ? 46.297 0.265 -29.545 1.00 70.19 346 ASN A C 1
ATOM 2670 O O . ASN A 1 346 ? 47.448 -0.105 -29.747 1.00 70.19 346 ASN A O 1
ATOM 2674 N N . ASP A 1 347 ? 45.444 0.505 -30.552 1.00 58.34 347 ASP A N 1
ATOM 2675 C CA . ASP A 1 347 ? 45.770 0.262 -31.966 1.00 58.34 347 ASP A CA 1
ATOM 2676 C C . ASP A 1 347 ? 45.166 1.312 -32.916 1.00 58.34 347 ASP A C 1
ATOM 2678 O O . ASP A 1 347 ? 43.972 1.614 -32.905 1.00 58.34 347 ASP A O 1
ATOM 2682 N N . ASN A 1 348 ? 45.996 1.821 -33.831 1.00 55.88 348 ASN A N 1
ATOM 2683 C CA . ASN A 1 348 ? 45.639 2.900 -34.756 1.00 55.88 348 ASN A CA 1
ATOM 2684 C C . ASN A 1 348 ? 44.755 2.475 -35.947 1.00 55.88 348 ASN A C 1
ATOM 2686 O O . ASN A 1 348 ? 44.501 3.314 -36.802 1.00 55.88 348 ASN A O 1
ATOM 2690 N N . ASN A 1 349 ? 44.299 1.218 -36.071 1.00 51.25 349 ASN A N 1
ATOM 2691 C CA . ASN A 1 349 ? 43.487 0.776 -37.220 1.00 51.25 349 ASN A CA 1
ATOM 2692 C C . ASN A 1 349 ? 42.679 -0.512 -36.952 1.00 51.25 349 ASN A C 1
ATOM 2694 O O . ASN A 1 349 ? 43.097 -1.593 -37.351 1.00 51.25 349 ASN A O 1
ATOM 2698 N N . ASN A 1 350 ? 41.516 -0.389 -36.306 1.00 52.50 350 ASN A N 1
ATOM 2699 C CA . ASN A 1 350 ? 40.223 -1.009 -36.674 1.00 52.50 350 ASN A CA 1
ATOM 2700 C C . ASN A 1 350 ? 39.298 -1.022 -35.451 1.00 52.50 350 ASN A C 1
ATOM 2702 O O . ASN A 1 350 ? 39.236 -1.990 -34.696 1.00 52.50 350 ASN A O 1
ATOM 2706 N N . ALA A 1 351 ? 38.523 0.049 -35.277 1.00 53.56 351 ALA A N 1
ATOM 2707 C CA . ALA A 1 351 ? 37.350 -0.009 -34.416 1.00 53.56 351 ALA A CA 1
ATOM 2708 C C . ALA A 1 351 ? 36.275 -0.844 -35.132 1.00 53.56 351 ALA A C 1
ATOM 2710 O O . ALA A 1 351 ? 35.615 -0.355 -36.053 1.00 53.56 351 ALA A O 1
ATOM 2711 N N . ASN A 1 352 ? 36.100 -2.104 -34.733 1.00 52.88 352 ASN A N 1
ATOM 2712 C CA . ASN A 1 352 ? 34.892 -2.843 -35.084 1.00 52.88 352 ASN A CA 1
ATOM 2713 C C . ASN A 1 352 ? 33.720 -2.164 -34.365 1.00 52.88 352 ASN A C 1
ATOM 2715 O O . ASN A 1 352 ? 33.554 -2.310 -33.159 1.00 52.88 352 ASN A O 1
ATOM 2719 N N . ASN A 1 353 ? 32.927 -1.388 -35.108 1.00 55.69 353 ASN A N 1
ATOM 2720 C CA . ASN A 1 353 ? 31.710 -0.752 -34.608 1.00 55.69 353 ASN A CA 1
ATOM 2721 C C . ASN A 1 353 ? 30.637 -1.818 -34.350 1.00 55.69 353 ASN A C 1
ATOM 2723 O O . ASN A 1 353 ? 29.698 -1.964 -35.136 1.00 55.69 353 ASN A O 1
ATOM 2727 N N . ASP A 1 354 ? 30.777 -2.566 -33.260 1.00 60.44 354 ASP A N 1
ATOM 2728 C CA . ASP A 1 354 ? 29.740 -3.475 -32.802 1.00 60.44 354 ASP A CA 1
ATOM 2729 C C . ASP A 1 354 ? 28.548 -2.660 -32.267 1.00 60.44 354 ASP A C 1
ATOM 2731 O O . ASP A 1 354 ? 28.528 -2.164 -31.137 1.00 60.44 354 ASP A O 1
ATOM 2735 N N . ARG A 1 355 ? 27.567 -2.444 -33.152 1.00 64.62 355 ARG A N 1
ATOM 2736 C CA . ARG A 1 355 ? 26.333 -1.686 -32.893 1.00 64.62 355 ARG A CA 1
ATOM 2737 C C . ARG A 1 355 ? 25.221 -2.539 -32.280 1.00 64.62 355 ARG A C 1
ATOM 2739 O O . ARG A 1 355 ? 24.115 -2.030 -32.108 1.00 64.62 355 ARG A O 1
ATOM 2746 N N . THR A 1 356 ? 25.491 -3.801 -31.945 1.00 72.81 356 THR A N 1
ATOM 2747 C CA . THR A 1 356 ? 24.495 -4.739 -31.398 1.00 72.81 356 THR A CA 1
ATOM 2748 C C . TH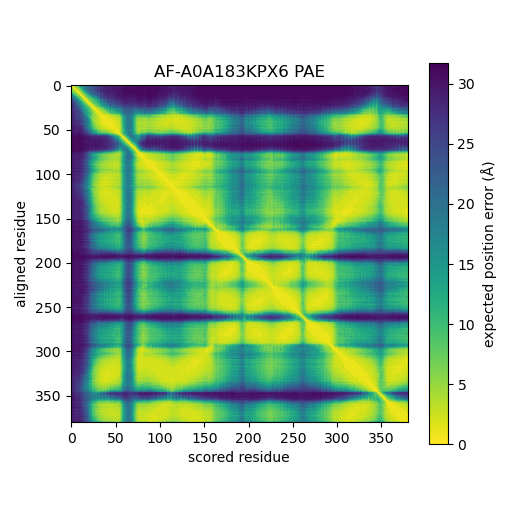R A 1 356 ? 23.790 -4.189 -30.159 1.00 72.81 356 THR A C 1
ATOM 2750 O O . THR A 1 356 ? 22.564 -4.191 -30.122 1.00 72.81 356 THR A O 1
ATOM 2753 N N . GLY A 1 357 ? 24.524 -3.606 -29.204 1.00 73.62 357 GLY A N 1
ATOM 2754 C CA . GLY A 1 357 ? 23.935 -3.025 -27.989 1.00 73.62 357 GLY A CA 1
ATOM 2755 C C . GLY A 1 357 ? 22.955 -1.872 -28.252 1.00 73.62 357 GLY A C 1
ATOM 2756 O O . GLY A 1 357 ? 21.904 -1.802 -27.621 1.00 73.62 357 GLY A O 1
ATOM 2757 N N . LEU A 1 358 ? 23.252 -0.993 -29.219 1.00 83.06 358 LEU A N 1
ATOM 2758 C CA . LEU A 1 358 ? 22.361 0.119 -29.577 1.00 83.06 358 LEU A CA 1
ATOM 2759 C C . LEU A 1 358 ? 21.139 -0.364 -30.372 1.00 83.06 358 LEU A C 1
ATOM 2761 O O . LEU A 1 358 ? 20.041 0.137 -30.157 1.00 83.06 358 LEU A O 1
ATOM 2765 N N . SER A 1 359 ? 21.317 -1.355 -31.252 1.00 85.69 359 SER A N 1
ATOM 2766 C CA . SER A 1 359 ? 20.205 -1.988 -31.976 1.00 85.69 359 SER A CA 1
ATOM 2767 C C . SER A 1 359 ? 19.233 -2.663 -31.008 1.00 85.69 359 SER A C 1
ATOM 2769 O O . SER A 1 359 ? 18.041 -2.381 -31.049 1.00 85.69 359 SER A O 1
ATOM 2771 N N . ASN A 1 360 ? 19.752 -3.475 -30.079 1.00 87.31 360 ASN A N 1
ATOM 2772 C CA . ASN A 1 360 ? 18.954 -4.146 -29.051 1.00 87.31 360 ASN A CA 1
ATOM 2773 C C . ASN A 1 360 ? 18.196 -3.142 -28.172 1.00 87.31 360 ASN A C 1
ATOM 2775 O O . ASN A 1 360 ? 17.059 -3.393 -27.776 1.00 87.31 360 ASN A O 1
ATOM 2779 N N . PHE A 1 361 ? 18.817 -1.996 -27.875 1.00 91.50 361 PHE A N 1
ATOM 2780 C CA . PHE A 1 361 ? 18.179 -0.931 -27.110 1.00 91.50 361 PHE A CA 1
ATOM 2781 C C . PHE A 1 361 ? 17.003 -0.309 -27.872 1.00 91.50 361 PHE A C 1
ATOM 2783 O O . PHE A 1 361 ? 15.918 -0.205 -27.309 1.00 91.50 361 PHE A O 1
ATOM 2790 N N . GLU A 1 362 ? 17.166 0.050 -29.147 1.00 92.25 362 GLU A N 1
ATOM 2791 C CA . GLU A 1 362 ? 16.071 0.616 -29.952 1.00 92.25 362 GLU A CA 1
ATOM 2792 C C . GLU A 1 362 ? 14.933 -0.394 -30.194 1.00 92.25 362 GLU A C 1
ATOM 2794 O O . GLU A 1 362 ? 13.760 -0.046 -30.036 1.00 92.25 362 GLU A O 1
ATOM 2799 N N . ASP A 1 363 ? 15.252 -1.666 -30.452 1.00 91.81 363 ASP A N 1
ATOM 2800 C CA . ASP A 1 363 ? 14.247 -2.736 -30.531 1.00 91.81 363 ASP A CA 1
ATOM 2801 C C . ASP A 1 363 ? 13.510 -2.902 -29.189 1.00 91.81 363 ASP A C 1
ATOM 2803 O O . ASP A 1 363 ? 12.284 -3.044 -29.133 1.00 91.81 363 ASP A O 1
ATOM 2807 N N . GLY A 1 364 ? 14.243 -2.815 -28.075 1.00 92.56 364 GLY A N 1
ATOM 2808 C CA . GLY A 1 364 ? 13.688 -2.813 -26.724 1.00 92.56 364 GLY A CA 1
ATOM 2809 C C . GLY A 1 364 ? 12.715 -1.657 -26.477 1.00 92.56 364 GLY A C 1
ATOM 2810 O O . GLY A 1 364 ? 11.686 -1.856 -25.831 1.00 92.56 364 GLY A O 1
ATOM 2811 N N . ARG A 1 365 ? 12.993 -0.465 -27.022 1.00 94.50 365 ARG A N 1
ATOM 2812 C CA . ARG A 1 365 ? 12.105 0.704 -26.912 1.00 94.50 365 ARG A CA 1
ATOM 2813 C C . ARG A 1 365 ? 10.810 0.502 -27.681 1.00 94.50 365 ARG A C 1
ATOM 2815 O O . ARG A 1 365 ? 9.746 0.844 -27.170 1.00 94.50 365 ARG A O 1
ATOM 2822 N N . HIS A 1 366 ? 10.886 -0.076 -28.878 1.00 94.00 366 HIS A N 1
ATOM 2823 C CA . HIS A 1 366 ? 9.691 -0.407 -29.649 1.00 94.00 366 HIS A CA 1
ATOM 2824 C C . HIS A 1 366 ? 8.822 -1.436 -28.910 1.00 94.00 366 HIS A C 1
ATOM 2826 O O . HIS A 1 366 ? 7.626 -1.218 -28.727 1.00 94.00 366 HIS A O 1
ATOM 2832 N N . ASN A 1 367 ? 9.439 -2.496 -28.379 1.00 94.44 367 ASN A N 1
ATOM 2833 C CA . ASN A 1 367 ? 8.742 -3.507 -27.580 1.00 94.44 367 ASN A CA 1
ATOM 2834 C C . ASN A 1 367 ? 8.101 -2.927 -26.309 1.00 94.44 367 ASN A C 1
ATOM 2836 O O . ASN A 1 367 ? 7.011 -3.350 -25.915 1.00 94.44 367 ASN A O 1
ATOM 2840 N N . LEU A 1 368 ? 8.762 -1.962 -25.661 1.00 95.25 368 LEU A N 1
ATOM 2841 C CA . LEU A 1 368 ? 8.205 -1.248 -24.515 1.00 95.25 368 LEU A CA 1
ATOM 2842 C C . LEU A 1 368 ? 6.942 -0.474 -24.906 1.00 95.25 368 LEU A C 1
ATOM 2844 O O . LEU A 1 368 ? 5.926 -0.605 -24.227 1.00 95.25 368 LEU A O 1
ATOM 2848 N N . HIS A 1 369 ? 7.000 0.289 -25.999 1.00 94.81 369 HIS A N 1
ATOM 2849 C CA . HIS A 1 369 ? 5.866 1.073 -26.483 1.00 94.81 369 HIS A CA 1
ATOM 2850 C C . HIS A 1 369 ? 4.654 0.181 -26.790 1.00 94.81 369 HIS A C 1
ATOM 2852 O O . HIS A 1 369 ? 3.561 0.422 -26.277 1.00 94.81 369 HIS A O 1
ATOM 2858 N N . GLU A 1 370 ? 4.857 -0.908 -27.536 1.00 95.62 370 GLU A N 1
ATOM 2859 C CA . GLU A 1 370 ? 3.804 -1.894 -27.823 1.00 95.62 370 GLU A CA 1
ATOM 2860 C C . GLU A 1 370 ? 3.236 -2.522 -26.540 1.00 95.62 370 GLU A C 1
ATOM 2862 O O . GLU A 1 370 ? 2.024 -2.700 -26.399 1.00 95.62 370 GLU A O 1
ATOM 2867 N N . SER A 1 371 ? 4.089 -2.799 -25.549 1.00 95.62 371 SER A N 1
ATOM 2868 C CA . SER A 1 371 ? 3.648 -3.332 -24.253 1.00 95.62 371 SER A CA 1
ATOM 2869 C C . SER A 1 371 ? 2.803 -2.324 -23.466 1.00 95.62 371 SER A C 1
ATOM 2871 O O . SER A 1 371 ? 1.802 -2.709 -22.856 1.00 95.62 371 SER A O 1
ATOM 2873 N N . CYS A 1 372 ? 3.156 -1.035 -23.504 1.00 94.81 372 CYS A N 1
ATOM 2874 C CA . CYS A 1 372 ? 2.358 0.046 -22.921 1.00 94.81 372 CYS A CA 1
ATOM 2875 C C . CYS A 1 372 ? 0.995 0.181 -23.622 1.00 94.81 372 CYS A C 1
ATOM 2877 O O . CYS A 1 372 ? -0.029 0.314 -22.949 1.00 94.81 372 CYS A O 1
ATOM 2879 N N . LEU A 1 373 ? 0.958 0.090 -24.957 1.00 94.81 373 LEU A N 1
ATOM 2880 C CA . LEU A 1 373 ? -0.289 0.108 -25.730 1.00 94.81 373 LEU A CA 1
ATOM 2881 C C . LEU A 1 373 ? -1.187 -1.088 -25.397 1.00 94.81 373 LEU A C 1
ATOM 2883 O O . LEU A 1 373 ? -2.393 -0.916 -25.220 1.00 94.81 373 LEU A O 1
ATOM 2887 N N . ASN A 1 374 ? -0.610 -2.282 -25.256 1.00 96.00 374 ASN A N 1
ATOM 2888 C CA . ASN A 1 374 ? -1.353 -3.480 -24.877 1.00 96.00 374 ASN A CA 1
ATOM 2889 C C . ASN A 1 374 ? -1.939 -3.370 -23.458 1.00 96.00 374 ASN A C 1
ATOM 2891 O O . ASN A 1 374 ? -3.108 -3.694 -23.238 1.00 96.00 374 ASN A O 1
ATOM 2895 N N . LEU A 1 375 ? -1.170 -2.838 -22.500 1.00 96.12 375 LEU A N 1
ATOM 2896 C CA . LEU A 1 375 ? -1.684 -2.552 -21.159 1.00 96.12 375 LEU A CA 1
ATOM 2897 C C . LEU A 1 375 ? -2.859 -1.569 -21.212 1.00 96.12 375 LEU A C 1
ATOM 2899 O O . LEU A 1 375 ? -3.898 -1.823 -20.606 1.00 96.12 375 LEU A O 1
ATOM 2903 N N . LEU A 1 376 ? -2.718 -0.473 -21.959 1.00 94.25 376 LEU A N 1
ATOM 2904 C CA . LEU A 1 376 ? -3.781 0.515 -22.103 1.00 94.25 376 LEU A CA 1
ATOM 2905 C C . LEU A 1 376 ? -5.026 -0.075 -22.777 1.00 94.25 376 LEU A C 1
ATOM 2907 O O . LEU A 1 376 ? -6.141 0.240 -22.374 1.00 94.25 376 LEU A O 1
ATOM 2911 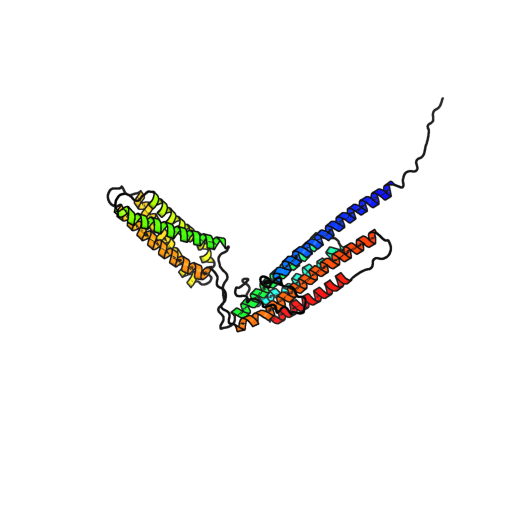N N . SER A 1 377 ? -4.846 -0.942 -23.776 1.00 95.56 377 SER A N 1
ATOM 2912 C CA . SER A 1 377 ? -5.947 -1.661 -24.422 1.00 95.56 377 SER A CA 1
ATOM 2913 C C . SER A 1 377 ? -6.626 -2.657 -23.489 1.00 95.56 377 SER A C 1
ATOM 2915 O O . SER A 1 377 ? -7.808 -2.908 -23.658 1.00 95.56 377 SER A O 1
ATOM 2917 N N . THR A 1 378 ? -5.898 -3.240 -22.537 1.00 95.62 378 THR A N 1
ATOM 2918 C CA . THR A 1 378 ? -6.455 -4.175 -21.546 1.00 95.62 378 THR A CA 1
ATOM 2919 C C . THR A 1 378 ? -7.239 -3.439 -20.454 1.00 95.62 378 THR A C 1
ATOM 2921 O O . THR A 1 378 ? -8.156 -3.995 -19.857 1.00 95.62 378 THR A O 1
ATOM 2924 N N . LEU A 1 379 ? -6.875 -2.184 -20.177 1.00 93.50 379 LEU A N 1
ATOM 2925 C CA . LEU A 1 379 ? -7.550 -1.304 -19.217 1.00 93.50 379 LEU A CA 1
ATOM 2926 C C . LEU A 1 379 ? -8.768 -0.562 -19.792 1.00 93.50 379 LEU A C 1
ATOM 2928 O O . LEU A 1 379 ? -9.441 0.156 -19.056 1.00 93.50 379 LEU A O 1
ATOM 2932 N N . ARG A 1 380 ? -9.022 -0.657 -21.095 1.00 90.56 380 ARG A N 1
ATOM 2933 C CA . ARG A 1 380 ? -10.174 -0.044 -21.766 1.00 90.56 380 ARG A CA 1
ATOM 2934 C C . ARG A 1 380 ? -11.177 -1.118 -22.137 1.00 90.56 380 ARG A C 1
ATOM 2936 O O . ARG A 1 380 ? -12.386 -0.818 -22.020 1.00 90.56 380 ARG A O 1
#

pLDDT: mean 81.82, std 18.71, range [28.12, 98.12]